Protein AF-A0A1M2VQ58-F1 (afdb_monomer)

pLDDT: mean 81.93, std 14.38, range [36.53, 98.19]

Organism: Trametes pubescens (NCBI:txid154538)

Nearest PDB structures (foldseek):
  3g6b-assembly1_B  TM=3.102E-01  e=3.665E+00  Thermotoga maritima
  3zx6-assembly1_B  TM=1.787E-01  e=3.327E+00  Archaeoglobus fulgidus DSM 4304

Mean predicted aligned error: 14.94 Å

Structure (mmCIF, N/CA/C/O backbone):
data_AF-A0A1M2VQ58-F1
#
_entry.id   AF-A0A1M2VQ58-F1
#
loop_
_atom_site.group_PDB
_atom_site.id
_atom_site.type_symbol
_atom_site.label_atom_id
_atom_site.label_alt_id
_atom_site.label_comp_id
_atom_site.label_asym_id
_atom_site.label_entity_id
_atom_site.label_seq_id
_atom_site.pdbx_PDB_ins_code
_atom_site.Cartn_x
_atom_site.Cartn_y
_atom_site.Cartn_z
_atom_site.occupancy
_atom_site.B_iso_or_equiv
_atom_site.auth_seq_id
_atom_site.auth_comp_id
_atom_site.auth_asym_id
_atom_site.auth_atom_id
_atom_site.pdbx_PDB_model_num
ATOM 1 N N . MET A 1 1 ? 33.164 11.586 18.602 1.00 50.16 1 MET A N 1
ATOM 2 C CA . MET A 1 1 ? 32.520 10.924 19.756 1.00 50.16 1 MET A CA 1
ATOM 3 C C . MET A 1 1 ? 31.350 11.786 20.215 1.00 50.16 1 MET A C 1
ATOM 5 O O . MET A 1 1 ? 31.586 12.929 20.567 1.00 50.16 1 MET A O 1
ATOM 9 N N . SER A 1 2 ? 30.129 11.248 20.113 1.00 43.16 2 SER A N 1
ATOM 10 C CA . SER A 1 2 ? 28.820 11.719 20.630 1.00 43.16 2 SER A CA 1
ATOM 11 C C . SER A 1 2 ? 27.738 11.601 19.544 1.00 43.16 2 SER A C 1
ATOM 13 O O . SER A 1 2 ? 27.108 12.567 19.134 1.00 43.16 2 SER A O 1
ATOM 15 N N . ARG A 1 3 ? 27.547 10.380 19.031 1.00 43.75 3 ARG A N 1
ATOM 16 C CA . ARG A 1 3 ? 26.271 9.968 18.435 1.00 43.75 3 ARG A CA 1
ATOM 17 C C . ARG A 1 3 ? 25.543 9.147 19.492 1.00 43.75 3 ARG A C 1
ATOM 19 O O . ARG A 1 3 ? 25.333 7.954 19.327 1.00 43.75 3 ARG A O 1
ATOM 26 N N . ASN A 1 4 ? 25.218 9.789 20.612 1.00 51.59 4 ASN A N 1
ATOM 27 C CA . ASN A 1 4 ? 24.171 9.297 21.500 1.00 51.59 4 ASN A CA 1
ATOM 28 C C . ASN A 1 4 ? 22.843 9.682 20.828 1.00 51.59 4 ASN A C 1
ATOM 30 O O . ASN A 1 4 ? 22.140 10.591 21.261 1.00 51.59 4 ASN A O 1
ATOM 34 N N . VAL A 1 5 ? 22.595 9.076 19.660 1.00 58.06 5 VAL A N 1
ATOM 35 C CA . VAL A 1 5 ? 21.301 9.123 18.972 1.00 58.06 5 VAL A CA 1
ATOM 36 C C . VAL A 1 5 ? 20.273 8.697 20.008 1.00 58.06 5 VAL A C 1
ATOM 38 O O . VAL A 1 5 ? 20.536 7.745 20.735 1.00 58.06 5 VAL A O 1
ATOM 41 N N . ASP A 1 6 ? 19.183 9.455 20.131 1.00 75.94 6 ASP A N 1
ATOM 42 C CA . ASP A 1 6 ? 18.186 9.406 21.208 1.00 75.94 6 ASP A CA 1
ATOM 43 C C . ASP A 1 6 ? 17.611 7.985 21.403 1.00 75.94 6 ASP A C 1
ATOM 45 O O . ASP A 1 6 ? 16.505 7.669 20.965 1.00 75.94 6 ASP A O 1
ATOM 49 N N . THR A 1 7 ? 18.362 7.107 22.080 1.00 77.81 7 THR A N 1
ATOM 50 C CA . THR A 1 7 ? 18.003 5.707 22.375 1.00 77.81 7 THR A CA 1
ATOM 51 C C . THR A 1 7 ? 16.720 5.623 23.198 1.00 77.81 7 THR A C 1
ATOM 53 O O . THR A 1 7 ? 16.056 4.590 23.244 1.00 77.81 7 THR A O 1
ATOM 56 N N . ASN A 1 8 ? 16.313 6.743 23.801 1.00 86.00 8 ASN A N 1
ATOM 57 C CA . ASN A 1 8 ? 15.082 6.881 24.557 1.00 86.00 8 ASN A CA 1
ATOM 58 C C . ASN A 1 8 ? 13.890 7.371 23.721 1.00 86.00 8 ASN A C 1
ATOM 60 O O . ASN A 1 8 ? 12.788 7.453 24.268 1.00 86.00 8 ASN A O 1
ATOM 64 N N . ARG A 1 9 ? 14.039 7.674 22.424 1.00 87.12 9 ARG A N 1
ATOM 65 C CA . ARG A 1 9 ? 12.935 8.171 21.583 1.00 87.12 9 ARG A CA 1
ATOM 66 C C . ARG A 1 9 ? 11.706 7.247 21.590 1.00 87.12 9 ARG A C 1
ATOM 68 O O . ARG A 1 9 ? 10.614 7.769 21.830 1.00 87.12 9 ARG A O 1
ATOM 75 N N . PRO A 1 10 ? 11.823 5.907 21.440 1.00 88.50 10 PRO A N 1
ATOM 76 C CA . PRO A 1 10 ? 10.663 5.015 21.532 1.00 88.50 10 PRO A CA 1
ATOM 77 C C . PRO A 1 10 ? 9.968 5.107 22.896 1.00 88.50 10 PRO A C 1
ATOM 79 O O . PRO A 1 10 ? 8.744 5.168 22.978 1.00 88.50 10 PRO A O 1
ATOM 82 N N . ILE A 1 11 ? 10.753 5.196 23.974 1.00 94.19 11 ILE A N 1
ATOM 83 C CA . ILE A 1 11 ? 10.242 5.305 25.344 1.00 94.19 11 ILE A CA 1
ATOM 84 C C . ILE A 1 11 ? 9.506 6.632 25.541 1.00 94.19 11 ILE A C 1
ATOM 86 O O . ILE A 1 11 ? 8.433 6.644 26.140 1.00 94.19 11 ILE A O 1
ATOM 90 N N . ARG A 1 12 ? 10.037 7.749 25.030 1.00 93.81 12 ARG A N 1
ATOM 91 C CA . ARG A 1 12 ? 9.385 9.068 25.100 1.00 93.81 12 ARG A CA 1
ATOM 92 C C . ARG A 1 12 ? 8.042 9.077 24.371 1.00 93.81 12 ARG A C 1
ATOM 94 O O . ARG A 1 12 ? 7.062 9.547 24.944 1.00 93.81 12 ARG A O 1
ATOM 101 N N . VAL A 1 13 ? 7.980 8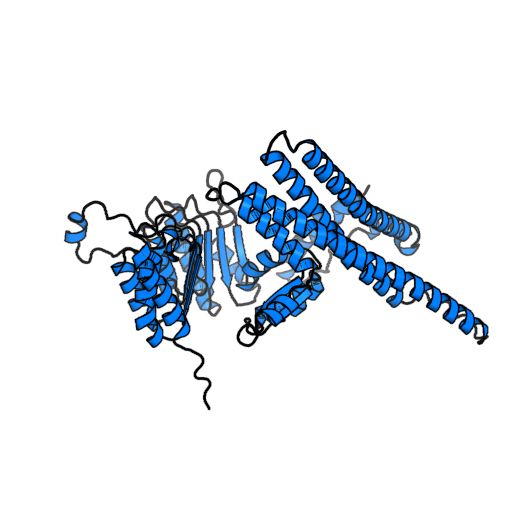.517 23.160 1.00 93.62 13 VAL A N 1
ATOM 102 C CA . VAL A 1 13 ? 6.728 8.409 22.388 1.00 93.62 13 VAL A CA 1
ATOM 103 C C . VAL A 1 13 ? 5.704 7.556 23.138 1.00 93.62 13 VAL A C 1
ATOM 105 O O . VAL A 1 13 ? 4.583 8.008 23.369 1.00 93.62 13 VAL A O 1
ATOM 108 N N . LEU A 1 14 ? 6.097 6.362 23.596 1.00 96.06 14 LEU A N 1
ATOM 109 C CA . LEU A 1 14 ? 5.212 5.479 24.360 1.00 96.06 14 LEU A CA 1
ATOM 110 C C . LEU A 1 14 ? 4.750 6.125 25.671 1.00 96.06 14 LEU A C 1
ATOM 112 O O . LEU A 1 14 ? 3.583 6.011 26.031 1.00 96.06 14 LEU A O 1
ATOM 116 N N . SER A 1 15 ? 5.629 6.857 26.357 1.00 96.44 15 SER A N 1
ATOM 117 C CA . SER A 1 15 ? 5.285 7.564 27.595 1.00 96.44 15 SER A CA 1
ATOM 118 C C . SER A 1 15 ? 4.279 8.689 27.341 1.00 96.44 15 SER A C 1
ATOM 120 O O . SER A 1 15 ? 3.352 8.854 28.127 1.00 96.44 15 SER A O 1
ATOM 122 N N . GLY A 1 16 ? 4.412 9.430 26.234 1.00 95.50 16 GLY A N 1
ATOM 123 C CA . GLY A 1 16 ? 3.429 10.433 25.809 1.00 95.50 16 GLY A CA 1
ATOM 124 C C . GLY A 1 16 ? 2.061 9.818 25.503 1.00 95.50 16 GLY A C 1
ATOM 125 O O . GLY A 1 16 ? 1.035 10.321 25.964 1.00 95.50 16 GLY A O 1
ATOM 126 N N . LEU A 1 17 ? 2.042 8.679 24.803 1.00 94.88 17 LEU A N 1
ATOM 127 C CA . LEU A 1 17 ? 0.810 7.933 24.530 1.00 94.88 17 LEU A CA 1
ATOM 128 C C . LEU A 1 17 ? 0.155 7.431 25.822 1.00 94.88 17 LEU A C 1
ATOM 130 O O . LEU A 1 17 ? -1.043 7.631 26.007 1.00 94.88 17 LEU A O 1
ATOM 134 N N . VAL A 1 18 ? 0.927 6.855 26.748 1.00 96.12 18 VAL A N 1
ATOM 135 C CA . VAL A 1 18 ? 0.422 6.430 28.064 1.00 96.12 18 VAL A CA 1
ATOM 136 C C . VAL A 1 18 ? -0.087 7.624 28.873 1.00 96.12 18 VAL A C 1
ATOM 138 O O . VAL A 1 18 ? -1.168 7.548 29.449 1.00 96.12 18 VAL A O 1
ATOM 141 N N . ALA A 1 19 ? 0.624 8.753 28.879 1.00 95.25 19 ALA A N 1
ATOM 142 C CA . ALA A 1 19 ? 0.183 9.960 29.576 1.00 95.25 19 ALA A CA 1
ATOM 143 C C . ALA A 1 19 ? -1.159 10.481 29.037 1.00 95.25 19 ALA A C 1
ATOM 145 O O . ALA A 1 19 ? -1.987 10.955 29.814 1.00 95.25 19 ALA A O 1
ATOM 146 N N . SER A 1 20 ? -1.416 10.338 27.733 1.00 95.00 20 SER A N 1
ATOM 147 C CA . SER A 1 20 ? -2.698 10.713 27.122 1.00 95.00 20 SER A CA 1
ATOM 148 C C . SER A 1 20 ? -3.874 9.807 27.527 1.00 95.00 20 SER A C 1
ATOM 150 O O . SER A 1 20 ? -5.035 10.186 27.372 1.00 95.00 20 SER A O 1
ATOM 152 N N . LEU A 1 21 ? -3.616 8.633 28.120 1.00 93.25 21 LEU A N 1
ATOM 153 C CA . LEU A 1 21 ? -4.674 7.735 28.599 1.00 93.25 21 LEU A CA 1
ATOM 154 C C . LEU A 1 21 ? -5.501 8.327 29.736 1.00 93.25 21 LEU A C 1
ATOM 156 O O . LEU A 1 21 ? -6.658 7.946 29.894 1.00 93.25 21 LEU A O 1
ATOM 160 N N . ARG A 1 22 ? -4.965 9.305 30.477 1.00 93.69 22 ARG A N 1
ATOM 161 C CA . ARG A 1 22 ? -5.729 10.032 31.506 1.00 93.69 22 ARG A CA 1
ATOM 162 C C . ARG A 1 22 ? -6.969 10.739 30.947 1.00 93.69 22 ARG A C 1
ATOM 164 O O . ARG A 1 22 ? -7.894 11.018 31.698 1.00 93.69 22 ARG A O 1
ATOM 171 N N . TYR A 1 23 ? -6.999 11.005 29.639 1.00 91.31 23 TYR A N 1
ATOM 172 C CA . TYR A 1 23 ? -8.137 11.620 28.957 1.00 91.31 23 TYR A CA 1
ATOM 173 C C . TYR A 1 23 ? -9.190 10.602 28.488 1.00 91.31 23 TYR A C 1
ATOM 175 O O . TYR A 1 23 ? -10.266 10.998 28.052 1.00 91.31 23 TYR A O 1
ATOM 183 N N . ALA A 1 24 ? -8.933 9.292 28.599 1.00 87.75 24 ALA A N 1
ATOM 184 C CA . ALA A 1 24 ? -9.849 8.259 28.110 1.00 87.75 24 ALA A CA 1
ATOM 185 C C . ALA A 1 24 ? -11.185 8.207 28.878 1.00 87.75 24 ALA A C 1
ATOM 187 O O . ALA A 1 24 ? -12.196 7.783 28.318 1.00 87.75 24 ALA A O 1
ATOM 188 N N . THR A 1 25 ? -11.204 8.613 30.148 1.00 87.44 25 THR A N 1
ATOM 189 C CA . THR A 1 25 ? -12.401 8.592 31.007 1.00 87.44 25 THR A CA 1
ATOM 190 C C . THR A 1 25 ? -13.064 9.963 31.171 1.00 87.44 25 THR A C 1
ATOM 192 O O . THR A 1 25 ? -14.085 10.056 31.844 1.00 87.44 25 THR A O 1
ATOM 195 N N . GLY A 1 26 ? -12.493 11.025 30.589 1.00 87.88 26 GLY A N 1
ATOM 196 C CA . GLY A 1 26 ? -12.995 12.396 30.717 1.00 87.88 26 GLY A CA 1
ATOM 197 C C . GLY A 1 26 ? -13.918 12.829 29.575 1.00 87.88 26 GLY A C 1
ATOM 198 O O . GLY A 1 26 ? -14.115 12.103 28.607 1.00 87.88 26 GLY A O 1
ATOM 199 N N . THR A 1 27 ? -14.427 14.060 29.658 1.00 86.75 27 THR A N 1
ATOM 200 C CA . THR A 1 27 ? -15.211 14.726 28.596 1.00 86.75 27 THR A CA 1
ATOM 201 C C . THR A 1 27 ? -14.407 14.990 27.320 1.00 86.75 27 THR A C 1
ATOM 203 O O . THR A 1 27 ? -14.984 15.232 26.267 1.00 86.75 27 THR A O 1
ATOM 206 N N . HIS A 1 28 ? -13.076 14.929 27.400 1.00 86.06 28 HIS A N 1
ATOM 207 C CA . HIS A 1 28 ? -12.151 15.169 26.292 1.00 86.06 28 HIS A CA 1
ATOM 208 C C . HIS A 1 28 ? -11.571 13.860 25.753 1.00 86.06 28 HIS A C 1
ATOM 210 O O . HIS A 1 28 ? -10.353 13.686 25.689 1.00 86.06 28 HIS A O 1
ATOM 216 N N . THR A 1 29 ? -12.438 12.917 25.383 1.00 83.88 29 THR A N 1
ATOM 217 C CA . THR A 1 29 ? -12.013 11.604 24.875 1.00 83.88 29 THR A CA 1
ATOM 218 C C . THR A 1 29 ? -11.127 11.687 23.635 1.00 83.88 29 THR A C 1
ATOM 220 O O . THR A 1 29 ? -10.307 10.793 23.425 1.00 83.88 29 THR A O 1
ATOM 223 N N . ASP A 1 30 ? -11.254 12.766 22.862 1.00 84.25 30 ASP A N 1
ATOM 224 C CA . ASP A 1 30 ? -10.502 13.021 21.626 1.00 84.25 30 ASP A CA 1
ATOM 225 C C . ASP A 1 30 ? -9.006 13.259 21.879 1.00 84.25 30 ASP A C 1
ATOM 227 O O . ASP A 1 30 ? -8.179 13.100 20.986 1.00 84.25 30 ASP A O 1
ATOM 231 N N . LEU A 1 31 ? -8.628 13.581 23.121 1.00 87.62 31 LEU A N 1
ATOM 232 C CA . LEU A 1 31 ? -7.226 13.719 23.523 1.00 87.62 31 LEU A CA 1
ATOM 233 C C . LEU A 1 31 ? -6.574 12.375 23.883 1.00 87.62 31 LEU A C 1
ATOM 235 O O . LEU A 1 31 ? -5.385 12.330 24.201 1.00 87.62 31 LEU A O 1
ATOM 239 N N . SER A 1 32 ? -7.325 11.269 23.852 1.00 91.06 32 SER A N 1
ATOM 240 C CA . SER A 1 32 ? -6.798 9.926 24.099 1.00 91.06 32 SER A CA 1
ATOM 241 C C . SER A 1 32 ? -6.259 9.315 22.805 1.00 91.06 32 SER A C 1
ATOM 243 O O . SER A 1 32 ? -6.897 8.464 22.182 1.00 91.06 32 SER A O 1
ATOM 245 N N . TYR A 1 33 ? -5.051 9.726 22.411 1.00 92.00 33 TYR A N 1
ATOM 246 C CA . TYR A 1 33 ? -4.419 9.296 21.157 1.00 92.00 33 TYR A CA 1
ATOM 247 C C . TYR A 1 33 ? -4.433 7.774 20.912 1.00 92.00 33 TYR A C 1
ATOM 249 O O . TYR A 1 33 ? -4.689 7.376 19.774 1.00 92.00 33 TYR A O 1
ATOM 257 N N . PRO A 1 34 ? -4.241 6.894 21.923 1.00 92.75 34 PRO A N 1
ATOM 258 C CA . PRO A 1 34 ? -4.306 5.448 21.726 1.00 92.75 34 PRO A CA 1
ATOM 259 C C . PRO A 1 34 ? -5.615 4.950 21.113 1.00 92.75 34 PRO A C 1
ATOM 261 O O . PRO A 1 34 ? -5.592 3.975 20.366 1.00 92.75 34 PRO A O 1
ATOM 264 N N . ARG A 1 35 ? -6.743 5.640 21.326 1.00 89.00 35 ARG A N 1
ATOM 265 C CA . ARG A 1 35 ? -8.025 5.277 20.699 1.00 89.00 35 ARG A CA 1
ATOM 266 C C . ARG A 1 35 ? -8.010 5.408 19.178 1.00 89.00 35 ARG A C 1
ATOM 268 O O . ARG A 1 35 ? -8.794 4.742 18.517 1.00 89.00 35 ARG A O 1
ATOM 275 N N . HIS A 1 36 ? -7.116 6.210 18.612 1.00 89.75 36 HIS A N 1
ATOM 276 C CA . HIS A 1 36 ? -7.028 6.419 17.167 1.00 89.75 36 HIS A CA 1
ATOM 277 C C . HIS A 1 36 ? -5.983 5.518 16.491 1.00 89.75 36 HIS A C 1
ATOM 279 O O . HIS A 1 36 ? -5.871 5.515 15.265 1.00 89.75 36 HIS A O 1
ATOM 285 N N . ILE A 1 37 ? -5.230 4.722 17.258 1.00 92.69 37 ILE A N 1
ATOM 286 C CA . ILE A 1 37 ? -4.201 3.835 16.708 1.00 92.69 37 ILE A CA 1
ATOM 287 C C . ILE A 1 37 ? -4.870 2.624 16.048 1.00 92.69 37 ILE A C 1
ATOM 289 O O . ILE A 1 37 ? -5.491 1.801 16.720 1.00 92.69 37 ILE A O 1
ATOM 293 N N . ARG A 1 38 ? -4.707 2.498 14.725 1.00 92.88 38 ARG A N 1
ATOM 294 C CA . ARG A 1 38 ? -5.145 1.324 13.942 1.00 92.88 38 ARG A CA 1
ATOM 295 C C . ARG A 1 38 ? -4.031 0.305 13.707 1.00 92.88 38 ARG A C 1
ATOM 297 O O . ARG A 1 38 ? -4.295 -0.895 13.682 1.00 92.88 38 ARG A O 1
ATOM 304 N N . SER A 1 39 ? -2.797 0.778 13.574 1.00 93.75 39 SER A N 1
ATOM 305 C CA . SER A 1 39 ? -1.622 -0.054 13.322 1.00 93.75 39 SER A CA 1
ATOM 306 C C . SER A 1 39 ? -0.511 0.337 14.275 1.00 93.75 39 SER A C 1
ATOM 308 O O . SER A 1 39 ? -0.263 1.524 14.484 1.00 93.75 39 SER A O 1
ATOM 310 N N . LEU A 1 40 ? 0.158 -0.658 14.841 1.00 95.69 40 LEU A N 1
ATOM 311 C CA . LEU A 1 40 ? 1.242 -0.448 15.783 1.00 95.69 40 LEU A CA 1
ATOM 312 C C . LEU A 1 40 ? 2.450 -1.292 15.382 1.00 95.69 40 LEU A C 1
ATOM 314 O O . LEU A 1 40 ? 2.340 -2.503 15.207 1.00 95.69 40 LEU A O 1
ATOM 318 N N . VAL A 1 41 ? 3.599 -0.635 15.242 1.00 96.25 41 VAL A N 1
ATOM 319 C CA . VAL A 1 41 ? 4.873 -1.262 14.886 1.00 96.25 41 VAL A CA 1
ATOM 320 C C . VAL A 1 41 ? 5.878 -0.943 15.980 1.00 96.25 41 VAL A C 1
ATOM 322 O O . VAL A 1 41 ? 6.153 0.225 16.253 1.00 96.25 41 VAL A O 1
ATOM 325 N N . TYR A 1 42 ? 6.419 -1.980 16.607 1.00 96.50 42 TYR A N 1
ATOM 326 C CA . TYR A 1 42 ? 7.511 -1.873 17.561 1.00 96.50 42 TYR A CA 1
ATOM 327 C C . TYR A 1 42 ? 8.645 -2.790 17.123 1.00 96.50 42 TYR A C 1
ATOM 329 O O . TYR A 1 42 ? 8.457 -4.001 17.019 1.00 96.50 42 TYR A O 1
ATOM 337 N N . VAL A 1 43 ? 9.810 -2.197 16.867 1.00 94.88 43 VAL A N 1
ATOM 338 C CA . VAL A 1 43 ? 11.032 -2.908 16.496 1.00 94.88 43 VAL A CA 1
ATOM 339 C C . VAL A 1 43 ? 12.130 -2.467 17.445 1.00 94.88 43 VAL A C 1
ATOM 341 O O . VAL A 1 43 ? 12.428 -1.277 17.545 1.00 94.88 43 VAL A O 1
ATOM 344 N N . SER A 1 44 ? 12.723 -3.430 18.133 1.00 94.31 44 SER A N 1
ATOM 345 C CA . SER A 1 44 ? 13.841 -3.217 19.036 1.00 94.31 44 SER A CA 1
ATOM 346 C C . SER A 1 44 ? 14.935 -4.240 18.775 1.00 94.31 44 SER A C 1
ATOM 348 O O . SER A 1 44 ? 14.672 -5.385 18.401 1.00 94.31 44 SER A O 1
ATOM 350 N N . TYR A 1 45 ? 16.171 -3.804 18.991 1.00 93.31 45 TYR A N 1
ATOM 351 C CA . TYR A 1 45 ? 17.377 -4.629 18.937 1.00 93.31 45 TYR A CA 1
ATOM 352 C C . TYR A 1 45 ? 18.131 -4.618 20.274 1.00 93.31 45 TYR A C 1
ATOM 354 O O . TYR A 1 45 ? 19.187 -5.236 20.376 1.00 93.31 45 TYR A O 1
ATOM 362 N N . ASP A 1 46 ? 17.597 -3.931 21.289 1.00 94.00 46 ASP A N 1
ATOM 363 C CA . ASP A 1 46 ? 18.241 -3.723 22.584 1.00 94.00 46 ASP A CA 1
ATOM 364 C C . ASP A 1 46 ? 17.306 -4.158 23.717 1.00 94.00 46 ASP A C 1
ATOM 366 O O . ASP A 1 46 ? 16.283 -3.528 24.001 1.00 94.00 46 ASP A O 1
ATOM 370 N N . SER A 1 47 ? 17.688 -5.239 24.398 1.00 95.38 47 SER A N 1
ATOM 371 C CA . SER A 1 47 ? 16.912 -5.798 25.502 1.00 95.38 47 SER A CA 1
ATOM 372 C C . SER A 1 47 ? 16.815 -4.855 26.701 1.00 95.38 47 SER A C 1
ATOM 374 O O . SER A 1 47 ? 15.842 -4.920 27.453 1.00 95.38 47 SER A O 1
ATOM 376 N N . THR A 1 48 ? 17.760 -3.926 26.872 1.00 94.56 48 THR A N 1
ATOM 377 C CA . THR A 1 48 ? 17.719 -2.947 27.966 1.00 94.56 48 THR A CA 1
ATOM 378 C C . THR A 1 48 ? 16.623 -1.902 27.756 1.00 94.56 48 THR A C 1
ATOM 380 O O . THR A 1 48 ? 15.942 -1.507 28.708 1.00 94.56 48 THR A O 1
ATOM 383 N N . VAL A 1 49 ? 16.386 -1.502 26.502 1.00 94.44 49 VAL A N 1
ATOM 384 C CA . VAL A 1 49 ? 15.292 -0.599 26.118 1.00 94.44 49 VAL A CA 1
ATOM 385 C C . VAL A 1 49 ? 13.944 -1.297 26.302 1.00 94.44 49 VAL A C 1
ATOM 387 O O . VAL A 1 49 ? 12.999 -0.688 26.815 1.00 94.44 49 VAL A O 1
ATOM 390 N N . ASP A 1 50 ? 13.865 -2.586 25.969 1.00 96.00 50 ASP A N 1
ATOM 391 C CA . ASP A 1 50 ? 12.639 -3.388 26.050 1.00 96.00 50 ASP A CA 1
ATOM 392 C C . ASP A 1 50 ? 12.084 -3.504 27.473 1.00 96.00 50 ASP A C 1
ATOM 394 O O . ASP A 1 50 ? 10.864 -3.474 27.656 1.00 96.00 50 ASP A O 1
ATOM 398 N N . ILE A 1 51 ? 12.959 -3.555 28.488 1.00 96.50 51 ILE A N 1
ATOM 399 C CA . ILE A 1 51 ? 12.574 -3.559 29.914 1.00 96.50 51 ILE A CA 1
ATOM 400 C C . ILE A 1 51 ? 11.652 -2.380 30.243 1.00 96.50 51 ILE A C 1
ATOM 402 O O . ILE A 1 51 ? 10.702 -2.522 31.015 1.00 96.50 51 ILE A O 1
ATOM 406 N N . ARG A 1 52 ? 11.910 -1.217 29.637 1.00 96.50 52 ARG A N 1
ATOM 407 C CA . ARG A 1 52 ? 11.144 0.014 29.868 1.00 96.50 52 ARG A CA 1
ATOM 408 C C . ARG A 1 52 ? 10.017 0.189 28.856 1.00 96.50 52 ARG A C 1
ATOM 410 O O . ARG A 1 52 ? 8.945 0.667 29.215 1.00 96.50 52 ARG A O 1
ATOM 417 N N . ALA A 1 53 ? 10.254 -0.174 27.600 1.00 96.62 53 ALA A N 1
ATOM 418 C CA . ALA A 1 53 ? 9.325 0.078 26.510 1.00 96.62 53 ALA A CA 1
ATOM 419 C C . ALA A 1 53 ? 8.149 -0.910 26.477 1.00 96.62 53 ALA A C 1
ATOM 421 O O . ALA A 1 53 ? 7.016 -0.476 26.281 1.00 96.62 53 ALA A O 1
ATOM 422 N N . LEU A 1 54 ? 8.370 -2.210 26.710 1.00 97.19 54 LEU A N 1
ATOM 423 C CA . LEU A 1 54 ? 7.313 -3.224 26.587 1.00 97.19 54 LEU A CA 1
ATOM 424 C C . LEU A 1 54 ? 6.131 -3.003 27.548 1.00 97.19 54 LEU A C 1
ATOM 426 O O . LEU A 1 54 ? 4.989 -3.119 27.095 1.00 97.19 54 LEU A O 1
ATOM 430 N N . PRO A 1 55 ? 6.326 -2.642 28.835 1.00 97.81 55 PRO A N 1
ATOM 431 C CA . PRO A 1 55 ? 5.205 -2.324 29.720 1.00 97.81 55 PRO A CA 1
ATOM 432 C C . PRO A 1 55 ? 4.371 -1.134 29.225 1.00 97.81 55 PRO A C 1
ATOM 434 O O . PRO A 1 55 ? 3.142 -1.190 29.248 1.00 97.81 55 PRO A O 1
ATOM 437 N N . LEU A 1 56 ? 5.028 -0.079 28.728 1.00 97.50 56 LEU A N 1
ATOM 438 C CA . LEU A 1 56 ? 4.344 1.087 28.161 1.00 97.50 56 LEU A CA 1
ATOM 439 C C . LEU A 1 56 ? 3.588 0.709 26.885 1.00 97.50 56 LEU A C 1
ATOM 441 O O . LEU A 1 56 ? 2.440 1.107 26.703 1.00 97.50 56 LEU A O 1
ATOM 445 N N . LEU A 1 57 ? 4.208 -0.107 26.031 1.00 97.00 57 LEU A N 1
ATOM 446 C CA . LEU A 1 57 ? 3.603 -0.618 24.809 1.00 97.00 57 LEU A CA 1
ATOM 447 C C . LEU A 1 57 ? 2.322 -1.400 25.105 1.00 97.00 57 LEU A C 1
ATOM 449 O O . LEU A 1 57 ? 1.289 -1.141 24.496 1.00 97.00 57 LEU A O 1
ATOM 453 N N . ALA A 1 58 ? 2.359 -2.307 26.080 1.00 96.25 58 ALA A N 1
ATOM 454 C CA . ALA A 1 58 ? 1.191 -3.085 26.467 1.00 96.25 58 ALA A CA 1
ATOM 455 C C . ALA A 1 58 ? 0.077 -2.221 27.077 1.00 96.25 58 ALA A C 1
ATOM 457 O O . ALA A 1 58 ? -1.100 -2.466 26.808 1.00 96.25 58 ALA A O 1
ATOM 458 N N . ALA A 1 59 ? 0.418 -1.173 27.832 1.00 95.69 59 ALA A N 1
ATOM 459 C CA . ALA A 1 59 ? -0.565 -0.202 28.309 1.00 95.69 59 ALA A CA 1
ATOM 460 C C . ALA A 1 59 ? -1.249 0.541 27.144 1.00 95.69 59 ALA A C 1
ATOM 462 O O . ALA A 1 59 ? -2.476 0.660 27.133 1.00 95.69 59 ALA A O 1
ATOM 463 N N . VAL A 1 60 ? -0.480 0.973 26.135 1.00 95.44 60 VAL A N 1
ATOM 464 C CA . VAL A 1 60 ? -1.019 1.592 24.910 1.00 95.44 60 VAL A CA 1
ATOM 465 C C . VAL A 1 60 ? -1.925 0.616 24.165 1.00 95.44 60 VAL A C 1
ATOM 467 O O . VAL A 1 60 ? -3.061 0.964 23.858 1.00 95.44 60 VAL A O 1
ATOM 470 N N . MET A 1 61 ? -1.466 -0.616 23.925 1.00 95.31 61 MET A N 1
ATOM 471 C CA . MET A 1 61 ? -2.248 -1.647 23.236 1.00 95.31 61 MET A CA 1
ATOM 472 C C . MET A 1 61 ? -3.567 -1.921 23.959 1.00 95.31 61 MET A C 1
ATOM 474 O O . MET A 1 61 ? -4.619 -1.930 23.333 1.00 95.31 61 MET A O 1
ATOM 478 N N . LYS A 1 62 ? -3.545 -2.068 25.288 1.00 93.69 62 LYS A N 1
ATOM 479 C CA . LYS A 1 62 ? -4.753 -2.319 26.084 1.00 93.69 62 LYS A CA 1
ATOM 480 C C . LYS A 1 62 ? -5.807 -1.218 25.927 1.00 93.69 62 LYS A C 1
ATOM 482 O O . LYS A 1 62 ? -6.996 -1.514 25.980 1.00 93.69 62 LYS A O 1
ATOM 487 N N . ALA A 1 63 ? -5.384 0.031 25.752 1.00 92.62 63 ALA A N 1
ATOM 488 C CA . ALA A 1 63 ? -6.282 1.168 25.581 1.00 92.62 63 ALA A CA 1
ATOM 489 C C . ALA A 1 63 ? -6.702 1.424 24.123 1.00 92.62 63 ALA A C 1
ATOM 491 O O . ALA A 1 63 ? -7.666 2.151 23.864 1.00 92.62 63 ALA A O 1
ATOM 492 N N . ALA A 1 64 ? -5.977 0.855 23.167 1.00 93.31 64 ALA A N 1
ATOM 493 C CA . ALA A 1 64 ? -6.163 1.100 21.751 1.00 93.31 64 ALA A CA 1
ATOM 494 C C . ALA A 1 64 ? -7.179 0.115 21.149 1.00 93.31 64 ALA A C 1
ATOM 496 O O . ALA A 1 64 ? -6.851 -0.846 20.453 1.00 93.31 64 ALA A O 1
ATOM 497 N N . ASN A 1 65 ? -8.458 0.382 21.422 1.00 89.56 65 ASN A N 1
ATOM 498 C CA . ASN A 1 65 ? -9.595 -0.478 21.061 1.00 89.56 65 ASN A CA 1
ATOM 499 C C . ASN A 1 65 ? -9.771 -0.719 19.547 1.00 89.56 65 ASN A C 1
ATOM 501 O O . ASN A 1 65 ? -10.513 -1.619 19.151 1.00 89.56 65 ASN A O 1
ATOM 505 N N . PHE A 1 66 ? -9.119 0.090 18.708 1.00 90.62 66 PHE A N 1
ATOM 506 C CA . PHE A 1 66 ? -9.213 0.041 17.249 1.00 90.62 66 PHE A CA 1
ATOM 507 C C . PHE A 1 66 ? -7.956 -0.509 16.569 1.00 90.62 66 PHE A C 1
ATOM 509 O O . PHE A 1 66 ? -7.885 -0.472 15.339 1.00 90.62 66 PHE A O 1
ATOM 516 N N . ILE A 1 67 ? -6.986 -1.037 17.328 1.00 94.81 67 ILE A N 1
ATOM 517 C CA . ILE A 1 67 ? -5.826 -1.699 16.727 1.00 94.81 67 ILE A CA 1
ATOM 518 C C . ILE A 1 67 ? -6.298 -2.921 15.942 1.00 94.81 67 ILE A C 1
ATOM 520 O O . ILE A 1 67 ? -6.928 -3.825 16.491 1.00 94.81 67 ILE A O 1
ATOM 524 N N . ARG A 1 68 ? -5.926 -2.940 14.663 1.00 94.31 68 ARG A N 1
ATOM 525 C CA . ARG A 1 68 ? -6.144 -4.034 13.715 1.00 94.31 68 ARG A CA 1
ATOM 526 C C . ARG A 1 68 ? -4.855 -4.742 13.333 1.00 94.31 68 ARG A C 1
ATOM 528 O O . ARG A 1 68 ? -4.896 -5.933 13.049 1.00 94.31 68 ARG A O 1
ATOM 535 N N . HIS A 1 69 ? -3.718 -4.045 13.353 1.00 96.06 69 HIS A N 1
ATOM 536 C CA . HIS A 1 69 ? -2.442 -4.602 12.904 1.00 96.06 69 HIS A CA 1
ATOM 537 C C . HIS A 1 69 ? -1.341 -4.358 13.935 1.00 96.06 69 HIS A C 1
ATOM 539 O O . HIS A 1 69 ? -1.113 -3.220 14.350 1.00 96.06 69 HIS A O 1
ATOM 545 N N . ILE A 1 70 ? -0.642 -5.420 14.330 1.00 96.44 70 ILE A N 1
ATOM 546 C CA . ILE A 1 70 ? 0.524 -5.340 15.216 1.00 96.44 70 ILE A CA 1
ATOM 547 C C . ILE A 1 70 ? 1.732 -5.933 14.509 1.00 96.44 70 ILE A C 1
ATOM 549 O O . ILE A 1 70 ? 1.672 -7.068 14.046 1.00 96.44 70 ILE A O 1
ATOM 553 N N . GLN A 1 71 ? 2.840 -5.199 14.501 1.00 97.19 71 GLN A N 1
ATOM 554 C CA . GLN A 1 71 ? 4.167 -5.745 14.261 1.00 97.19 71 GLN A CA 1
ATOM 555 C C . GLN A 1 71 ? 5.003 -5.608 15.535 1.00 97.19 71 GLN A C 1
ATOM 557 O O . GLN A 1 71 ? 5.189 -4.494 16.024 1.00 97.19 71 GLN A O 1
ATOM 562 N N . LEU A 1 72 ? 5.483 -6.729 16.076 1.00 96.94 72 LEU A N 1
ATOM 563 C CA . LEU A 1 72 ? 6.273 -6.751 17.306 1.00 96.94 72 LEU A CA 1
ATOM 564 C C . LEU A 1 72 ? 7.569 -7.534 17.105 1.00 96.94 72 LEU A C 1
ATOM 566 O O . LEU A 1 72 ? 7.559 -8.762 17.111 1.00 96.94 72 LEU A O 1
ATOM 570 N N . ASP A 1 73 ? 8.680 -6.821 16.978 1.00 96.56 73 ASP A N 1
ATOM 571 C CA . ASP A 1 73 ? 10.014 -7.372 16.771 1.00 96.56 73 ASP A CA 1
ATOM 572 C C . ASP A 1 73 ? 10.925 -7.001 17.935 1.00 96.56 73 ASP A C 1
ATOM 574 O O . ASP A 1 73 ? 11.187 -5.828 18.186 1.00 96.56 73 ASP A O 1
ATOM 578 N N . VAL A 1 74 ? 11.400 -8.015 18.653 1.00 96.50 74 VAL A N 1
ATOM 579 C CA . VAL A 1 74 ? 12.290 -7.864 19.810 1.00 96.50 74 VAL A CA 1
ATOM 580 C C . VAL A 1 74 ? 13.471 -8.832 19.693 1.00 96.50 74 VAL A C 1
ATOM 582 O O . VAL A 1 74 ? 13.330 -9.890 19.061 1.00 96.50 74 VAL A O 1
ATOM 585 N N . PRO A 1 75 ? 14.638 -8.532 20.290 1.00 95.69 75 PRO A N 1
ATOM 586 C CA . PRO A 1 75 ? 15.736 -9.483 20.393 1.00 95.69 75 PRO A CA 1
ATOM 587 C C . PRO A 1 75 ? 15.298 -10.753 21.133 1.00 95.69 75 PRO A C 1
ATOM 589 O O . PRO A 1 75 ? 14.319 -10.772 21.882 1.00 95.69 75 PRO A O 1
ATOM 592 N N . ARG A 1 76 ? 16.033 -11.849 20.911 1.00 93.94 76 ARG A N 1
ATOM 593 C CA . ARG A 1 76 ? 15.693 -13.174 21.458 1.00 93.94 76 ARG A CA 1
ATOM 594 C C . ARG A 1 76 ? 15.555 -13.154 22.984 1.00 93.94 76 ARG A C 1
ATOM 596 O O . ARG A 1 76 ? 14.623 -13.754 23.514 1.00 93.94 76 ARG A O 1
ATOM 603 N N . ASP A 1 77 ? 16.426 -12.410 23.655 1.00 96.12 77 ASP A N 1
ATOM 604 C CA . ASP A 1 77 ? 16.480 -12.325 25.118 1.00 96.12 77 ASP A CA 1
ATOM 605 C C . ASP A 1 77 ? 15.268 -11.594 25.716 1.00 96.12 77 ASP A C 1
ATOM 607 O O . ASP A 1 77 ? 14.908 -11.818 26.870 1.00 96.12 77 ASP A O 1
ATOM 611 N N . SER A 1 78 ? 14.576 -10.778 24.916 1.00 97.12 78 SER A N 1
ATOM 612 C CA . SER A 1 78 ? 13.377 -10.044 25.327 1.00 97.12 78 SER A CA 1
ATOM 613 C C . SER A 1 78 ? 12.075 -10.808 25.095 1.00 97.12 78 SER A C 1
ATOM 615 O O . SER A 1 78 ? 11.023 -10.358 25.547 1.00 97.12 78 SER A O 1
ATOM 617 N N . ILE A 1 79 ? 12.100 -11.969 24.426 1.00 95.69 79 ILE A N 1
ATOM 618 C CA . ILE A 1 79 ? 10.888 -12.764 24.159 1.00 95.69 79 ILE A CA 1
ATOM 619 C C . ILE A 1 79 ? 10.162 -13.150 25.462 1.00 95.69 79 ILE A C 1
ATOM 621 O O . ILE A 1 79 ? 8.951 -12.919 25.540 1.00 95.69 79 ILE A O 1
ATOM 625 N N . PRO A 1 80 ? 10.832 -13.678 26.511 1.00 96.19 80 PRO A N 1
ATOM 626 C CA . PRO A 1 80 ? 10.150 -14.034 27.757 1.00 96.19 80 PRO A CA 1
ATOM 627 C C . PRO A 1 80 ? 9.501 -12.823 28.435 1.00 96.19 80 PRO A C 1
ATOM 629 O O . PRO A 1 80 ? 8.375 -12.916 28.931 1.00 96.19 80 PRO A O 1
ATOM 632 N N . LEU A 1 81 ? 10.182 -11.672 28.410 1.00 96.69 81 LEU A N 1
ATOM 633 C CA . LEU A 1 81 ? 9.659 -10.417 28.941 1.00 96.69 81 LEU A CA 1
ATOM 634 C C . LEU A 1 81 ? 8.430 -9.952 28.149 1.00 96.69 81 LEU A C 1
ATOM 636 O O . LEU A 1 81 ? 7.403 -9.658 28.757 1.00 96.69 81 LEU A O 1
ATOM 640 N N . ALA A 1 82 ? 8.501 -9.937 26.815 1.00 96.69 82 ALA A N 1
ATOM 641 C CA . ALA A 1 82 ? 7.391 -9.553 25.947 1.00 96.69 82 ALA A CA 1
ATOM 642 C C . ALA A 1 82 ? 6.157 -10.426 26.197 1.00 96.69 82 ALA A C 1
ATOM 644 O O . ALA A 1 82 ? 5.075 -9.901 26.450 1.00 96.69 82 ALA A O 1
ATOM 645 N N . LEU A 1 83 ? 6.321 -11.752 26.226 1.00 95.31 83 LEU A N 1
ATOM 646 C CA . LEU A 1 83 ? 5.223 -12.677 26.512 1.00 95.31 83 LEU A CA 1
ATOM 647 C C . LEU A 1 83 ? 4.639 -12.467 27.913 1.00 95.31 83 LEU A C 1
ATOM 649 O O . LEU A 1 83 ? 3.420 -12.432 28.067 1.00 95.31 83 LEU A O 1
ATOM 653 N N . SER A 1 84 ? 5.486 -12.286 28.931 1.00 95.06 84 SER A N 1
ATOM 654 C CA . SER A 1 84 ? 5.053 -11.997 30.305 1.00 95.06 84 SER A CA 1
ATOM 655 C C . SER A 1 84 ? 4.241 -10.701 30.387 1.00 95.06 84 SER A C 1
ATOM 657 O O . SER A 1 84 ? 3.168 -10.666 30.990 1.00 95.06 84 SER A O 1
ATOM 659 N N . VAL A 1 85 ? 4.706 -9.638 29.727 1.00 95.62 85 VAL A N 1
ATOM 660 C CA . VAL A 1 85 ? 4.034 -8.336 29.702 1.00 95.62 85 VAL A CA 1
ATOM 661 C C . VAL A 1 85 ? 2.700 -8.405 28.952 1.00 95.62 85 VAL A C 1
ATOM 663 O O . VAL A 1 85 ? 1.697 -7.915 29.477 1.00 95.62 85 VAL A O 1
ATOM 666 N N . LEU A 1 86 ? 2.653 -9.043 27.777 1.00 95.19 86 LEU A N 1
ATOM 667 C CA . LEU A 1 86 ? 1.418 -9.225 27.004 1.00 95.19 86 LEU A CA 1
ATOM 668 C C . LEU A 1 86 ? 0.374 -10.022 27.797 1.00 95.19 86 LEU A C 1
ATOM 670 O O . LEU A 1 86 ? -0.802 -9.657 27.811 1.00 95.19 86 LEU A O 1
ATOM 674 N N . ARG A 1 87 ? 0.804 -11.069 28.507 1.00 92.94 87 ARG A N 1
ATOM 675 C CA . ARG A 1 87 ? -0.043 -11.889 29.387 1.00 92.94 87 ARG A CA 1
ATOM 676 C C . ARG A 1 87 ? -0.618 -11.097 30.557 1.00 92.94 87 ARG A C 1
ATOM 678 O O . ARG A 1 87 ? -1.829 -11.094 30.757 1.00 92.94 87 ARG A O 1
ATOM 685 N N . ARG A 1 88 ? 0.222 -10.339 31.274 1.00 91.50 88 ARG A N 1
ATOM 686 C CA . ARG A 1 88 ? -0.208 -9.481 32.399 1.00 91.50 88 ARG A CA 1
ATOM 687 C C . ARG A 1 88 ? -1.230 -8.413 31.995 1.00 91.50 88 ARG A C 1
ATOM 689 O O . ARG A 1 88 ? -2.022 -7.989 32.830 1.00 91.50 88 ARG A O 1
ATOM 696 N N . HIS A 1 89 ? -1.225 -7.984 30.732 1.00 92.25 89 HIS A N 1
ATOM 697 C CA . HIS A 1 89 ? -2.171 -6.996 30.197 1.00 92.25 89 HIS A CA 1
ATOM 698 C C . HIS A 1 89 ? -3.371 -7.623 29.465 1.00 92.25 89 HIS A C 1
ATOM 700 O O . HIS A 1 89 ? -4.138 -6.904 28.815 1.00 92.25 89 HIS A O 1
ATOM 706 N N . SER A 1 90 ? -3.542 -8.946 29.565 1.00 91.88 90 SER A N 1
ATOM 707 C CA . SER A 1 90 ? -4.591 -9.721 28.885 1.00 91.88 90 SER A CA 1
ATOM 708 C C . SER A 1 90 ? -4.582 -9.570 27.356 1.00 91.88 90 SER A C 1
ATOM 710 O O . SER A 1 90 ? -5.613 -9.740 26.703 1.00 91.88 90 SER A O 1
ATOM 712 N N . ILE A 1 91 ? -3.420 -9.230 26.785 1.00 91.62 91 ILE A N 1
ATOM 713 C CA . ILE A 1 91 ? -3.191 -9.121 25.338 1.00 91.62 91 ILE A CA 1
ATOM 714 C C . ILE A 1 91 ? -2.812 -10.490 24.759 1.00 91.62 91 ILE A C 1
ATOM 716 O O . ILE A 1 91 ? -3.224 -10.840 23.657 1.00 91.62 91 ILE A O 1
ATOM 720 N N . ALA A 1 92 ? -2.057 -11.294 25.497 1.00 90.50 92 ALA A N 1
ATOM 721 C CA . ALA A 1 92 ? -1.827 -12.695 25.162 1.00 90.50 92 ALA A CA 1
ATOM 722 C C . ALA A 1 92 ? -2.530 -13.582 26.186 1.00 90.50 92 ALA A C 1
ATOM 724 O O . ALA A 1 92 ? -2.702 -13.193 27.346 1.00 90.50 92 ALA A O 1
ATOM 725 N N . TRP A 1 93 ? -2.930 -14.777 25.761 1.00 85.69 93 TRP A N 1
ATOM 726 C CA . TRP A 1 93 ? -3.505 -15.736 26.688 1.00 85.69 93 TRP A CA 1
ATOM 727 C C . TRP A 1 93 ? -2.438 -16.214 27.680 1.00 85.69 93 TRP A C 1
ATOM 729 O O . TRP A 1 93 ? -1.270 -16.429 27.336 1.00 85.69 93 TRP A O 1
ATOM 739 N N . THR A 1 94 ? -2.842 -16.323 28.943 1.00 80.06 94 THR A N 1
ATOM 740 C CA . THR A 1 94 ? -2.000 -16.883 29.997 1.00 80.06 94 THR A CA 1
ATOM 741 C C . THR A 1 94 ? -2.501 -18.292 30.257 1.00 80.06 94 THR A C 1
ATOM 743 O O . THR A 1 94 ? -3.645 -18.422 30.703 1.00 80.06 94 THR A O 1
ATOM 746 N N . PRO A 1 95 ? -1.699 -19.333 29.980 1.00 76.69 95 PRO A N 1
ATOM 747 C CA . PRO A 1 95 ? -2.100 -20.678 30.336 1.00 76.69 95 PRO A CA 1
ATOM 748 C C . PRO A 1 95 ? -2.315 -20.767 31.851 1.00 76.69 95 PRO A C 1
ATOM 750 O O . PRO A 1 95 ? -1.531 -20.181 32.608 1.00 76.69 95 PRO A O 1
ATOM 753 N N . PRO A 1 96 ? -3.374 -21.452 32.311 1.00 76.69 96 PRO A N 1
ATOM 754 C CA . PRO A 1 96 ? -3.561 -21.717 33.726 1.00 76.69 96 PRO A CA 1
ATOM 755 C C . PRO A 1 96 ? -2.340 -22.485 34.237 1.00 76.69 96 PRO A C 1
ATOM 757 O O . PRO A 1 96 ? -1.934 -23.491 33.662 1.00 76.69 96 PRO A O 1
ATOM 760 N N . VAL A 1 97 ? -1.729 -21.970 35.303 1.00 77.19 97 VAL A N 1
ATOM 761 C CA . VAL A 1 97 ? -0.513 -22.547 35.905 1.00 77.19 97 VAL A CA 1
ATOM 762 C C . VAL A 1 97 ? -0.826 -23.867 36.627 1.00 77.19 97 VAL A C 1
ATOM 764 O O . VAL A 1 97 ? 0.072 -24.665 36.871 1.00 77.19 97 VAL A O 1
ATOM 767 N N . ASP A 1 98 ? -2.103 -24.111 36.931 1.00 79.06 98 ASP A N 1
ATOM 768 C CA . ASP A 1 98 ? -2.595 -25.290 37.635 1.00 79.06 98 ASP A CA 1
ATOM 769 C C . ASP A 1 98 ? -3.798 -25.904 36.892 1.00 79.06 98 ASP A C 1
ATOM 771 O O . ASP A 1 98 ? -4.690 -25.199 36.404 1.00 79.06 98 ASP A O 1
ATOM 775 N N . ILE A 1 99 ? -3.846 -27.236 36.836 1.00 73.56 99 ILE A N 1
ATOM 776 C CA . ILE A 1 99 ? -4.977 -28.021 36.326 1.00 73.56 99 ILE A CA 1
ATOM 777 C C . ILE A 1 99 ? -6.262 -27.618 37.062 1.00 73.56 99 ILE A C 1
ATOM 779 O O . ILE A 1 99 ? -7.305 -27.444 36.432 1.00 73.56 99 ILE A O 1
ATOM 783 N N . PHE A 1 100 ? -6.187 -27.361 38.371 1.00 74.75 100 PHE A N 1
ATOM 784 C CA . PHE A 1 100 ? -7.349 -26.929 39.150 1.00 74.75 100 PHE A CA 1
ATOM 785 C C . PHE A 1 100 ? -7.795 -25.496 38.818 1.00 74.75 100 PHE A C 1
ATOM 787 O O . PHE A 1 100 ? -8.993 -25.202 38.848 1.00 74.75 100 PHE A O 1
ATOM 794 N N . ALA A 1 101 ? -6.872 -24.619 38.404 1.00 67.19 101 ALA A N 1
ATOM 795 C CA . ALA A 1 101 ? -7.219 -23.289 37.897 1.00 67.19 101 ALA A CA 1
ATOM 796 C C . ALA A 1 101 ? -7.971 -23.373 36.556 1.00 67.19 101 ALA A C 1
ATOM 798 O O . ALA A 1 101 ? -8.815 -22.529 36.265 1.00 67.19 101 ALA A O 1
ATOM 799 N N . SER A 1 102 ? -7.734 -24.420 35.761 1.00 63.66 102 SER A N 1
ATOM 800 C CA . SER A 1 102 ? -8.472 -24.660 34.510 1.00 63.66 102 SER A CA 1
ATOM 801 C C . SER A 1 102 ? -9.939 -25.031 34.752 1.00 63.66 102 SER A C 1
ATOM 803 O O . SER A 1 102 ? -10.789 -24.708 33.929 1.00 63.66 102 SER A O 1
ATOM 805 N N . LEU A 1 103 ? -10.243 -25.686 35.879 1.00 70.19 103 LEU A N 1
ATOM 806 C CA . LEU A 1 103 ? -11.599 -26.124 36.240 1.00 70.19 103 LEU A CA 1
ATOM 807 C C . LEU A 1 103 ? -12.435 -25.028 36.912 1.00 70.19 103 LEU A C 1
ATOM 809 O O . LEU A 1 103 ? -13.660 -25.102 36.921 1.00 70.19 103 LEU A O 1
ATOM 813 N N . THR A 1 104 ? -11.777 -24.029 37.500 1.00 66.81 104 THR A N 1
ATOM 814 C CA . THR A 1 104 ? -12.416 -23.011 38.347 1.00 66.81 104 THR A CA 1
ATOM 815 C C . THR A 1 104 ? -12.419 -21.620 37.737 1.00 66.81 104 THR A C 1
ATOM 817 O O . THR A 1 104 ? -13.122 -20.748 38.243 1.00 66.81 104 THR A O 1
ATOM 820 N N . THR A 1 105 ? -11.661 -21.382 36.663 1.00 53.75 105 THR A N 1
ATOM 821 C CA . THR A 1 105 ? -11.646 -20.071 36.014 1.00 53.75 105 THR A CA 1
ATOM 822 C C . THR A 1 105 ? -12.968 -19.849 35.272 1.00 53.75 105 THR A C 1
ATOM 824 O O . THR A 1 105 ? -13.236 -20.534 34.282 1.00 53.75 105 THR A O 1
ATOM 827 N N . PRO A 1 106 ? -13.829 -18.913 35.727 1.00 53.41 106 PRO A N 1
ATOM 828 C CA . PRO A 1 106 ? -15.042 -18.578 35.000 1.00 53.41 106 PRO A CA 1
ATOM 829 C C . PRO A 1 106 ? -14.677 -18.097 33.596 1.00 53.41 106 PRO A C 1
ATOM 831 O O . PRO A 1 106 ? -13.617 -17.497 33.392 1.00 53.41 106 PRO A O 1
ATOM 834 N N . ASN A 1 107 ? -15.578 -18.391 32.655 1.00 56.31 107 ASN A N 1
ATOM 835 C CA . ASN A 1 107 ? -15.529 -18.034 31.240 1.00 56.31 107 ASN A CA 1
ATOM 836 C C . ASN A 1 107 ? -14.768 -16.712 31.030 1.00 56.31 107 ASN A C 1
ATOM 838 O O . ASN A 1 107 ? -15.187 -15.655 31.501 1.00 56.31 107 ASN A O 1
ATOM 842 N N . THR A 1 108 ? -13.580 -16.838 30.441 1.00 58.03 108 THR A N 1
ATOM 843 C CA . THR A 1 108 ? -12.464 -15.890 30.526 1.00 58.03 108 THR A CA 1
ATOM 844 C C . THR A 1 108 ? -12.882 -14.447 30.267 1.00 58.03 108 THR A C 1
ATOM 846 O O . THR A 1 108 ? -13.579 -14.175 29.291 1.00 58.03 108 THR A O 1
ATOM 849 N N . ALA A 1 109 ? -12.386 -13.520 31.095 1.00 59.28 109 ALA A N 1
ATOM 850 C CA . ALA A 1 109 ? -12.496 -12.087 30.841 1.00 59.28 109 ALA A CA 1
ATOM 851 C C . ALA A 1 109 ? -12.153 -11.778 29.368 1.00 59.28 109 ALA A C 1
ATOM 853 O O . ALA A 1 109 ? -11.188 -12.353 28.847 1.00 59.28 109 ALA A O 1
ATOM 854 N N . PRO A 1 110 ? -12.921 -10.904 28.690 1.00 65.62 110 PRO A N 1
ATOM 855 C CA . PRO A 1 110 ? -12.705 -10.615 27.282 1.00 65.62 110 PRO A CA 1
ATOM 856 C C . PRO A 1 110 ? -11.262 -10.154 27.078 1.00 65.62 110 PRO A C 1
ATOM 858 O O . PRO A 1 110 ? -10.780 -9.245 27.758 1.00 65.62 110 PRO A O 1
ATOM 861 N N . LEU A 1 111 ? -10.561 -10.819 26.160 1.00 70.50 111 LEU A N 1
ATOM 862 C CA . LEU A 1 111 ? -9.211 -10.437 25.771 1.00 70.50 111 LEU A CA 1
ATOM 863 C C . LEU A 1 111 ? -9.202 -8.957 25.354 1.00 70.50 111 LEU A C 1
ATOM 865 O O . LEU A 1 111 ? -10.066 -8.511 24.596 1.00 70.50 111 LEU A O 1
ATOM 869 N N . SER A 1 112 ? -8.213 -8.189 25.820 1.00 62.12 112 SER A N 1
ATOM 870 C CA . SER A 1 112 ? -8.016 -6.809 25.354 1.00 62.12 112 SER A CA 1
ATOM 871 C C . SER A 1 112 ? -7.654 -6.851 23.863 1.00 62.12 112 SER A C 1
ATOM 873 O O . SER A 1 112 ? -6.987 -7.787 23.455 1.00 62.12 112 SER A O 1
ATOM 875 N N . LEU A 1 113 ? -8.089 -5.914 23.013 1.00 78.38 113 LEU A N 1
ATOM 876 C CA . LEU A 1 113 ? -7.974 -5.972 21.529 1.00 78.38 113 LEU A CA 1
ATOM 877 C C . LEU A 1 113 ? -8.964 -6.914 20.800 1.00 78.38 113 LEU A C 1
ATOM 879 O O . LEU A 1 113 ? -8.543 -7.825 20.083 1.00 78.38 113 LEU A O 1
ATOM 883 N N . PRO A 1 114 ? -10.284 -6.696 20.903 1.00 75.50 114 PRO A N 1
ATOM 884 C CA . PRO A 1 114 ? -11.270 -7.529 20.207 1.00 75.50 114 PRO A CA 1
ATOM 885 C C . PRO A 1 114 ? -11.205 -7.432 18.670 1.00 75.50 114 PRO A C 1
ATOM 887 O O . PRO A 1 114 ? -11.781 -8.271 17.988 1.00 75.50 114 PRO A O 1
ATOM 890 N N . ARG A 1 115 ? -10.531 -6.412 18.118 1.00 86.12 115 ARG A N 1
ATOM 891 C CA . ARG A 1 115 ? -10.488 -6.103 16.676 1.00 86.12 115 ARG A CA 1
ATOM 892 C C . ARG A 1 115 ? -9.138 -6.373 16.017 1.00 86.12 115 ARG A C 1
ATOM 894 O O . ARG A 1 115 ? -8.893 -5.881 14.921 1.00 86.12 115 ARG A O 1
ATOM 901 N N . LEU A 1 116 ? -8.247 -7.103 16.685 1.00 93.12 116 LEU A N 1
ATOM 902 C CA . LEU A 1 116 ? -6.960 -7.434 16.090 1.00 93.12 116 LEU A CA 1
ATOM 903 C C . LEU A 1 116 ? -7.187 -8.376 14.900 1.00 93.12 116 LEU A C 1
ATOM 905 O O . LEU A 1 116 ? -7.704 -9.471 15.079 1.00 93.12 116 LEU A O 1
ATOM 909 N N . GLU A 1 117 ? -6.809 -7.942 13.702 1.00 94.25 117 GLU A N 1
ATOM 910 C CA . GLU A 1 117 ? -6.991 -8.690 12.452 1.00 94.25 117 GLU A CA 1
ATOM 911 C C . GLU A 1 117 ? -5.672 -9.329 12.001 1.00 94.25 117 GLU A C 1
ATOM 913 O O . GLU A 1 117 ? -5.656 -10.462 11.525 1.00 94.25 117 GLU A O 1
ATOM 918 N N . SER A 1 118 ? -4.547 -8.630 12.180 1.00 95.38 118 SER A N 1
ATOM 919 C CA . SER A 1 118 ? -3.240 -9.068 11.696 1.00 95.38 118 SER A CA 1
ATOM 920 C C . SER A 1 118 ? -2.148 -8.960 12.748 1.00 95.38 118 SER A C 1
ATOM 922 O O . SER A 1 118 ? -2.015 -7.941 13.430 1.00 95.38 118 SER A O 1
ATOM 924 N N . VAL A 1 119 ? -1.277 -9.966 12.779 1.00 96.12 119 VAL A N 1
ATOM 925 C CA . VAL A 1 119 ? -0.034 -9.947 13.554 1.00 96.12 119 VAL A CA 1
ATOM 926 C C . VAL A 1 119 ? 1.174 -10.215 12.660 1.00 96.12 119 VAL A C 1
ATOM 928 O O . VAL A 1 119 ? 1.119 -11.053 11.762 1.00 96.12 119 VAL A O 1
ATOM 931 N N . ARG A 1 120 ? 2.273 -9.508 12.916 1.00 95.69 120 ARG A N 1
ATOM 932 C CA . ARG A 1 120 ? 3.573 -9.699 12.280 1.00 95.69 120 ARG A CA 1
ATOM 933 C C . ARG A 1 120 ? 4.676 -9.743 13.335 1.00 95.69 120 ARG A C 1
ATOM 935 O O . ARG A 1 120 ? 4.687 -8.938 14.262 1.00 95.69 120 ARG A O 1
ATOM 942 N N . SER A 1 121 ? 5.608 -10.676 13.212 1.00 96.00 121 SER A N 1
ATOM 943 C CA . SER A 1 121 ? 6.818 -10.702 14.035 1.00 96.00 121 SER A CA 1
ATOM 944 C C . SER A 1 121 ? 7.902 -11.527 13.362 1.00 96.00 121 SER A C 1
ATOM 946 O O . SER A 1 121 ? 7.640 -12.504 12.678 1.00 96.00 121 SER A O 1
ATOM 948 N N . THR A 1 122 ? 9.150 -11.218 13.640 1.00 93.81 122 THR A N 1
ATOM 949 C CA . THR A 1 122 ? 10.305 -12.079 13.407 1.00 93.81 122 THR A CA 1
ATOM 950 C C . THR A 1 122 ? 10.343 -13.247 14.391 1.00 93.81 122 THR A C 1
ATOM 952 O O . THR A 1 122 ? 11.095 -14.189 14.168 1.00 93.81 122 THR A O 1
ATOM 955 N N . LYS A 1 123 ? 9.564 -13.216 15.484 1.00 94.00 123 LYS A N 1
ATOM 956 C CA . LYS A 1 123 ? 9.573 -14.225 16.551 1.00 94.00 123 LYS A CA 1
ATOM 957 C C . LYS A 1 123 ? 8.282 -15.033 16.552 1.00 94.00 123 LYS A C 1
ATOM 959 O O . LYS A 1 123 ? 7.221 -14.550 16.947 1.00 94.00 123 LYS A O 1
ATOM 964 N N . VAL A 1 124 ? 8.402 -16.309 16.190 1.00 92.94 124 VAL A N 1
ATOM 965 C CA . VAL A 1 124 ? 7.277 -17.254 16.125 1.00 92.94 124 VAL A CA 1
ATOM 966 C C . VAL A 1 124 ? 6.493 -17.309 17.440 1.00 92.94 124 VAL A C 1
ATOM 968 O O . VAL A 1 124 ? 5.270 -17.257 17.420 1.00 92.94 124 VAL A O 1
ATOM 971 N N . MET A 1 125 ? 7.186 -17.330 18.584 1.00 92.62 125 MET A N 1
ATOM 972 C CA . MET A 1 125 ? 6.563 -17.419 19.911 1.00 92.62 125 MET A CA 1
ATOM 973 C C . MET A 1 125 ? 5.598 -16.264 20.218 1.00 92.62 125 MET A C 1
ATOM 975 O O . MET A 1 125 ? 4.608 -16.459 20.919 1.00 92.62 125 MET A O 1
ATOM 979 N N . ILE A 1 126 ? 5.868 -15.064 19.695 1.00 94.44 126 ILE A N 1
ATOM 980 C CA . ILE A 1 126 ? 4.996 -13.896 19.876 1.00 94.44 126 ILE A CA 1
ATOM 981 C C . ILE A 1 126 ? 3.724 -14.057 19.043 1.00 94.44 126 ILE A C 1
ATOM 983 O O . ILE A 1 126 ? 2.624 -13.846 19.550 1.00 94.44 126 ILE A O 1
ATOM 987 N N . VAL A 1 127 ? 3.873 -14.461 17.780 1.00 94.31 127 VAL A N 1
ATOM 988 C CA . VAL A 1 127 ? 2.750 -14.705 16.861 1.00 94.31 127 VAL A CA 1
ATOM 989 C C . VAL A 1 127 ? 1.869 -15.834 17.390 1.00 94.31 127 VAL A C 1
ATOM 991 O O . VAL A 1 127 ? 0.661 -15.652 17.507 1.00 94.31 127 VAL A O 1
ATOM 994 N N . ALA A 1 128 ? 2.480 -16.940 17.812 1.00 91.25 128 ALA A N 1
ATOM 995 C CA . ALA A 1 128 ? 1.831 -18.061 18.484 1.00 91.25 128 ALA A CA 1
ATOM 996 C C . ALA A 1 128 ? 0.959 -17.610 19.666 1.00 91.25 128 ALA A C 1
ATOM 998 O O . ALA A 1 128 ? -0.247 -17.845 19.673 1.00 91.25 128 ALA A O 1
ATOM 999 N N . ALA A 1 129 ? 1.543 -16.882 20.624 1.00 91.62 129 ALA A N 1
ATOM 1000 C CA . ALA A 1 129 ? 0.834 -16.430 21.821 1.00 91.62 129 ALA A CA 1
ATOM 1001 C C . ALA A 1 129 ? -0.320 -15.450 21.531 1.00 91.62 129 ALA A C 1
ATOM 1003 O O . ALA A 1 129 ? -1.259 -15.341 22.323 1.00 91.62 129 ALA A O 1
ATOM 1004 N N . LEU A 1 130 ? -0.251 -14.711 20.418 1.00 91.94 130 LEU A N 1
ATOM 1005 C CA . LEU A 1 130 ? -1.313 -13.800 19.986 1.00 91.94 130 LEU A CA 1
ATOM 1006 C C . LEU A 1 130 ? -2.414 -14.517 19.193 1.00 91.94 130 LEU A C 1
ATOM 1008 O O . LEU A 1 130 ? -3.567 -14.103 19.284 1.00 91.94 130 LEU A O 1
ATOM 1012 N N . ILE A 1 131 ? -2.096 -15.592 18.466 1.00 90.25 131 ILE A N 1
ATOM 1013 C CA . ILE A 1 131 ? -3.084 -16.418 17.753 1.00 90.25 131 ILE A CA 1
ATOM 1014 C C . ILE A 1 131 ? -3.894 -17.286 18.724 1.00 90.25 131 ILE A C 1
ATOM 1016 O O . ILE A 1 131 ? -5.085 -17.479 18.493 1.00 90.25 131 ILE A O 1
ATOM 1020 N N . GLU A 1 132 ? -3.279 -17.768 19.813 1.00 85.38 132 GLU A N 1
ATOM 1021 C CA . GLU A 1 132 ? -3.758 -18.888 20.648 1.00 85.38 132 GLU A CA 1
ATOM 1022 C C . GLU A 1 132 ? -5.231 -18.810 21.101 1.00 85.38 132 GLU A C 1
ATOM 1024 O O . GLU A 1 132 ? -5.837 -19.849 21.340 1.00 85.38 132 GLU A O 1
ATOM 1029 N N . ARG A 1 133 ? -5.863 -17.627 21.161 1.00 77.56 133 ARG A N 1
ATOM 1030 C CA . ARG A 1 133 ? -7.316 -17.466 21.402 1.00 77.56 133 ARG A CA 1
ATOM 1031 C C . ARG A 1 133 ? -7.930 -16.251 20.701 1.00 77.56 133 ARG A C 1
ATOM 1033 O O . ARG A 1 133 ? -8.842 -15.622 21.239 1.00 77.56 133 ARG A O 1
ATOM 1040 N N . ARG A 1 134 ? -7.419 -15.876 19.526 1.00 85.06 134 ARG A N 1
ATOM 1041 C CA . ARG A 1 134 ? -7.920 -14.713 18.776 1.00 85.06 134 ARG A CA 1
ATOM 1042 C C . ARG A 1 134 ? -8.354 -15.090 17.362 1.00 85.06 134 ARG A C 1
ATOM 1044 O O . ARG A 1 134 ? -7.653 -15.857 16.702 1.00 85.06 134 ARG A O 1
ATOM 1051 N N . PRO A 1 135 ? -9.453 -14.506 16.856 1.00 86.94 135 PRO A N 1
ATOM 1052 C CA . PRO A 1 135 ? -9.856 -14.645 15.463 1.00 86.94 135 PRO A CA 1
ATOM 1053 C C . PRO A 1 135 ? -8.999 -13.726 14.572 1.00 86.94 135 PRO A C 1
ATOM 1055 O O . PRO A 1 135 ? -9.486 -12.756 13.997 1.00 86.94 135 PRO A O 1
ATOM 1058 N N . LEU A 1 136 ? -7.691 -13.990 14.495 1.00 91.44 136 LEU A N 1
ATOM 1059 C CA . LEU A 1 136 ? -6.812 -13.273 13.568 1.00 91.44 136 LEU A CA 1
ATOM 1060 C C . LEU A 1 136 ? -7.092 -13.744 12.145 1.00 91.44 136 LEU A C 1
ATOM 1062 O O . LEU A 1 136 ? -7.257 -14.938 11.922 1.00 91.44 136 LEU A O 1
ATOM 1066 N N . THR A 1 137 ? -7.119 -12.827 11.182 1.00 92.38 137 THR A N 1
ATOM 1067 C CA . THR A 1 137 ? -7.252 -13.154 9.756 1.00 92.38 137 THR A CA 1
ATOM 1068 C C . THR A 1 137 ? -5.896 -13.406 9.114 1.00 92.38 137 THR A C 1
ATOM 1070 O O . THR A 1 137 ? -5.798 -14.245 8.217 1.00 92.38 137 THR A O 1
ATOM 1073 N N . THR A 1 138 ? -4.855 -12.707 9.581 1.00 93.25 138 THR A N 1
ATOM 1074 C CA . THR A 1 138 ? -3.510 -12.741 9.000 1.00 93.25 138 THR A CA 1
ATOM 1075 C C . THR A 1 138 ? -2.430 -12.891 10.070 1.00 93.25 138 THR A C 1
ATOM 1077 O O . THR A 1 138 ? -2.390 -12.151 11.053 1.00 93.25 138 THR A O 1
ATOM 1080 N N . ALA A 1 139 ? -1.498 -13.812 9.849 1.00 94.06 139 ALA A N 1
ATOM 1081 C CA . ALA A 1 139 ? -0.304 -13.970 10.666 1.00 94.06 139 ALA A CA 1
ATOM 1082 C C . ALA A 1 139 ? 0.943 -14.014 9.782 1.00 94.06 139 ALA A C 1
ATOM 1084 O O . ALA A 1 139 ? 1.000 -14.750 8.799 1.00 94.06 139 ALA A O 1
ATOM 1085 N N . VAL A 1 140 ? 1.952 -13.222 10.131 1.00 93.75 140 VAL A N 1
ATOM 1086 C CA . VAL A 1 140 ? 3.223 -13.158 9.408 1.00 93.75 140 VAL A CA 1
ATOM 1087 C C . VAL A 1 140 ? 4.368 -13.405 10.380 1.00 93.75 140 VAL A C 1
ATOM 1089 O O . VAL A 1 140 ? 4.565 -12.648 11.329 1.00 93.75 140 VAL A O 1
ATOM 1092 N N . VAL A 1 141 ? 5.145 -14.451 10.130 1.00 94.12 141 VAL A N 1
ATOM 1093 C CA . VAL A 1 141 ? 6.416 -14.708 10.797 1.00 94.12 141 VAL A CA 1
ATOM 1094 C C . VAL A 1 141 ? 7.531 -14.391 9.813 1.00 94.12 141 VAL A C 1
ATOM 1096 O O . VAL A 1 141 ? 7.682 -15.119 8.848 1.00 94.12 141 VAL A O 1
ATOM 1099 N N . ASP A 1 142 ? 8.335 -13.351 10.018 1.00 90.44 142 ASP A N 1
ATOM 1100 C CA . ASP A 1 142 ? 9.392 -12.994 9.051 1.00 90.44 142 ASP A CA 1
ATOM 1101 C C . ASP A 1 142 ? 10.649 -13.879 9.151 1.00 90.44 142 ASP A C 1
ATOM 1103 O O . ASP A 1 142 ? 11.393 -13.994 8.177 1.00 90.44 142 ASP A O 1
ATOM 1107 N N . GLN A 1 143 ? 10.919 -14.466 10.325 1.00 87.50 143 GLN A N 1
ATOM 1108 C CA . GLN A 1 143 ? 12.136 -15.245 10.599 1.00 87.50 143 GLN A CA 1
ATOM 1109 C C . GLN A 1 143 ? 11.869 -16.464 11.499 1.00 87.50 143 GLN A C 1
ATOM 1111 O O . GLN A 1 143 ? 12.266 -16.514 12.661 1.00 87.50 143 GLN A O 1
ATOM 1116 N N . ALA A 1 144 ? 11.231 -17.491 10.950 1.00 79.31 144 ALA A N 1
ATOM 1117 C CA . ALA A 1 144 ? 11.224 -18.828 11.523 1.00 79.31 144 ALA A CA 1
ATOM 1118 C C . ALA A 1 144 ? 12.626 -19.448 11.380 1.00 79.31 144 ALA A C 1
ATOM 1120 O O . ALA A 1 144 ? 13.011 -19.908 10.304 1.00 79.31 144 ALA A O 1
ATOM 1121 N N . SER A 1 145 ? 13.422 -19.392 12.449 1.00 75.75 145 SER A N 1
ATOM 1122 C CA . SER A 1 145 ? 14.822 -19.835 12.433 1.00 75.75 145 SER A CA 1
ATOM 1123 C C . SER A 1 145 ? 15.009 -21.298 12.843 1.00 75.75 145 SER A C 1
ATOM 1125 O O . SER A 1 145 ? 15.949 -21.945 12.371 1.00 75.75 145 SER A O 1
ATOM 1127 N N . VAL A 1 146 ? 14.132 -21.838 13.700 1.00 81.56 146 VAL A N 1
ATOM 1128 C CA . VAL A 1 146 ? 14.278 -23.187 14.268 1.00 81.56 146 VAL A CA 1
ATOM 1129 C C . VAL A 1 146 ? 13.001 -24.013 14.057 1.00 81.56 146 VAL A C 1
ATOM 1131 O O . VAL A 1 146 ? 11.909 -23.517 14.341 1.00 81.56 146 VAL A O 1
ATOM 1134 N N . PRO A 1 147 ? 13.103 -25.285 13.618 1.00 78.75 147 PRO A N 1
ATOM 1135 C CA . PRO A 1 147 ? 11.951 -26.181 13.497 1.00 78.75 147 PRO A CA 1
ATOM 1136 C C . PRO A 1 147 ? 11.133 -26.324 14.786 1.00 78.75 147 PRO A C 1
ATOM 1138 O O . PRO A 1 147 ? 9.921 -26.468 14.705 1.00 78.75 147 PRO A O 1
ATOM 1141 N N . SER A 1 148 ? 11.762 -26.218 15.964 1.00 81.31 148 SER A N 1
ATOM 1142 C CA . SER A 1 148 ? 11.072 -26.229 17.264 1.00 81.31 148 SER A CA 1
ATOM 1143 C C . SER A 1 148 ? 10.119 -25.046 17.457 1.00 81.31 148 SER A C 1
ATOM 1145 O O . SER A 1 148 ? 9.098 -25.155 18.132 1.00 81.31 148 SER A O 1
ATOM 1147 N N . ASP A 1 149 ? 10.450 -23.898 16.870 1.00 83.12 149 ASP A N 1
ATOM 1148 C CA . ASP A 1 149 ? 9.632 -22.694 16.977 1.00 83.12 149 ASP A CA 1
ATOM 1149 C C . ASP A 1 149 ? 8.413 -22.826 16.060 1.00 83.12 149 ASP A C 1
ATOM 1151 O O . ASP A 1 149 ? 7.288 -22.538 16.462 1.00 83.12 149 ASP A O 1
ATOM 1155 N N . LEU A 1 150 ? 8.622 -23.341 14.843 1.00 82.81 150 LEU A N 1
ATOM 1156 C CA . LEU A 1 150 ? 7.534 -23.696 13.931 1.00 82.81 150 LEU A CA 1
ATOM 1157 C C . LEU A 1 150 ? 6.653 -24.787 14.514 1.00 82.81 150 LEU A C 1
ATOM 1159 O O . LEU A 1 150 ? 5.436 -24.661 14.446 1.00 82.81 150 LEU A O 1
ATOM 1163 N N . SER A 1 151 ? 7.245 -25.816 15.128 1.00 79.06 151 SER A N 1
ATOM 1164 C CA . SER A 1 151 ? 6.456 -26.810 15.831 1.00 79.06 151 SER A CA 1
ATOM 1165 C C . SER A 1 151 ? 5.659 -26.123 16.918 1.00 79.06 151 SER A C 1
ATOM 1167 O O . SER A 1 151 ? 4.478 -26.369 16.954 1.00 79.06 151 SER A O 1
ATOM 1169 N N . ALA A 1 152 ? 6.180 -25.187 17.715 1.00 78.12 152 ALA A N 1
ATOM 1170 C CA . ALA A 1 152 ? 5.338 -24.468 18.679 1.00 78.12 152 ALA A CA 1
ATOM 1171 C C . ALA A 1 152 ? 4.127 -23.778 18.014 1.00 78.12 152 ALA A C 1
ATOM 1173 O O . ALA A 1 152 ? 3.023 -23.931 18.512 1.00 78.12 152 ALA A O 1
ATOM 1174 N N . LEU A 1 153 ? 4.292 -23.110 16.864 1.00 83.81 153 LEU A N 1
ATOM 1175 C CA . LEU A 1 153 ? 3.189 -22.480 16.110 1.00 83.81 153 LEU A CA 1
ATOM 1176 C C . LEU A 1 153 ? 2.181 -23.475 15.515 1.00 83.81 153 LEU A C 1
ATOM 1178 O O . LEU A 1 153 ? 1.012 -23.142 15.345 1.00 83.81 153 LEU A O 1
ATOM 1182 N N . LEU A 1 154 ? 2.644 -24.668 15.155 1.00 77.88 154 LEU A N 1
ATOM 1183 C CA . LEU A 1 154 ? 1.882 -25.661 14.400 1.00 77.88 154 LEU A CA 1
ATOM 1184 C C . LEU A 1 154 ? 1.335 -26.805 15.269 1.00 77.88 154 LEU A C 1
ATOM 1186 O O . LEU A 1 154 ? 0.296 -27.380 14.972 1.00 77.88 154 LEU A O 1
ATOM 1190 N N . SER A 1 155 ? 2.022 -27.106 16.367 1.00 70.12 155 SER A N 1
ATOM 1191 C CA . SER A 1 155 ? 1.675 -28.092 17.397 1.00 70.12 155 SER A CA 1
ATOM 1192 C C . SER A 1 155 ? 0.700 -27.538 18.423 1.00 70.12 155 SER A C 1
ATOM 1194 O O . SER A 1 155 ? 0.402 -28.220 19.401 1.00 70.12 155 SER A O 1
ATOM 1196 N N . PHE A 1 156 ? 0.121 -26.358 18.174 1.00 60.66 156 PHE A N 1
ATOM 1197 C CA . PHE A 1 156 ? -1.174 -26.022 18.746 1.00 60.66 156 PHE A CA 1
ATOM 1198 C C . PHE A 1 156 ? -2.214 -26.996 18.177 1.00 60.66 156 PHE A C 1
ATOM 1200 O O . PHE A 1 156 ? -3.046 -26.659 17.340 1.00 60.66 156 PHE A O 1
ATOM 1207 N N . SER A 1 157 ? -2.221 -28.206 18.733 1.00 46.78 157 SER A N 1
ATOM 1208 C CA . SER A 1 157 ? -3.298 -29.194 18.695 1.00 46.78 157 SER A CA 1
ATOM 1209 C C . SER A 1 157 ? -4.611 -28.655 19.280 1.00 46.78 157 SER A C 1
ATOM 1211 O O . SER A 1 157 ? -5.608 -29.366 19.352 1.00 46.78 157 SER A O 1
ATOM 1213 N N . VAL A 1 158 ? -4.618 -27.379 19.668 1.00 48.81 158 VAL A N 1
ATOM 1214 C CA . VAL A 1 158 ? -5.773 -26.576 20.029 1.00 48.81 158 VAL A CA 1
ATOM 1215 C C . VAL A 1 158 ? -5.615 -25.181 19.415 1.00 48.81 158 VAL A C 1
ATOM 1217 O O . VAL A 1 158 ? -5.733 -24.191 20.125 1.00 48.81 158 VAL A O 1
ATOM 1220 N N . LEU A 1 159 ? -5.352 -25.044 18.104 1.00 58.12 159 LEU A N 1
ATOM 1221 C CA . LEU A 1 159 ? -5.954 -23.902 17.406 1.00 58.12 159 LEU A CA 1
ATOM 1222 C C . LEU A 1 159 ? -7.443 -24.031 17.729 1.00 58.12 159 LEU A C 1
ATOM 1224 O O . LEU A 1 159 ? -8.035 -25.050 17.351 1.00 58.12 159 LEU A O 1
ATOM 1228 N N . PRO A 1 160 ? -8.032 -23.117 18.526 1.00 57.84 160 PRO A N 1
ATOM 1229 C CA . PRO A 1 160 ? -9.431 -23.258 18.873 1.00 57.84 160 PRO A CA 1
ATOM 1230 C C . PRO A 1 160 ? -10.215 -23.433 17.576 1.00 57.84 160 PRO A C 1
ATOM 1232 O O . PRO A 1 160 ? -9.869 -22.805 16.575 1.00 57.84 160 PRO A O 1
ATOM 1235 N N . ALA A 1 161 ? -11.295 -24.215 17.594 1.00 61.31 161 ALA A N 1
ATOM 1236 C CA . ALA A 1 161 ? -12.183 -24.416 16.441 1.00 61.31 161 ALA A CA 1
ATOM 1237 C C . ALA A 1 161 ? -12.753 -23.106 15.825 1.00 61.31 161 ALA A C 1
ATOM 1239 O O . ALA A 1 161 ? -13.567 -23.128 14.908 1.00 61.31 161 ALA A O 1
ATOM 1240 N N . HIS A 1 162 ? -12.356 -21.955 16.368 1.00 60.25 162 HIS A N 1
ATOM 1241 C CA . HIS A 1 162 ? -12.790 -20.604 16.076 1.00 60.25 162 HIS A CA 1
ATOM 1242 C C . HIS A 1 162 ? -11.686 -19.720 15.473 1.00 60.25 162 HIS A C 1
ATOM 1244 O O . HIS A 1 162 ? -11.898 -18.515 15.345 1.00 60.25 162 HIS A O 1
ATOM 1250 N N . THR A 1 163 ? -10.500 -20.243 15.132 1.00 67.88 163 THR A N 1
ATOM 1251 C CA . THR A 1 163 ? -9.490 -19.399 14.477 1.00 67.88 163 THR A CA 1
ATOM 1252 C C . THR A 1 163 ? -9.904 -19.083 13.045 1.00 67.88 163 THR A C 1
ATOM 1254 O O . THR A 1 163 ? -9.907 -19.963 12.189 1.00 67.88 163 THR A O 1
ATOM 1257 N N . SER A 1 164 ? -10.186 -17.811 12.771 1.00 84.00 164 SER A N 1
ATOM 1258 C CA . SER A 1 164 ? -10.505 -17.278 11.441 1.00 84.00 164 SER A CA 1
ATOM 1259 C C . SER A 1 164 ? -9.255 -16.993 10.597 1.00 84.00 164 SER A C 1
ATOM 1261 O O . SER A 1 164 ? -9.236 -16.042 9.812 1.00 84.00 164 SER A O 1
ATOM 1263 N N . LEU A 1 165 ? -8.178 -17.758 10.802 1.00 88.00 165 LEU A N 1
ATOM 1264 C CA . LEU A 1 165 ? -6.890 -17.500 10.166 1.00 88.00 165 LEU A CA 1
ATOM 1265 C C . LEU A 1 165 ? -6.961 -17.864 8.685 1.00 88.00 165 LEU A C 1
ATOM 1267 O O . LEU A 1 165 ? -6.870 -19.026 8.303 1.00 88.00 165 LEU A O 1
ATOM 1271 N N . THR A 1 166 ? -7.110 -16.839 7.850 1.00 88.50 166 THR A N 1
ATOM 1272 C CA . THR A 1 166 ? -7.177 -16.979 6.391 1.00 88.50 166 THR A CA 1
ATOM 1273 C C . THR A 1 166 ? -5.802 -16.967 5.729 1.00 88.50 166 THR A C 1
ATOM 1275 O O . THR A 1 166 ? -5.637 -17.555 4.663 1.00 88.50 166 THR A O 1
ATOM 1278 N N . ARG A 1 167 ? -4.807 -16.300 6.332 1.00 89.62 167 ARG A N 1
ATOM 1279 C CA . ARG A 1 167 ? -3.479 -16.101 5.736 1.00 89.62 167 ARG A CA 1
ATOM 1280 C C . ARG A 1 167 ? -2.370 -16.338 6.754 1.00 89.62 167 ARG A C 1
ATOM 1282 O O . ARG A 1 167 ? -2.329 -15.672 7.788 1.00 89.62 167 ARG A O 1
ATOM 1289 N N . LEU A 1 168 ? -1.432 -17.220 6.419 1.00 91.12 168 LEU A N 1
ATOM 1290 C CA . LEU A 1 168 ? -0.188 -17.417 7.163 1.00 91.12 168 LEU A CA 1
ATOM 1291 C C . LEU A 1 168 ? 0.997 -17.201 6.224 1.00 91.12 168 LEU A C 1
ATOM 1293 O O . LEU A 1 168 ? 1.080 -17.814 5.165 1.00 91.12 168 LEU A O 1
ATOM 1297 N N . SER A 1 169 ? 1.926 -16.337 6.613 1.00 91.44 169 SER A N 1
ATOM 1298 C CA . SER A 1 169 ? 3.176 -16.111 5.889 1.00 91.44 169 SER A CA 1
ATOM 1299 C C . SER A 1 169 ? 4.345 -16.461 6.797 1.00 91.44 169 SER A C 1
ATOM 1301 O O . SER A 1 169 ? 4.450 -15.913 7.891 1.00 91.44 169 SER A O 1
ATOM 1303 N N . LEU A 1 170 ? 5.211 -17.375 6.371 1.00 91.25 170 LEU A N 1
ATOM 1304 C CA . LEU A 1 170 ? 6.363 -17.855 7.128 1.00 91.25 170 LEU A CA 1
ATOM 1305 C C . LEU A 1 170 ? 7.639 -17.570 6.339 1.00 91.25 170 LEU A C 1
ATOM 1307 O O . LEU A 1 170 ? 7.850 -18.107 5.260 1.00 91.25 170 LEU A O 1
ATOM 1311 N N . GLY A 1 171 ? 8.504 -16.725 6.876 1.00 89.25 171 GLY A N 1
ATOM 1312 C CA . GLY A 1 171 ? 9.849 -16.477 6.394 1.00 89.25 171 GLY A CA 1
ATOM 1313 C C . GLY A 1 171 ? 10.822 -17.435 7.053 1.00 89.25 171 GLY A C 1
ATOM 1314 O O . GLY A 1 171 ? 11.106 -17.305 8.236 1.00 89.25 171 GLY A O 1
ATOM 1315 N N . VAL A 1 172 ? 11.340 -18.398 6.304 1.00 86.06 172 VAL A N 1
ATOM 1316 C CA . VAL A 1 172 ? 12.338 -19.356 6.769 1.00 86.06 172 VAL A CA 1
ATOM 1317 C C . VAL A 1 172 ? 13.727 -18.812 6.457 1.00 86.06 172 VAL A C 1
ATOM 1319 O O . VAL A 1 172 ? 14.109 -18.625 5.297 1.00 86.06 172 VAL A O 1
ATOM 1322 N N . VAL A 1 173 ? 14.500 -18.562 7.513 1.00 82.25 173 VAL A N 1
ATOM 1323 C CA . VAL A 1 173 ? 15.900 -18.142 7.409 1.00 82.25 173 VAL A CA 1
ATOM 1324 C C . VAL A 1 173 ? 16.772 -19.305 7.859 1.00 82.25 173 VAL A C 1
ATOM 1326 O O . VAL A 1 173 ? 16.809 -19.643 9.038 1.00 82.25 173 VAL A O 1
ATOM 1329 N N . GLY A 1 174 ? 17.475 -19.933 6.919 1.00 80.88 174 GLY A N 1
ATOM 1330 C CA . GLY A 1 174 ? 18.336 -21.074 7.212 1.00 80.88 174 GLY A CA 1
ATOM 1331 C C . GLY A 1 174 ? 19.007 -21.645 5.970 1.00 80.88 174 GLY A C 1
ATOM 1332 O O . GLY A 1 174 ? 18.753 -21.206 4.848 1.00 80.88 174 GLY A O 1
ATOM 1333 N N . ASN A 1 175 ? 19.887 -22.623 6.180 1.00 84.00 175 ASN A N 1
ATOM 1334 C CA . ASN A 1 175 ? 20.451 -23.426 5.097 1.00 84.00 175 ASN A CA 1
ATOM 1335 C C . ASN A 1 175 ? 19.410 -24.436 4.561 1.00 84.00 175 ASN A C 1
ATOM 1337 O O . ASN A 1 175 ? 18.297 -24.552 5.077 1.00 84.00 175 ASN A O 1
ATOM 1341 N N . TYR A 1 176 ? 19.782 -25.199 3.533 1.00 80.75 176 TYR A N 1
ATOM 1342 C CA . TYR A 1 176 ? 18.913 -26.213 2.926 1.00 80.75 176 TYR A CA 1
ATOM 1343 C C . TYR A 1 176 ? 18.370 -27.248 3.919 1.00 80.75 176 TYR A C 1
ATOM 1345 O O . TYR A 1 176 ? 17.207 -27.633 3.826 1.00 80.75 176 TYR A O 1
ATOM 1353 N N . ALA A 1 177 ? 19.190 -27.683 4.880 1.00 82.38 177 ALA A N 1
ATOM 1354 C CA . ALA A 1 177 ? 18.770 -28.653 5.886 1.00 82.38 177 ALA A CA 1
ATOM 1355 C C . ALA A 1 177 ? 17.663 -28.079 6.784 1.00 82.38 177 ALA A C 1
ATOM 1357 O O . ALA A 1 177 ? 16.659 -28.746 7.018 1.00 82.38 177 ALA A O 1
ATOM 1358 N N . HIS A 1 178 ? 17.798 -26.817 7.209 1.00 81.06 178 HIS A N 1
ATOM 1359 C CA . HIS A 1 178 ? 16.767 -26.125 7.984 1.00 81.06 178 HIS A CA 1
ATOM 1360 C C . HIS A 1 178 ? 15.466 -25.988 7.199 1.00 81.06 178 HIS A C 1
ATOM 1362 O O . HIS A 1 178 ? 14.406 -26.283 7.742 1.00 81.06 178 HIS A O 1
ATOM 1368 N N . LEU A 1 179 ? 15.533 -25.583 5.928 1.00 82.25 179 LEU A N 1
ATOM 1369 C CA . LEU A 1 179 ? 14.334 -25.453 5.104 1.00 82.25 179 LEU A CA 1
ATOM 1370 C C . LEU A 1 179 ? 13.623 -26.801 4.930 1.00 82.25 179 LEU A C 1
ATOM 1372 O O . LEU A 1 179 ? 12.410 -26.858 5.087 1.00 82.25 179 LEU A O 1
ATOM 1376 N N . SER A 1 180 ? 14.368 -27.883 4.680 1.00 81.94 180 SER A N 1
ATOM 1377 C CA . SER A 1 180 ? 13.803 -29.235 4.567 1.00 81.94 180 SER A CA 1
ATOM 1378 C C . SER A 1 180 ? 13.079 -29.657 5.849 1.00 81.94 180 SER A C 1
ATOM 1380 O O . SER A 1 180 ? 11.977 -30.188 5.773 1.00 81.94 180 SER A O 1
ATOM 1382 N N . LEU A 1 181 ? 13.663 -29.385 7.020 1.00 82.69 181 LEU A N 1
ATOM 1383 C CA . LEU A 1 181 ? 13.026 -29.658 8.312 1.00 82.69 181 LEU A CA 1
ATOM 1384 C C . LEU A 1 181 ? 11.792 -28.774 8.546 1.00 82.69 181 LEU A C 1
ATOM 1386 O O . LEU A 1 181 ? 10.802 -29.241 9.099 1.00 82.69 181 LEU A O 1
ATOM 1390 N N . CYS A 1 182 ? 11.827 -27.511 8.110 1.00 81.81 182 CYS A N 1
ATOM 1391 C CA . CYS A 1 182 ? 10.675 -26.613 8.195 1.00 81.81 182 CYS A CA 1
ATOM 1392 C C . CYS A 1 182 ? 9.527 -27.103 7.307 1.00 81.81 182 CYS A C 1
ATOM 1394 O O . CYS A 1 182 ? 8.396 -27.146 7.773 1.00 81.81 182 CYS A O 1
ATOM 1396 N N . ILE A 1 183 ? 9.817 -27.512 6.066 1.00 82.38 183 ILE A N 1
ATOM 1397 C CA . ILE A 1 183 ? 8.825 -28.079 5.142 1.00 82.38 183 ILE A CA 1
ATOM 1398 C C . ILE A 1 183 ? 8.231 -29.358 5.728 1.00 82.38 183 ILE A C 1
ATOM 1400 O O . ILE A 1 183 ? 7.017 -29.481 5.758 1.00 82.38 183 ILE A O 1
ATOM 1404 N N . GLN A 1 184 ? 9.050 -30.266 6.268 1.00 82.06 184 GLN A N 1
ATOM 1405 C CA . GLN A 1 184 ? 8.555 -31.478 6.933 1.00 82.06 184 GLN A CA 1
ATOM 1406 C C . GLN A 1 184 ? 7.676 -31.156 8.147 1.00 82.06 184 GLN A C 1
ATOM 1408 O O . GLN A 1 184 ? 6.632 -31.772 8.326 1.00 82.06 184 GLN A O 1
ATOM 1413 N N . GLY A 1 185 ? 8.063 -30.168 8.960 1.00 79.69 185 GLY A N 1
ATOM 1414 C CA . GLY A 1 185 ? 7.251 -29.704 10.085 1.00 79.69 185 GLY A CA 1
ATOM 1415 C C . GLY A 1 185 ? 5.922 -29.090 9.640 1.00 79.69 185 GLY A C 1
ATOM 1416 O O . GLY A 1 185 ? 4.894 -29.347 10.259 1.00 79.69 185 GLY A O 1
ATOM 1417 N N . ILE A 1 186 ? 5.928 -28.323 8.546 1.00 81.12 186 ILE A N 1
ATOM 1418 C CA . ILE A 1 186 ? 4.721 -27.758 7.931 1.00 81.12 186 ILE A CA 1
ATOM 1419 C C . ILE A 1 186 ? 3.845 -28.868 7.350 1.00 81.12 186 ILE A C 1
ATOM 1421 O O . ILE A 1 186 ? 2.651 -28.859 7.607 1.00 81.12 186 ILE A O 1
ATOM 1425 N N . ALA A 1 187 ? 4.410 -29.832 6.626 1.00 77.56 187 ALA A N 1
ATOM 1426 C CA . ALA A 1 187 ? 3.677 -30.955 6.047 1.00 77.56 187 ALA A CA 1
ATOM 1427 C C . ALA A 1 187 ? 3.026 -31.814 7.140 1.00 77.56 187 ALA A C 1
ATOM 1429 O O . ALA A 1 187 ? 1.818 -32.020 7.115 1.00 77.56 187 ALA A O 1
ATOM 1430 N N . ALA A 1 188 ? 3.788 -32.199 8.171 1.00 76.06 188 ALA A N 1
ATOM 1431 C CA . ALA A 1 188 ? 3.268 -32.948 9.315 1.00 76.06 188 ALA A CA 1
ATOM 1432 C C . ALA A 1 188 ? 2.161 -32.180 10.054 1.00 76.06 188 ALA A C 1
ATOM 1434 O O . ALA A 1 188 ? 1.164 -32.764 10.481 1.00 76.06 188 ALA A O 1
ATOM 1435 N N . ALA A 1 189 ? 2.308 -30.860 10.179 1.00 71.50 189 ALA A N 1
ATOM 1436 C CA . ALA A 1 189 ? 1.259 -30.019 10.725 1.00 71.50 189 ALA A CA 1
ATOM 1437 C C . ALA A 1 189 ? 0.034 -29.973 9.815 1.00 71.50 189 ALA A C 1
ATOM 1439 O O . ALA A 1 189 ? -1.076 -30.141 10.296 1.00 71.50 189 ALA A O 1
ATOM 1440 N N . LEU A 1 190 ? 0.203 -29.777 8.509 1.00 72.75 190 LEU A N 1
ATOM 1441 C CA . LEU A 1 190 ? -0.901 -29.750 7.554 1.00 72.75 190 LEU A CA 1
ATOM 1442 C C . LEU A 1 190 ? -1.653 -31.082 7.530 1.00 72.75 190 LEU A C 1
ATOM 1444 O O . LEU A 1 190 ? -2.879 -31.063 7.502 1.00 72.75 190 LEU A O 1
ATOM 1448 N N . ASP A 1 191 ? -0.963 -32.218 7.629 1.00 69.56 191 ASP A N 1
ATOM 1449 C CA . ASP A 1 191 ? -1.590 -33.537 7.740 1.00 69.56 191 ASP A CA 1
ATOM 1450 C C . ASP A 1 191 ? -2.378 -33.697 9.043 1.00 69.56 191 ASP A C 1
ATOM 1452 O O . ASP A 1 191 ? -3.515 -34.170 9.019 1.00 69.56 191 ASP A O 1
ATOM 1456 N N . PHE A 1 192 ? -1.845 -33.215 10.171 1.00 65.12 192 PHE A N 1
ATOM 1457 C CA . PHE A 1 192 ? -2.611 -33.115 11.417 1.00 65.12 192 PHE A CA 1
ATOM 1458 C C . PHE A 1 192 ? -3.855 -32.219 11.246 1.00 65.12 192 PHE A C 1
ATOM 1460 O O . PHE A 1 192 ? -4.936 -32.506 11.764 1.00 65.12 192 PHE A O 1
ATOM 1467 N N . LEU A 1 193 ? -3.732 -31.148 10.460 1.00 61.56 193 LEU A N 1
ATOM 1468 C CA . LEU A 1 193 ? -4.783 -30.164 10.214 1.00 61.56 193 LEU A CA 1
ATOM 1469 C C . LEU A 1 193 ? -5.811 -30.602 9.159 1.00 61.56 193 LEU A C 1
ATOM 1471 O O . LEU A 1 193 ? -6.936 -30.093 9.188 1.00 61.56 193 LEU A O 1
ATOM 1475 N N . LYS A 1 194 ? -5.501 -31.586 8.296 1.00 65.75 194 LYS A N 1
ATOM 1476 C CA . LYS A 1 194 ? -6.456 -32.221 7.361 1.00 65.75 194 LYS A CA 1
ATOM 1477 C C . LYS A 1 194 ? -7.671 -32.813 8.099 1.00 65.75 194 LYS A C 1
ATOM 1479 O O . LYS A 1 194 ? -8.719 -32.991 7.473 1.00 65.75 194 LYS A O 1
ATOM 1484 N N . GLY A 1 195 ? -7.556 -33.068 9.408 1.00 62.19 195 GLY A N 1
ATOM 1485 C CA . GLY A 1 195 ? -8.638 -33.514 10.291 1.00 62.19 195 GLY A CA 1
ATOM 1486 C C . GLY A 1 195 ? -9.415 -32.418 11.049 1.00 62.19 195 GLY A C 1
ATOM 1487 O O . GLY A 1 195 ? -10.311 -32.776 11.809 1.00 62.19 195 GLY A O 1
ATOM 1488 N N . GLY A 1 196 ? -9.117 -31.114 10.890 1.00 60.69 196 GLY A N 1
ATOM 1489 C CA . GLY A 1 196 ? -9.586 -30.063 11.820 1.00 60.69 196 GLY A CA 1
ATOM 1490 C C . GLY A 1 196 ? -9.958 -28.674 11.254 1.00 60.69 196 GLY A C 1
ATOM 1491 O O . GLY A 1 196 ? -10.343 -28.511 10.097 1.00 60.69 196 GLY A O 1
ATOM 1492 N N . SER A 1 197 ? -9.892 -27.659 12.135 1.00 53.12 197 SER A N 1
ATOM 1493 C CA . SER A 1 197 ? -10.454 -26.289 12.033 1.00 53.12 197 SER A CA 1
ATOM 1494 C C . SER A 1 197 ? -9.889 -25.374 10.931 1.00 53.12 197 SER A C 1
ATOM 1496 O O . SER A 1 197 ? -10.421 -24.283 10.725 1.00 53.12 197 SER A O 1
ATOM 1498 N N . LEU A 1 198 ? -8.838 -25.769 10.207 1.00 57.25 198 LEU A N 1
ATOM 1499 C CA . LEU A 1 198 ? -8.189 -24.905 9.206 1.00 57.25 198 LEU A CA 1
ATOM 1500 C C . LEU A 1 198 ? -8.816 -24.969 7.808 1.00 57.25 198 LEU A C 1
ATOM 1502 O O . LEU A 1 198 ? -8.237 -24.456 6.855 1.00 57.25 198 LEU A O 1
ATOM 1506 N N . LYS A 1 199 ? -10.056 -25.463 7.683 1.00 62.19 199 LYS A N 1
ATOM 1507 C CA . LYS A 1 199 ? -10.857 -25.312 6.451 1.00 62.19 199 LYS A CA 1
ATOM 1508 C C . LYS A 1 199 ? -10.968 -23.850 5.979 1.00 62.19 199 LYS A C 1
ATOM 1510 O O . LYS A 1 199 ? -11.357 -23.610 4.853 1.00 62.19 199 LYS A O 1
ATOM 1515 N N . GLN A 1 200 ? -10.669 -22.855 6.810 1.00 68.31 200 GLN A N 1
ATOM 1516 C CA . GLN A 1 200 ? -10.755 -21.441 6.424 1.00 68.31 200 GLN A CA 1
ATOM 1517 C C . GLN A 1 200 ? -9.434 -20.844 5.921 1.00 68.31 200 GLN A C 1
ATOM 1519 O O . GLN A 1 200 ? -9.422 -19.696 5.477 1.00 68.31 200 GLN A O 1
ATOM 1524 N N . MET A 1 201 ? -8.327 -21.588 5.987 1.00 76.81 201 MET A N 1
ATOM 1525 C CA . MET A 1 201 ? -7.028 -21.082 5.565 1.00 76.81 201 MET A CA 1
ATOM 1526 C C . MET A 1 201 ? -6.940 -21.039 4.040 1.00 76.81 201 MET A C 1
ATOM 1528 O O . MET A 1 201 ? -6.986 -22.067 3.374 1.00 76.81 201 MET A O 1
ATOM 1532 N N . GLN A 1 202 ? -6.819 -19.833 3.492 1.00 79.06 202 GLN A N 1
ATOM 1533 C CA . GLN A 1 202 ? -6.814 -19.589 2.053 1.00 79.06 202 GLN A CA 1
ATOM 1534 C C . GLN A 1 202 ? -5.396 -19.503 1.494 1.00 79.06 202 GLN A C 1
ATOM 1536 O O . GLN A 1 202 ? -5.164 -19.958 0.383 1.00 79.06 202 GLN A O 1
ATOM 1541 N N . VAL A 1 203 ? -4.444 -18.921 2.232 1.00 80.31 203 VAL A N 1
ATOM 1542 C CA . VAL A 1 203 ? -3.101 -18.633 1.700 1.00 80.31 203 VAL A CA 1
ATOM 1543 C C . VAL A 1 203 ? -2.017 -19.038 2.693 1.00 80.31 203 VAL A C 1
ATOM 1545 O O . VAL A 1 203 ? -2.013 -18.571 3.838 1.00 80.31 203 VAL A O 1
ATOM 1548 N N . LEU A 1 204 ? -1.069 -19.856 2.225 1.00 83.94 204 LEU A N 1
ATOM 1549 C CA . LEU A 1 204 ? 0.178 -20.171 2.921 1.00 83.94 204 LEU A CA 1
ATOM 1550 C C . LEU A 1 204 ? 1.359 -19.657 2.091 1.00 83.94 204 LEU A C 1
ATOM 1552 O O . LEU A 1 204 ? 1.696 -20.205 1.045 1.00 83.94 204 LEU A O 1
ATOM 1556 N N . THR A 1 205 ? 2.015 -18.605 2.567 1.00 83.31 205 THR A N 1
ATOM 1557 C CA . THR A 1 205 ? 3.208 -18.052 1.915 1.00 83.31 205 THR A CA 1
ATOM 1558 C C . THR A 1 205 ? 4.455 -18.553 2.627 1.00 83.31 205 THR A C 1
ATOM 1560 O O . THR A 1 205 ? 4.605 -18.332 3.827 1.00 83.31 205 THR A O 1
ATOM 1563 N N . LEU A 1 206 ? 5.382 -19.172 1.898 1.00 83.12 206 LEU A N 1
ATOM 1564 C CA . LEU A 1 206 ? 6.688 -19.576 2.416 1.00 83.12 206 LEU A CA 1
ATOM 1565 C C . LEU A 1 206 ? 7.764 -18.695 1.785 1.00 83.12 206 LEU A C 1
ATOM 1567 O O . LEU A 1 206 ? 8.131 -18.849 0.620 1.00 83.12 206 LEU A O 1
ATOM 1571 N N . ASN A 1 207 ? 8.283 -17.747 2.563 1.00 81.62 207 ASN A N 1
ATOM 1572 C CA . ASN A 1 207 ? 9.376 -16.897 2.124 1.00 81.62 207 ASN A CA 1
ATOM 1573 C C . ASN A 1 207 ? 10.721 -17.525 2.498 1.00 81.62 207 ASN A C 1
ATOM 1575 O O . ASN A 1 207 ? 10.924 -17.888 3.649 1.00 81.62 207 ASN A O 1
ATOM 1579 N N . HIS A 1 208 ? 11.678 -17.616 1.577 1.00 79.88 208 HIS A N 1
ATOM 1580 C CA . HIS A 1 208 ? 13.027 -18.100 1.899 1.00 79.88 208 HIS A CA 1
ATOM 1581 C C . HIS A 1 208 ? 14.109 -17.313 1.152 1.00 79.88 208 HIS A C 1
ATOM 1583 O O . HIS A 1 208 ? 13.882 -16.725 0.094 1.00 79.88 208 HIS A O 1
ATOM 1589 N N . GLY A 1 209 ? 15.315 -17.269 1.728 1.00 72.12 209 GLY A N 1
ATOM 1590 C CA . GLY A 1 209 ? 16.448 -16.528 1.153 1.00 72.12 209 GLY A CA 1
ATOM 1591 C C . GLY A 1 209 ? 17.277 -17.306 0.121 1.00 72.12 209 GLY A C 1
ATOM 1592 O O . GLY A 1 209 ? 18.009 -16.703 -0.669 1.00 72.12 209 GLY A O 1
ATOM 1593 N N . VAL A 1 210 ? 17.187 -18.637 0.124 1.00 66.88 210 VAL A N 1
ATOM 1594 C CA . VAL A 1 210 ? 18.131 -19.520 -0.580 1.00 66.88 210 VAL A CA 1
ATOM 1595 C C . VAL A 1 210 ? 17.694 -19.769 -2.042 1.00 66.88 210 VAL A C 1
ATOM 1597 O O . VAL A 1 210 ? 16.512 -19.942 -2.306 1.00 66.88 210 VAL A O 1
ATOM 1600 N N . ARG A 1 211 ? 18.618 -19.757 -3.019 1.00 54.28 211 ARG A N 1
ATOM 1601 C CA . ARG A 1 211 ? 18.337 -19.943 -4.468 1.00 54.28 211 ARG A CA 1
ATOM 1602 C C . ARG A 1 211 ? 18.674 -21.363 -4.935 1.00 54.28 211 ARG A C 1
ATOM 1604 O O . ARG A 1 211 ? 19.780 -21.801 -4.651 1.00 54.28 211 ARG A O 1
ATOM 1611 N N . GLY A 1 212 ? 17.806 -22.019 -5.711 1.00 58.94 212 GLY A N 1
ATOM 1612 C CA . GLY A 1 212 ? 18.127 -23.287 -6.386 1.00 58.94 212 GLY A CA 1
ATOM 1613 C C . GLY A 1 212 ? 16.904 -24.075 -6.900 1.00 58.94 212 GLY A C 1
ATOM 1614 O O . GLY A 1 212 ? 15.850 -23.988 -6.293 1.00 58.94 212 GLY A O 1
ATOM 1615 N N . PRO A 1 213 ? 17.018 -24.861 -7.984 1.00 56.34 213 PRO A N 1
ATOM 1616 C CA . PRO A 1 213 ? 15.933 -25.705 -8.521 1.00 56.34 213 PRO A CA 1
ATOM 1617 C C . PRO A 1 213 ? 15.595 -26.937 -7.659 1.00 56.34 213 PRO A C 1
ATOM 1619 O O . PRO A 1 213 ? 14.585 -27.591 -7.872 1.00 56.34 213 PRO A O 1
ATOM 1622 N N . PHE A 1 214 ? 16.418 -27.246 -6.656 1.00 58.50 214 PHE A N 1
ATOM 1623 C CA . PHE A 1 214 ? 16.281 -28.429 -5.797 1.00 58.50 214 PHE A CA 1
ATOM 1624 C C . PHE A 1 214 ? 15.040 -28.400 -4.872 1.00 58.50 214 PHE A C 1
ATOM 1626 O O . PHE A 1 214 ? 14.699 -29.414 -4.267 1.00 58.50 214 PHE A O 1
ATOM 1633 N N . TYR A 1 215 ? 14.373 -27.246 -4.727 1.00 64.94 215 TYR A N 1
ATOM 1634 C CA . TYR A 1 215 ? 13.255 -27.083 -3.788 1.00 64.94 215 TYR A CA 1
ATOM 1635 C C . TYR A 1 215 ? 11.974 -27.756 -4.243 1.00 64.94 215 TYR A C 1
ATOM 1637 O O . TYR A 1 215 ? 11.381 -28.451 -3.429 1.00 64.94 215 TYR A O 1
ATOM 1645 N N . TYR A 1 216 ? 11.577 -27.573 -5.506 1.00 65.38 216 TYR A N 1
ATOM 1646 C CA . TYR A 1 216 ? 10.308 -28.103 -6.009 1.00 65.38 216 TYR A CA 1
ATOM 1647 C C . TYR A 1 216 ? 10.247 -29.622 -5.832 1.00 65.38 216 TYR A C 1
ATOM 1649 O O . TYR A 1 216 ? 9.340 -30.102 -5.166 1.00 65.38 216 TYR A O 1
ATOM 1657 N N . SER A 1 217 ? 11.313 -30.342 -6.208 1.00 67.44 217 SER A N 1
ATOM 1658 C CA . SER A 1 217 ? 11.380 -31.803 -6.038 1.00 67.44 217 SER A CA 1
ATOM 1659 C C . SER A 1 217 ? 11.203 -32.279 -4.590 1.00 67.44 217 SER A C 1
ATOM 1661 O O . SER A 1 217 ? 10.451 -33.206 -4.338 1.00 67.44 217 SER A O 1
ATOM 1663 N N . ARG A 1 218 ? 11.835 -31.627 -3.600 1.00 68.38 218 ARG A N 1
ATOM 1664 C CA . ARG A 1 218 ? 11.671 -32.036 -2.192 1.00 68.38 218 ARG A CA 1
ATOM 1665 C C . ARG A 1 218 ? 10.322 -31.645 -1.607 1.00 68.38 218 ARG A C 1
ATOM 1667 O O . ARG A 1 218 ? 9.927 -32.197 -0.584 1.00 68.38 218 ARG A O 1
ATOM 1674 N N . LEU A 1 219 ? 9.687 -30.631 -2.182 1.00 64.12 219 LEU A N 1
ATOM 1675 C CA . LEU A 1 219 ? 8.381 -30.170 -1.750 1.00 64.12 219 LEU A CA 1
ATOM 1676 C C . LEU A 1 219 ? 7.294 -31.091 -2.301 1.00 64.12 219 LEU A C 1
ATOM 1678 O O . LEU A 1 219 ? 6.432 -31.488 -1.532 1.00 64.12 219 LEU A O 1
ATOM 1682 N N . GLU A 1 220 ? 7.413 -31.503 -3.562 1.00 68.38 220 GLU A N 1
ATOM 1683 C CA . GLU A 1 220 ? 6.623 -32.582 -4.166 1.00 68.38 220 GLU A CA 1
ATOM 1684 C C . GLU A 1 220 ? 6.813 -33.897 -3.397 1.00 68.38 220 GLU A C 1
ATOM 1686 O O . GLU A 1 220 ? 5.831 -34.528 -3.023 1.00 68.38 220 GLU A O 1
ATOM 1691 N N . ASP A 1 221 ? 8.052 -34.258 -3.035 1.00 72.81 221 ASP A N 1
ATOM 1692 C CA . ASP A 1 221 ? 8.319 -35.453 -2.216 1.00 72.81 221 ASP A CA 1
ATOM 1693 C C . ASP A 1 221 ? 7.664 -35.374 -0.821 1.00 72.81 221 ASP A C 1
ATOM 1695 O O . ASP A 1 221 ? 7.233 -36.385 -0.266 1.00 72.81 221 ASP A O 1
ATOM 1699 N N . ALA A 1 222 ? 7.636 -34.183 -0.210 1.00 64.69 222 ALA A N 1
ATOM 1700 C CA . ALA A 1 222 ? 7.101 -33.978 1.138 1.00 64.69 222 ALA A CA 1
ATOM 1701 C C . ALA A 1 222 ? 5.583 -33.738 1.160 1.00 64.69 222 ALA A C 1
ATOM 1703 O O . ALA A 1 222 ? 4.953 -33.921 2.200 1.00 64.69 222 ALA A O 1
ATOM 1704 N N . MET A 1 223 ? 5.014 -33.286 0.044 1.00 66.50 223 MET A N 1
ATOM 1705 C CA . MET A 1 223 ? 3.607 -32.936 -0.124 1.00 66.50 223 MET A CA 1
ATOM 1706 C C . MET A 1 223 ? 3.118 -33.402 -1.506 1.00 66.50 223 MET A C 1
ATOM 1708 O O . MET A 1 223 ? 2.777 -32.563 -2.340 1.00 66.50 223 MET A O 1
ATOM 1712 N N . PRO A 1 224 ? 3.060 -34.722 -1.759 1.00 64.19 224 PRO A N 1
ATOM 1713 C CA . PRO A 1 224 ? 2.696 -35.257 -3.074 1.00 64.19 224 PRO A CA 1
ATOM 1714 C C . PRO A 1 224 ? 1.271 -34.873 -3.510 1.00 64.19 224 PRO A C 1
ATOM 1716 O O . PRO A 1 224 ? 0.997 -34.802 -4.702 1.00 64.19 224 PRO A O 1
ATOM 1719 N N . ASP A 1 225 ? 0.389 -34.546 -2.558 1.00 60.47 225 ASP A N 1
ATOM 1720 C CA . ASP A 1 225 ? -1.012 -34.167 -2.803 1.00 60.47 225 ASP A CA 1
ATOM 1721 C C . ASP A 1 225 ? -1.232 -32.642 -2.904 1.00 60.47 225 ASP A C 1
ATOM 1723 O O . ASP A 1 225 ? -2.352 -32.169 -2.692 1.00 60.47 225 ASP A O 1
ATOM 1727 N N . ILE A 1 226 ? -0.190 -31.829 -3.126 1.00 57.41 226 ILE A N 1
ATOM 1728 C CA . ILE A 1 226 ? -0.341 -30.359 -3.105 1.00 57.41 226 ILE A CA 1
ATOM 1729 C C . ILE A 1 226 ? -1.324 -29.855 -4.179 1.00 57.41 226 ILE A C 1
ATOM 1731 O O . ILE A 1 226 ? -2.021 -28.866 -3.944 1.00 57.41 226 ILE A O 1
ATOM 1735 N N . ASP A 1 227 ? -1.436 -30.592 -5.289 1.00 48.06 227 ASP A N 1
ATOM 1736 C CA . ASP A 1 227 ? -2.342 -30.312 -6.407 1.00 48.06 227 ASP A CA 1
ATOM 1737 C C . ASP A 1 227 ? -3.660 -31.117 -6.353 1.00 48.06 227 ASP A C 1
ATOM 1739 O O . ASP A 1 227 ? -4.631 -30.740 -7.011 1.00 48.06 227 ASP A O 1
ATOM 1743 N N . ASP A 1 228 ? -3.742 -32.169 -5.525 1.00 47.06 228 ASP A N 1
ATOM 1744 C CA . ASP A 1 228 ? -4.876 -33.113 -5.457 1.00 47.06 228 ASP A CA 1
ATOM 1745 C C . ASP A 1 228 ? -5.684 -32.986 -4.149 1.00 47.06 228 ASP A C 1
ATOM 1747 O O . ASP A 1 228 ? -5.998 -33.946 -3.439 1.00 47.06 228 ASP A O 1
ATOM 1751 N N . ILE A 1 229 ? -6.040 -31.752 -3.781 1.00 46.03 229 ILE A N 1
ATOM 1752 C CA . ILE A 1 229 ? -7.008 -31.510 -2.702 1.00 46.03 229 ILE A CA 1
ATOM 1753 C C . ILE A 1 229 ? -8.414 -31.621 -3.311 1.00 46.03 229 ILE A C 1
ATOM 1755 O O . ILE A 1 229 ? -8.998 -30.623 -3.734 1.00 46.03 229 ILE A O 1
ATOM 1759 N N . GLY A 1 230 ? -8.915 -32.858 -3.382 1.00 37.25 230 GLY A N 1
ATOM 1760 C CA . GLY A 1 230 ? -10.133 -33.268 -4.091 1.00 37.25 230 GLY A CA 1
ATOM 1761 C C . GLY A 1 230 ? -11.422 -32.459 -3.855 1.00 37.25 230 GLY A C 1
ATOM 1762 O O . GLY A 1 230 ? -11.569 -31.674 -2.910 1.00 37.25 230 GLY A O 1
ATOM 1763 N N . GLU A 1 231 ? -12.386 -32.684 -4.753 1.00 36.53 231 GLU A N 1
ATOM 1764 C CA . GLU A 1 231 ? -13.682 -31.999 -4.834 1.00 36.53 231 GLU A CA 1
ATOM 1765 C C . GLU A 1 231 ? -14.423 -31.965 -3.482 1.00 36.53 231 GLU A C 1
ATOM 1767 O O . GLU A 1 231 ? -14.734 -32.992 -2.881 1.00 36.53 231 GLU A O 1
ATOM 1772 N N . GLY A 1 232 ? -14.712 -30.755 -2.985 1.00 43.41 232 GLY A N 1
ATOM 1773 C CA . GLY A 1 232 ? -15.522 -30.533 -1.778 1.00 43.41 232 GLY A CA 1
ATOM 1774 C C . GLY A 1 232 ? -14.814 -29.849 -0.602 1.00 43.41 232 GLY A C 1
ATOM 1775 O O . GLY A 1 232 ? -15.438 -29.636 0.440 1.00 43.41 232 GLY A O 1
ATOM 1776 N N . ARG A 1 233 ? -13.539 -29.462 -0.736 1.00 46.03 233 ARG A N 1
ATOM 1777 C CA . ARG A 1 233 ? -12.817 -28.660 0.271 1.00 46.03 233 ARG A CA 1
ATOM 1778 C C . ARG A 1 233 ? -12.442 -27.282 -0.294 1.00 46.03 233 ARG A C 1
ATOM 1780 O O . ARG A 1 233 ? -12.195 -27.170 -1.492 1.00 46.03 233 ARG A O 1
ATOM 1787 N N . PRO A 1 234 ? -12.398 -26.218 0.529 1.00 42.19 234 PRO A N 1
ATOM 1788 C CA . PRO A 1 234 ? -11.808 -24.955 0.102 1.00 42.19 234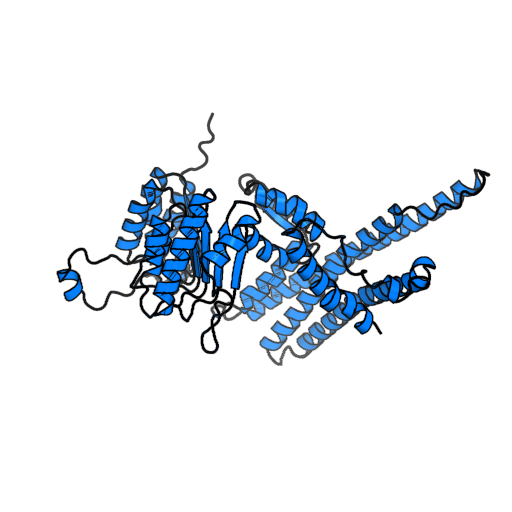 PRO A CA 1
ATOM 1789 C C . PRO A 1 234 ? -10.347 -25.222 -0.253 1.00 42.19 234 PRO A C 1
ATOM 1791 O O . PRO A 1 234 ? -9.569 -25.648 0.602 1.00 42.19 234 PRO A O 1
ATOM 1794 N N . LYS A 1 235 ? -10.012 -25.036 -1.535 1.00 51.78 235 LYS A N 1
ATOM 1795 C CA . LYS A 1 235 ? -8.638 -25.114 -2.028 1.00 51.78 235 LYS A CA 1
ATOM 1796 C C . LYS A 1 235 ? -7.783 -24.233 -1.128 1.00 51.78 235 LYS A C 1
ATOM 1798 O O . LYS A 1 235 ? -8.153 -23.084 -0.884 1.00 51.78 235 LYS A O 1
ATOM 1803 N N . LEU A 1 236 ? -6.653 -24.747 -0.649 1.00 49.72 236 LEU A N 1
ATOM 1804 C CA . LEU A 1 236 ? -5.577 -23.856 -0.253 1.00 49.72 236 LEU A CA 1
ATOM 1805 C C . LEU A 1 236 ? -5.230 -23.080 -1.530 1.00 49.72 236 LEU A C 1
ATOM 1807 O O . LEU A 1 236 ? -4.725 -23.643 -2.494 1.00 49.72 236 LEU A O 1
ATOM 1811 N N . VAL A 1 237 ? -5.690 -21.834 -1.581 1.00 45.34 237 VAL A N 1
ATOM 1812 C CA . VAL A 1 237 ? -5.901 -21.070 -2.816 1.00 45.34 237 VAL A CA 1
ATOM 1813 C C . VAL A 1 237 ? -4.568 -20.722 -3.458 1.00 45.34 237 VAL A C 1
ATOM 1815 O O . VAL A 1 237 ? -4.496 -20.547 -4.670 1.00 45.34 237 VAL A O 1
ATOM 1818 N N . GLU A 1 238 ? -3.512 -20.608 -2.649 1.00 50.69 238 GLU A N 1
ATOM 1819 C CA . GLU A 1 238 ? -2.222 -20.165 -3.146 1.00 50.69 238 GLU A CA 1
ATOM 1820 C C . GLU A 1 238 ? -1.064 -20.533 -2.207 1.00 50.69 238 GLU A C 1
ATOM 1822 O O . GLU A 1 238 ? -1.022 -20.105 -1.047 1.00 50.69 238 GLU A O 1
ATOM 1827 N N . PHE A 1 239 ? -0.093 -21.278 -2.740 1.00 51.94 239 PHE A N 1
ATOM 1828 C CA . PHE A 1 239 ? 1.253 -21.389 -2.183 1.00 51.94 239 PHE A CA 1
ATOM 1829 C C . PHE A 1 239 ? 2.169 -20.397 -2.897 1.00 51.94 239 PHE A C 1
ATOM 1831 O O . PHE A 1 239 ? 2.429 -20.522 -4.092 1.00 51.94 239 PHE A O 1
ATOM 1838 N N . ARG A 1 240 ? 2.681 -19.401 -2.167 1.00 53.19 240 ARG A N 1
ATOM 1839 C CA . ARG A 1 240 ? 3.643 -18.435 -2.720 1.00 53.19 240 ARG A CA 1
ATOM 1840 C C . ARG A 1 240 ? 5.041 -18.697 -2.187 1.00 53.19 240 ARG A C 1
ATOM 1842 O O . ARG A 1 240 ? 5.274 -18.587 -0.982 1.00 53.19 240 ARG A O 1
ATOM 1849 N N . PHE A 1 241 ? 5.976 -18.936 -3.102 1.00 51.09 241 PHE A N 1
ATOM 1850 C CA . PHE A 1 241 ? 7.407 -18.866 -2.829 1.00 51.09 241 PHE A CA 1
ATOM 1851 C C . PHE A 1 241 ? 7.923 -17.484 -3.209 1.00 51.09 241 PHE A C 1
ATOM 1853 O O . PHE A 1 241 ? 7.804 -17.040 -4.351 1.00 51.09 241 PHE A O 1
ATOM 1860 N N . GLY A 1 242 ? 8.499 -16.779 -2.243 1.00 50.00 242 GLY A N 1
ATOM 1861 C CA . GLY A 1 242 ? 9.003 -15.432 -2.459 1.00 50.00 242 GLY A CA 1
ATOM 1862 C C . GLY A 1 242 ? 10.194 -15.115 -1.571 1.00 50.00 242 GLY A C 1
ATOM 1863 O O . GLY A 1 242 ? 10.375 -15.665 -0.493 1.00 50.00 242 GLY A O 1
ATOM 1864 N N . ARG A 1 243 ? 11.037 -14.175 -1.992 1.00 52.47 243 ARG A N 1
ATOM 1865 C CA . ARG A 1 243 ? 11.872 -13.451 -1.019 1.00 52.47 243 ARG A CA 1
ATOM 1866 C C . ARG A 1 243 ? 10.950 -12.562 -0.177 1.00 52.47 243 ARG A C 1
ATOM 1868 O O . ARG A 1 243 ? 9.884 -12.201 -0.661 1.00 52.47 243 ARG A O 1
ATOM 1875 N N . SER A 1 244 ? 11.368 -12.076 0.998 1.00 50.56 244 SER A N 1
ATOM 1876 C CA . SER A 1 244 ? 10.580 -11.044 1.718 1.00 50.56 244 SER A CA 1
ATOM 1877 C C . SER A 1 244 ? 10.304 -9.796 0.851 1.00 50.56 244 SER A C 1
ATOM 1879 O O . SER A 1 244 ? 9.330 -9.075 1.061 1.00 50.56 244 SER A O 1
ATOM 1881 N N . MET A 1 245 ? 11.116 -9.592 -0.194 1.00 51.34 245 MET A N 1
ATOM 1882 C CA . MET A 1 245 ? 10.919 -8.592 -1.236 1.00 51.34 245 MET A CA 1
ATOM 1883 C C . MET A 1 245 ? 9.699 -8.848 -2.142 1.00 51.34 245 MET A C 1
ATOM 1885 O O . MET A 1 245 ? 9.159 -7.886 -2.664 1.00 51.34 245 MET A O 1
ATOM 1889 N N . ALA A 1 246 ? 9.237 -10.090 -2.326 1.00 46.62 246 ALA A N 1
ATOM 1890 C CA . ALA A 1 246 ? 8.065 -10.419 -3.149 1.00 46.62 246 ALA A CA 1
ATOM 1891 C C . ALA A 1 246 ? 6.773 -9.832 -2.559 1.00 46.62 246 ALA A C 1
ATOM 1893 O O . ALA A 1 246 ? 5.964 -9.280 -3.295 1.00 46.62 246 ALA A O 1
ATOM 1894 N N . SER A 1 247 ? 6.644 -9.844 -1.226 1.00 47.56 247 SER A N 1
ATOM 1895 C CA . SER A 1 247 ? 5.545 -9.163 -0.529 1.00 47.56 247 SER A CA 1
ATOM 1896 C C . SER A 1 247 ? 5.607 -7.641 -0.669 1.00 47.56 247 SER A C 1
ATOM 1898 O O . SER A 1 247 ? 4.567 -7.006 -0.622 1.00 47.56 247 SER A O 1
ATOM 1900 N N . ARG A 1 248 ? 6.799 -7.043 -0.818 1.00 55.19 248 ARG A N 1
ATOM 1901 C CA . ARG A 1 248 ? 6.933 -5.597 -1.079 1.00 55.19 248 ARG A CA 1
ATOM 1902 C C . ARG A 1 248 ? 6.718 -5.275 -2.554 1.00 55.19 248 ARG A C 1
ATOM 1904 O O . ARG A 1 248 ? 6.146 -4.250 -2.879 1.00 55.19 248 ARG A O 1
ATOM 1911 N N . ARG A 1 249 ? 7.175 -6.147 -3.452 1.00 55.44 249 ARG A N 1
ATOM 1912 C CA . ARG A 1 249 ? 7.041 -6.016 -4.905 1.00 55.44 249 ARG A CA 1
ATOM 1913 C C . ARG A 1 249 ? 5.581 -5.893 -5.331 1.00 55.44 249 ARG A C 1
ATOM 1915 O O . ARG A 1 249 ? 5.305 -5.038 -6.159 1.00 55.44 249 ARG A O 1
ATOM 1922 N N . SER A 1 250 ? 4.672 -6.660 -4.727 1.00 52.44 250 SER A N 1
ATOM 1923 C CA . SER A 1 250 ? 3.234 -6.513 -4.982 1.00 52.44 250 SER A CA 1
ATOM 1924 C C . SER A 1 250 ? 2.707 -5.124 -4.619 1.00 52.44 250 SER A C 1
ATOM 1926 O O . SER A 1 250 ? 1.876 -4.593 -5.343 1.00 52.44 250 SER A O 1
ATOM 1928 N N . ASP A 1 251 ? 3.223 -4.503 -3.556 1.00 53.81 251 ASP A N 1
ATOM 1929 C CA . ASP A 1 251 ? 2.806 -3.154 -3.154 1.00 53.81 251 ASP A CA 1
ATOM 1930 C C . ASP A 1 251 ? 3.322 -2.086 -4.135 1.00 53.81 251 ASP A C 1
ATOM 1932 O O . ASP A 1 251 ? 2.639 -1.100 -4.400 1.00 53.81 251 ASP A O 1
ATOM 1936 N N . TRP A 1 252 ? 4.511 -2.293 -4.716 1.00 67.31 252 TRP A N 1
ATOM 1937 C CA . TRP A 1 252 ? 5.097 -1.385 -5.710 1.00 67.31 252 TRP A CA 1
ATOM 1938 C C . TRP A 1 252 ? 4.514 -1.577 -7.114 1.00 67.31 252 TRP A C 1
ATOM 1940 O O . TRP A 1 252 ? 4.385 -0.603 -7.843 1.00 67.31 252 TRP A O 1
ATOM 1950 N N . GLU A 1 253 ? 4.121 -2.796 -7.491 1.00 63.94 253 GLU A N 1
ATOM 1951 C CA . GLU A 1 253 ? 3.444 -3.082 -8.768 1.00 63.94 253 GLU A CA 1
ATOM 1952 C C . GLU A 1 253 ? 2.055 -2.430 -8.860 1.00 63.94 253 GLU A C 1
ATOM 1954 O O . GLU A 1 253 ? 1.568 -2.181 -9.961 1.00 63.94 253 GLU A O 1
ATOM 1959 N N . LEU A 1 254 ? 1.444 -2.087 -7.720 1.00 53.34 254 LEU A N 1
ATOM 1960 C CA . LEU A 1 254 ? 0.226 -1.272 -7.667 1.00 53.34 254 LEU A CA 1
ATOM 1961 C C . LEU A 1 254 ? 0.479 0.205 -8.006 1.00 53.34 254 LEU A C 1
ATOM 1963 O O . LEU A 1 254 ? -0.466 0.933 -8.320 1.00 53.34 254 LEU A O 1
ATOM 1967 N N . LEU A 1 255 ? 1.729 0.670 -7.935 1.00 60.75 255 LEU A N 1
ATOM 1968 C CA . LEU A 1 255 ? 2.090 2.021 -8.338 1.00 60.75 255 LEU A CA 1
ATOM 1969 C C . LEU A 1 255 ? 2.278 2.034 -9.855 1.00 60.75 255 LEU A C 1
ATOM 1971 O O . LEU A 1 255 ? 3.202 1.429 -10.395 1.00 60.75 255 LEU A O 1
ATOM 1975 N N . GLY A 1 256 ? 1.375 2.722 -10.553 1.00 63.66 256 GLY A N 1
ATOM 1976 C CA . GLY A 1 256 ? 1.450 2.869 -12.004 1.00 63.66 256 GLY A CA 1
ATOM 1977 C C . GLY A 1 256 ? 2.755 3.544 -12.462 1.00 63.66 256 GLY A C 1
ATOM 1978 O O . GLY A 1 256 ? 3.443 4.192 -11.661 1.00 63.66 256 GLY A O 1
ATOM 1979 N N . PRO A 1 257 ? 3.104 3.435 -13.753 1.00 71.94 257 PRO A N 1
ATOM 1980 C CA . PRO A 1 257 ? 4.332 4.013 -14.282 1.00 71.94 257 PRO A CA 1
ATOM 1981 C C . PRO A 1 257 ? 4.407 5.531 -14.085 1.00 71.94 257 PRO A C 1
ATOM 1983 O O . PRO A 1 257 ? 3.384 6.213 -14.069 1.00 71.94 257 PRO A O 1
ATOM 1986 N N . ASN A 1 258 ? 5.626 6.063 -13.938 1.00 69.88 258 ASN A N 1
ATOM 1987 C CA . ASN A 1 258 ? 5.911 7.478 -13.646 1.00 69.88 258 ASN A CA 1
ATOM 1988 C C . ASN A 1 258 ? 5.338 7.989 -12.309 1.00 69.88 258 ASN A C 1
ATOM 1990 O O . ASN A 1 258 ? 5.270 9.200 -12.076 1.00 69.88 258 ASN A O 1
ATOM 1994 N N . THR A 1 259 ? 4.940 7.087 -11.404 1.00 75.25 259 THR A N 1
ATOM 1995 C CA . THR A 1 259 ? 4.659 7.460 -10.014 1.00 75.25 259 THR A CA 1
ATOM 1996 C C . THR A 1 259 ? 5.962 7.867 -9.339 1.00 75.25 259 THR A C 1
ATOM 1998 O O . THR A 1 259 ? 6.976 7.172 -9.445 1.00 75.25 259 THR A O 1
ATOM 2001 N N . HIS A 1 260 ? 5.931 9.000 -8.640 1.00 86.75 260 HIS A N 1
ATOM 2002 C CA . HIS A 1 260 ? 7.057 9.470 -7.851 1.00 86.75 260 HIS A CA 1
ATOM 2003 C C . HIS A 1 260 ? 6.921 9.037 -6.386 1.00 86.75 260 HIS A C 1
ATOM 2005 O O . HIS A 1 260 ? 5.889 9.242 -5.751 1.00 86.75 260 HIS A O 1
ATOM 2011 N N . ILE A 1 261 ? 7.966 8.400 -5.864 1.00 82.25 261 ILE A N 1
ATOM 2012 C CA . ILE A 1 261 ? 8.037 7.838 -4.517 1.00 82.25 261 ILE A CA 1
ATOM 2013 C C . ILE A 1 261 ? 9.055 8.637 -3.715 1.00 82.25 261 ILE A C 1
ATOM 2015 O O . ILE A 1 261 ? 10.203 8.807 -4.132 1.00 82.25 261 ILE A O 1
ATOM 2019 N N . VAL A 1 262 ? 8.650 9.071 -2.527 1.00 84.25 262 VAL A N 1
ATOM 2020 C CA . VAL A 1 262 ? 9.561 9.623 -1.527 1.00 84.25 262 VAL A CA 1
ATOM 2021 C C . VAL A 1 262 ? 9.898 8.523 -0.520 1.00 84.25 262 VAL A C 1
ATOM 2023 O O . VAL A 1 262 ? 9.016 8.027 0.176 1.00 84.25 262 VAL A O 1
ATOM 2026 N N . GLY A 1 263 ? 11.164 8.107 -0.475 1.00 83.50 263 GLY A N 1
ATOM 2027 C CA . GLY A 1 263 ? 11.676 7.087 0.446 1.00 83.50 263 GLY A CA 1
ATOM 2028 C C . GLY A 1 263 ? 12.649 7.663 1.477 1.00 83.50 263 GLY A C 1
ATOM 2029 O O . GLY A 1 263 ? 13.221 8.730 1.272 1.00 83.50 263 GLY A O 1
ATOM 2030 N N . VAL A 1 264 ? 12.880 6.947 2.577 1.00 85.69 264 VAL A N 1
ATOM 2031 C CA . VAL A 1 264 ? 13.906 7.309 3.577 1.00 85.69 264 VAL A CA 1
ATOM 2032 C C . VAL A 1 264 ? 15.283 6.865 3.080 1.00 85.69 264 VAL A C 1
ATOM 2034 O O . VAL A 1 264 ? 15.381 5.788 2.499 1.00 85.69 264 VAL A O 1
ATOM 2037 N N . ASN A 1 265 ? 16.346 7.654 3.276 1.00 83.00 265 ASN A N 1
ATOM 2038 C CA . ASN A 1 265 ? 17.682 7.282 2.784 1.00 83.00 265 ASN A CA 1
ATOM 2039 C C . ASN A 1 265 ? 18.232 6.005 3.453 1.00 83.00 265 ASN A C 1
ATOM 2041 O O . ASN A 1 265 ? 18.923 5.233 2.789 1.00 83.00 265 ASN A O 1
ATOM 2045 N N . ASP A 1 266 ? 17.854 5.750 4.712 1.00 82.12 266 ASP A N 1
ATOM 2046 C CA . ASP A 1 266 ? 18.324 4.616 5.511 1.00 82.12 266 ASP A CA 1
ATOM 2047 C C . ASP A 1 266 ? 17.364 3.423 5.402 1.00 82.12 266 ASP A C 1
ATOM 2049 O O . ASP A 1 266 ? 16.838 2.876 6.371 1.00 82.12 266 ASP A O 1
ATOM 2053 N N . VAL A 1 267 ? 17.051 3.053 4.161 1.00 79.88 267 VAL A N 1
ATOM 2054 C CA . VAL A 1 267 ? 16.287 1.839 3.871 1.00 79.88 267 VAL A CA 1
ATOM 2055 C C . VAL A 1 267 ? 17.223 0.653 3.683 1.00 79.88 267 VAL A C 1
ATOM 2057 O O . VAL A 1 267 ? 18.312 0.763 3.121 1.00 79.88 267 VAL A O 1
ATOM 2060 N N . TYR A 1 268 ? 16.743 -0.531 4.073 1.00 75.94 268 TYR A N 1
ATOM 2061 C CA . TYR A 1 268 ? 17.423 -1.803 3.828 1.00 75.94 268 TYR A CA 1
ATOM 2062 C C . TYR A 1 268 ? 17.962 -1.889 2.389 1.00 75.94 268 TYR A C 1
ATOM 2064 O O . TYR A 1 268 ? 17.202 -1.687 1.437 1.00 75.94 268 TYR A O 1
ATOM 2072 N N . GLY A 1 269 ? 19.245 -2.229 2.226 1.00 78.50 269 GLY A N 1
ATOM 2073 C CA . GLY A 1 269 ? 19.969 -2.086 0.956 1.00 78.50 269 GLY A CA 1
ATOM 2074 C C . GLY A 1 269 ? 19.335 -2.790 -0.250 1.00 78.50 269 GLY A C 1
ATOM 2075 O O . GLY A 1 269 ? 19.406 -2.274 -1.365 1.00 78.50 269 GLY A O 1
ATOM 2076 N N . GLU A 1 270 ? 18.648 -3.923 -0.062 1.00 68.25 270 GLU A N 1
ATOM 2077 C CA . GLU A 1 270 ? 17.907 -4.548 -1.168 1.00 68.25 270 GLU A CA 1
ATOM 2078 C C . GLU A 1 270 ? 16.657 -3.752 -1.574 1.00 68.25 270 GLU A C 1
ATOM 2080 O O . GLU A 1 270 ? 16.328 -3.719 -2.755 1.00 68.25 270 GLU A O 1
ATOM 2085 N N . THR A 1 271 ? 15.993 -3.071 -0.633 1.00 74.69 271 THR A N 1
ATOM 2086 C CA . THR A 1 271 ? 14.860 -2.169 -0.925 1.00 74.69 271 THR A CA 1
ATOM 2087 C C . THR A 1 271 ? 15.348 -0.986 -1.740 1.00 74.69 271 THR A C 1
ATOM 2089 O O . THR A 1 271 ? 14.778 -0.689 -2.784 1.00 74.69 271 THR A O 1
ATOM 2092 N N . PHE A 1 272 ? 16.456 -0.371 -1.320 1.00 85.19 272 PHE A N 1
ATOM 2093 C CA . PHE A 1 272 ? 17.100 0.697 -2.078 1.00 85.19 272 PHE A CA 1
ATOM 2094 C C . PHE A 1 272 ? 17.461 0.248 -3.496 1.00 85.19 272 PHE A C 1
ATOM 2096 O O . PHE A 1 272 ? 17.139 0.919 -4.473 1.00 85.19 272 PHE A O 1
ATOM 2103 N N . ARG A 1 273 ? 18.100 -0.923 -3.620 1.00 82.25 273 ARG A N 1
ATOM 2104 C CA . ARG A 1 273 ? 18.508 -1.487 -4.912 1.00 82.25 273 ARG A CA 1
ATOM 2105 C C . ARG A 1 273 ? 17.311 -1.806 -5.803 1.00 82.25 273 ARG A C 1
ATOM 2107 O O . ARG A 1 273 ? 17.383 -1.548 -7.001 1.00 82.25 273 ARG A O 1
ATOM 2114 N N . TYR A 1 274 ? 16.244 -2.370 -5.245 1.00 84.62 274 TYR A N 1
ATOM 2115 C CA . TYR A 1 274 ? 15.024 -2.661 -5.989 1.00 84.62 274 TYR A CA 1
ATOM 2116 C C . TYR A 1 274 ? 14.374 -1.374 -6.489 1.00 84.62 274 TYR A C 1
ATOM 2118 O O . TYR A 1 274 ? 14.195 -1.220 -7.691 1.00 84.62 274 TYR A O 1
ATOM 2126 N N . VAL A 1 275 ? 14.098 -0.436 -5.583 1.00 82.12 275 VAL A N 1
ATOM 2127 C CA . VAL A 1 275 ? 13.411 0.823 -5.890 1.00 82.12 275 VAL A CA 1
ATOM 2128 C C . VAL A 1 275 ? 14.200 1.633 -6.924 1.00 82.12 275 VAL A C 1
ATOM 2130 O O . VAL A 1 275 ? 13.638 2.031 -7.937 1.00 82.12 275 VAL A O 1
ATOM 2133 N N . ARG A 1 276 ? 15.518 1.781 -6.739 1.00 86.50 276 ARG A N 1
ATOM 2134 C CA . ARG A 1 276 ? 16.368 2.622 -7.597 1.00 86.50 276 ARG A CA 1
ATOM 2135 C C . ARG A 1 276 ? 16.747 1.997 -8.942 1.00 86.50 276 ARG A C 1
ATOM 2137 O O . ARG A 1 276 ? 17.062 2.736 -9.867 1.00 86.50 276 ARG A O 1
ATOM 2144 N N . ARG A 1 277 ? 16.809 0.664 -9.043 1.00 83.94 277 ARG A N 1
ATOM 2145 C CA . ARG A 1 277 ? 17.164 -0.023 -10.300 1.00 83.94 277 ARG A CA 1
ATOM 2146 C C . ARG A 1 277 ? 15.954 -0.682 -10.928 1.00 83.94 277 ARG A C 1
ATOM 2148 O O . ARG A 1 277 ? 15.490 -0.240 -11.961 1.00 83.94 277 ARG A O 1
ATOM 2155 N N . LEU A 1 278 ? 15.400 -1.704 -10.282 1.00 81.06 278 LEU A N 1
ATOM 2156 C CA . LEU A 1 278 ? 14.313 -2.494 -10.864 1.00 81.06 278 LEU A CA 1
ATOM 2157 C C . LEU A 1 278 ? 13.032 -1.684 -11.073 1.00 81.06 278 LEU A C 1
ATOM 2159 O O . LEU A 1 278 ? 12.423 -1.792 -12.132 1.00 81.06 278 LEU A O 1
ATOM 2163 N N . ALA A 1 279 ? 12.613 -0.907 -10.079 1.00 77.12 279 ALA A N 1
ATOM 2164 C CA . ALA A 1 279 ? 11.356 -0.170 -10.136 1.00 77.12 279 ALA A CA 1
ATOM 2165 C C . ALA A 1 279 ? 11.474 1.048 -11.074 1.00 77.12 279 ALA A C 1
ATOM 2167 O O . ALA A 1 279 ? 10.621 1.263 -11.933 1.00 77.12 279 ALA A O 1
ATOM 2168 N N . THR A 1 280 ? 12.584 1.788 -11.008 1.00 81.69 280 THR A N 1
ATOM 2169 C CA . THR A 1 280 ? 12.859 2.882 -11.952 1.00 81.69 280 THR A CA 1
ATOM 2170 C C . THR A 1 280 ? 13.049 2.403 -13.393 1.00 81.69 280 THR A C 1
ATOM 2172 O O . THR A 1 280 ? 12.483 3.004 -14.300 1.00 81.69 280 THR A O 1
ATOM 2175 N N . GLU A 1 281 ? 13.788 1.319 -13.641 1.00 81.50 281 GLU A N 1
ATOM 2176 C CA . GLU A 1 281 ? 14.063 0.852 -15.010 1.00 81.50 281 GLU A CA 1
ATOM 2177 C C . GLU A 1 281 ? 12.853 0.141 -15.633 1.00 81.50 281 GLU A C 1
ATOM 2179 O O . GLU A 1 281 ? 12.490 0.435 -16.771 1.00 81.50 281 GLU A O 1
ATOM 2184 N N . ASN A 1 282 ? 12.196 -0.765 -14.897 1.00 78.50 282 ASN A N 1
ATOM 2185 C CA . ASN A 1 282 ? 11.132 -1.599 -15.468 1.00 78.50 282 ASN A CA 1
ATOM 2186 C C . ASN A 1 282 ? 9.746 -0.960 -15.365 1.00 78.50 282 ASN A C 1
ATOM 2188 O O . ASN A 1 282 ? 8.927 -1.134 -16.263 1.00 78.50 282 ASN A O 1
ATOM 2192 N N . GLN A 1 283 ? 9.469 -0.240 -14.275 1.00 77.25 283 GLN A N 1
ATOM 2193 C CA . GLN A 1 283 ? 8.158 0.369 -14.023 1.00 77.25 283 GLN A CA 1
ATOM 2194 C C . GLN A 1 283 ? 8.170 1.881 -14.255 1.00 77.25 283 GLN A C 1
ATOM 2196 O O . GLN A 1 283 ? 7.131 2.516 -14.142 1.00 77.25 283 GLN A O 1
ATOM 2201 N N . ARG A 1 284 ? 9.320 2.479 -14.604 1.00 81.31 284 ARG A N 1
ATOM 2202 C CA . ARG A 1 284 ? 9.473 3.935 -14.770 1.00 81.31 284 ARG A CA 1
ATOM 2203 C C . ARG A 1 284 ? 9.081 4.716 -13.515 1.00 81.31 284 ARG A C 1
ATOM 2205 O O . ARG A 1 284 ? 8.553 5.816 -13.614 1.00 81.31 284 ARG A O 1
ATOM 2212 N N . LEU A 1 285 ? 9.299 4.147 -12.329 1.00 80.62 285 LEU A N 1
ATOM 2213 C CA . LEU A 1 285 ? 9.049 4.851 -11.073 1.00 80.62 285 LEU A CA 1
ATOM 2214 C C . LEU A 1 285 ? 10.140 5.891 -10.819 1.00 80.62 285 LEU A C 1
ATOM 2216 O O . LEU A 1 285 ? 11.337 5.593 -10.868 1.00 80.62 285 LEU A O 1
ATOM 2220 N N . GLU A 1 286 ? 9.728 7.111 -10.503 1.00 84.12 286 GLU A N 1
ATOM 2221 C CA . GLU A 1 286 ? 10.645 8.159 -10.073 1.00 84.12 286 GLU A CA 1
ATOM 2222 C C . GLU A 1 286 ? 10.824 8.061 -8.559 1.00 84.12 286 GLU A C 1
ATOM 2224 O O . GLU A 1 286 ? 9.863 7.852 -7.827 1.00 84.12 286 GLU A O 1
ATOM 2229 N N . THR A 1 287 ? 12.042 8.202 -8.046 1.00 88.81 287 THR A N 1
ATOM 2230 C CA . THR A 1 287 ? 12.288 7.988 -6.611 1.00 88.81 287 THR A CA 1
ATOM 2231 C C . THR A 1 287 ? 13.179 9.089 -6.059 1.00 88.81 287 THR A C 1
ATOM 2233 O O . THR A 1 287 ? 14.270 9.305 -6.587 1.00 88.81 287 THR A O 1
ATOM 2236 N N . THR A 1 288 ? 12.749 9.749 -4.986 1.00 91.38 288 THR A N 1
ATOM 2237 C CA . THR A 1 288 ? 13.580 10.672 -4.200 1.00 91.38 288 THR A CA 1
ATOM 2238 C C . THR A 1 288 ? 13.794 10.072 -2.818 1.00 91.38 288 THR A C 1
ATOM 2240 O O . THR A 1 288 ? 12.830 9.777 -2.119 1.00 91.38 288 THR A O 1
ATOM 2243 N N . PHE A 1 289 ? 15.050 9.894 -2.412 1.00 89.69 289 PHE A N 1
ATOM 2244 C CA . PHE A 1 289 ? 15.386 9.445 -1.062 1.00 89.69 289 PHE A CA 1
ATOM 2245 C C . PHE A 1 289 ? 15.786 10.642 -0.199 1.00 89.69 289 PHE A C 1
ATOM 2247 O O . PHE A 1 289 ? 16.686 11.388 -0.582 1.00 89.69 289 PHE A O 1
ATOM 2254 N N . ILE A 1 290 ? 15.129 10.820 0.947 1.00 89.50 290 ILE A N 1
ATOM 2255 C CA . ILE A 1 290 ? 15.383 11.912 1.895 1.00 89.50 290 ILE A CA 1
ATOM 2256 C C . ILE A 1 290 ? 15.928 11.332 3.193 1.00 89.50 290 ILE A C 1
ATOM 2258 O O . ILE A 1 290 ? 15.448 10.310 3.686 1.00 89.50 290 ILE A O 1
ATOM 2262 N N . ASP A 1 291 ? 16.913 12.004 3.771 1.00 89.56 291 ASP A N 1
ATOM 2263 C CA . ASP A 1 291 ? 17.283 11.786 5.163 1.00 89.56 291 ASP A CA 1
ATOM 2264 C C . ASP A 1 291 ? 16.218 12.395 6.088 1.00 89.56 291 ASP A C 1
ATOM 2266 O O . ASP A 1 291 ? 16.261 13.586 6.387 1.00 89.56 291 ASP A O 1
ATOM 2270 N N . LEU A 1 292 ? 15.235 11.599 6.513 1.00 77.12 292 LEU A N 1
ATOM 2271 C CA . LEU A 1 292 ? 14.183 12.082 7.414 1.00 77.12 292 LEU A CA 1
ATOM 2272 C C . LEU A 1 292 ? 14.697 12.418 8.823 1.00 77.12 292 LEU A C 1
ATOM 2274 O O . LEU A 1 292 ? 13.973 13.063 9.576 1.00 77.12 292 LEU A O 1
ATOM 2278 N N . GLU A 1 293 ? 15.901 11.981 9.209 1.00 77.31 293 GLU A N 1
ATOM 2279 C CA . GLU A 1 293 ? 16.451 12.314 10.528 1.00 77.31 293 GLU A CA 1
ATOM 2280 C C . GLU A 1 293 ? 16.982 13.749 10.574 1.00 77.31 293 GLU A C 1
ATOM 2282 O O . GLU A 1 293 ? 16.877 14.406 11.610 1.00 77.31 293 GLU A O 1
ATOM 2287 N N . GLY A 1 294 ? 17.529 14.234 9.456 1.00 80.69 294 GLY A N 1
ATOM 2288 C CA . GLY A 1 294 ? 18.073 15.588 9.324 1.00 80.69 294 GLY A CA 1
ATOM 2289 C C . GLY A 1 294 ? 17.192 16.574 8.551 1.00 80.69 294 GLY A C 1
ATOM 2290 O O . GLY A 1 294 ? 17.453 17.777 8.591 1.00 80.69 294 GLY A O 1
ATOM 2291 N N . ALA A 1 295 ? 16.176 16.103 7.826 1.00 84.38 295 ALA A N 1
ATOM 2292 C CA . ALA A 1 295 ? 15.320 16.959 7.011 1.00 84.38 295 ALA A CA 1
ATOM 2293 C C . ALA A 1 295 ? 14.266 17.693 7.851 1.00 84.38 295 ALA A C 1
ATOM 2295 O O . ALA A 1 295 ? 13.485 17.074 8.570 1.00 84.38 295 ALA A O 1
ATOM 2296 N N . GLY A 1 296 ? 14.209 19.019 7.705 1.00 83.00 296 GLY A N 1
ATOM 2297 C CA . GLY A 1 296 ? 13.075 19.816 8.173 1.00 83.00 296 GLY A CA 1
ATOM 2298 C C . GLY A 1 296 ? 11.842 19.648 7.277 1.00 83.00 296 GLY A C 1
ATOM 2299 O O . GLY A 1 296 ? 11.943 19.142 6.154 1.00 83.00 296 GLY A O 1
ATOM 2300 N N . ASP A 1 297 ? 10.692 20.123 7.757 1.00 70.62 297 ASP A N 1
ATOM 2301 C CA . ASP A 1 297 ? 9.402 20.022 7.060 1.00 70.62 297 ASP A CA 1
ATOM 2302 C C . ASP A 1 297 ? 9.448 20.612 5.643 1.00 70.62 297 ASP A C 1
ATOM 2304 O O . ASP A 1 297 ? 8.878 20.031 4.721 1.00 70.62 297 ASP A O 1
ATOM 2308 N N . ASP A 1 298 ? 10.199 21.697 5.433 1.00 76.75 298 ASP A N 1
ATOM 2309 C CA . ASP A 1 298 ? 10.377 22.317 4.115 1.00 76.75 298 ASP A CA 1
ATOM 2310 C C . ASP A 1 298 ? 11.110 21.394 3.133 1.00 76.75 298 ASP A C 1
ATOM 2312 O O . ASP A 1 298 ? 10.722 21.281 1.971 1.00 76.75 298 ASP A O 1
ATOM 2316 N N . THR A 1 299 ? 12.140 20.679 3.595 1.00 80.31 299 THR A N 1
ATOM 2317 C CA . THR A 1 299 ? 12.895 19.712 2.782 1.00 80.31 299 THR A CA 1
ATOM 2318 C C . THR A 1 299 ? 12.030 18.508 2.421 1.00 80.31 299 THR A C 1
ATOM 2320 O O . THR A 1 299 ? 12.080 18.021 1.289 1.00 80.31 299 THR A O 1
ATOM 2323 N N . ILE A 1 300 ? 11.213 18.038 3.368 1.00 77.75 300 ILE A N 1
ATOM 2324 C CA . ILE A 1 300 ? 10.263 16.944 3.144 1.00 77.75 300 ILE A CA 1
ATOM 2325 C C . ILE A 1 300 ? 9.195 17.384 2.135 1.00 77.75 300 ILE A C 1
ATOM 2327 O O . ILE A 1 300 ? 8.942 16.673 1.162 1.00 77.75 300 ILE A O 1
ATOM 2331 N N . CYS A 1 301 ? 8.626 18.580 2.308 1.00 72.00 301 CYS A N 1
ATOM 2332 C CA . CYS A 1 301 ? 7.649 19.162 1.390 1.00 72.00 301 CYS A CA 1
ATOM 2333 C C . CYS A 1 301 ? 8.223 19.366 -0.020 1.00 72.00 301 CYS A C 1
ATOM 2335 O O . CYS A 1 301 ? 7.571 19.010 -0.999 1.00 72.00 301 CYS A O 1
ATOM 2337 N N . ALA A 1 302 ? 9.449 19.884 -0.137 1.00 77.25 302 ALA A N 1
ATOM 2338 C CA . ALA A 1 302 ? 10.106 20.148 -1.419 1.00 77.25 302 ALA A CA 1
ATOM 2339 C C . ALA A 1 302 ? 10.429 18.873 -2.210 1.00 77.25 302 ALA A C 1
ATOM 2341 O O . ALA A 1 302 ? 10.526 18.899 -3.437 1.00 77.25 302 ALA A O 1
ATOM 2342 N N . ALA A 1 303 ? 10.597 17.746 -1.522 1.00 80.19 303 ALA A N 1
ATOM 2343 C CA . ALA A 1 303 ? 10.861 16.477 -2.174 1.00 80.19 303 ALA A CA 1
ATOM 2344 C C . ALA A 1 303 ? 9.612 15.842 -2.796 1.00 80.19 303 ALA A C 1
ATOM 2346 O O . ALA A 1 303 ? 9.761 15.004 -3.687 1.00 80.19 303 ALA A O 1
ATOM 2347 N N . PHE A 1 304 ? 8.403 16.227 -2.374 1.00 79.75 304 PHE A N 1
ATOM 2348 C CA . PHE A 1 304 ? 7.174 15.800 -3.037 1.00 79.75 304 PHE A CA 1
ATOM 2349 C C . PHE A 1 304 ? 7.020 16.522 -4.378 1.00 79.75 304 PHE A C 1
ATOM 2351 O O . PHE A 1 304 ? 6.838 17.738 -4.446 1.00 79.75 304 PHE A O 1
ATOM 2358 N N . ARG A 1 305 ? 7.046 15.759 -5.473 1.00 84.00 305 ARG A N 1
ATOM 2359 C CA . ARG A 1 305 ? 6.722 16.286 -6.802 1.00 84.00 305 ARG A CA 1
ATOM 2360 C C . ARG A 1 305 ? 5.217 16.543 -6.928 1.00 84.00 305 ARG A C 1
ATOM 2362 O O . ARG A 1 305 ? 4.398 15.978 -6.200 1.00 84.00 305 ARG A O 1
ATOM 2369 N N . ARG A 1 306 ? 4.829 17.393 -7.886 1.00 83.12 306 ARG A N 1
ATOM 2370 C CA . ARG A 1 306 ? 3.415 17.758 -8.099 1.00 83.12 306 ARG A CA 1
ATOM 2371 C C . ARG A 1 306 ? 2.536 16.555 -8.457 1.00 83.12 306 ARG A C 1
ATOM 2373 O O . ARG A 1 306 ? 1.417 16.471 -7.966 1.00 83.12 306 ARG A O 1
ATOM 2380 N N . ASN A 1 307 ? 3.042 15.599 -9.241 1.00 79.38 307 ASN A N 1
ATOM 2381 C CA . ASN A 1 307 ? 2.334 14.344 -9.535 1.00 79.38 307 ASN A CA 1
ATOM 2382 C C . ASN A 1 307 ? 2.066 13.522 -8.259 1.00 79.38 307 ASN A C 1
ATOM 2384 O O . ASN A 1 307 ? 0.955 13.021 -8.079 1.00 79.38 307 ASN A O 1
ATOM 2388 N N . THR A 1 308 ? 3.033 13.442 -7.340 1.00 81.38 308 THR A N 1
ATOM 2389 C CA . THR A 1 308 ? 2.877 12.771 -6.037 1.00 81.38 308 THR A CA 1
ATOM 2390 C C . THR A 1 308 ? 1.848 13.469 -5.169 1.00 81.38 308 THR A C 1
ATOM 2392 O O . THR A 1 308 ? 1.014 12.807 -4.557 1.00 81.38 308 THR A O 1
ATOM 2395 N N . LYS A 1 309 ? 1.865 14.807 -5.156 1.00 86.31 309 LYS A N 1
ATOM 2396 C CA . LYS A 1 309 ? 0.906 15.617 -4.402 1.00 86.31 309 LYS A CA 1
ATOM 2397 C C . LYS A 1 309 ? -0.527 15.348 -4.863 1.00 86.31 309 LYS A C 1
ATOM 2399 O O . LYS A 1 309 ? -1.363 14.982 -4.044 1.00 86.31 309 LYS A O 1
ATOM 2404 N N . VAL A 1 310 ? -0.800 15.450 -6.166 1.00 87.88 310 VAL A N 1
ATOM 2405 C CA . VAL A 1 310 ? -2.150 15.236 -6.716 1.00 87.88 310 VAL A CA 1
ATOM 2406 C C . VAL A 1 310 ? -2.627 13.798 -6.483 1.00 87.88 310 VAL A C 1
ATOM 2408 O O . VAL A 1 310 ? -3.757 13.586 -6.044 1.00 87.88 310 VAL A O 1
ATOM 2411 N N . SER A 1 311 ? -1.763 12.804 -6.720 1.00 86.12 311 SER A N 1
ATOM 2412 C CA . SER A 1 311 ? -2.101 11.396 -6.469 1.00 86.12 311 SER A CA 1
ATOM 2413 C C . SER A 1 311 ? -2.382 11.131 -4.982 1.00 86.12 311 SER A C 1
ATOM 2415 O O . SER A 1 311 ? -3.360 10.463 -4.640 1.00 86.12 311 SER A O 1
ATOM 2417 N N . GLY A 1 312 ? -1.582 11.723 -4.088 1.00 84.19 312 GLY A N 1
ATOM 2418 C CA . GLY A 1 312 ? -1.775 11.656 -2.640 1.00 84.19 312 GLY A CA 1
ATOM 2419 C C . GLY A 1 312 ? -3.079 12.308 -2.177 1.00 84.19 312 GLY A C 1
ATOM 2420 O O . GLY A 1 312 ? -3.781 11.734 -1.349 1.00 84.19 312 GLY A O 1
ATOM 2421 N N . MET A 1 313 ? -3.455 13.454 -2.753 1.00 91.81 313 MET A N 1
ATOM 2422 C CA . MET A 1 313 ? -4.736 14.117 -2.475 1.00 91.81 313 MET A CA 1
ATOM 2423 C C . MET A 1 313 ? -5.927 13.253 -2.907 1.00 91.81 313 MET A C 1
ATOM 2425 O O . MET A 1 313 ? -6.870 13.080 -2.137 1.00 91.81 313 MET A O 1
ATOM 2429 N N . ALA A 1 314 ? -5.863 12.637 -4.092 1.00 90.69 314 ALA A N 1
ATOM 2430 C CA . ALA A 1 314 ? -6.899 11.711 -4.551 1.00 90.69 314 ALA A CA 1
ATOM 2431 C C . ALA A 1 314 ? -7.026 10.482 -3.628 1.00 90.69 314 ALA A C 1
ATOM 2433 O O . ALA A 1 314 ? -8.137 10.077 -3.288 1.00 90.69 314 ALA A O 1
ATOM 2434 N N . ALA A 1 315 ? -5.901 9.911 -3.182 1.00 86.75 315 ALA A N 1
ATOM 2435 C CA . ALA A 1 315 ? -5.897 8.793 -2.236 1.00 86.75 315 ALA A CA 1
ATOM 2436 C C . ALA A 1 315 ? -6.458 9.192 -0.858 1.00 86.75 315 ALA A C 1
ATOM 2438 O O . ALA A 1 315 ? -7.260 8.457 -0.283 1.00 86.75 315 ALA A O 1
ATOM 2439 N N . LEU A 1 316 ? -6.096 10.375 -0.348 1.00 88.19 316 LEU A N 1
ATOM 2440 C CA . LEU A 1 316 ? -6.625 10.911 0.908 1.00 88.19 316 LEU A CA 1
ATOM 2441 C C . LEU A 1 316 ? -8.146 11.103 0.843 1.00 88.19 316 LEU A C 1
ATOM 2443 O O . LEU A 1 316 ? -8.847 10.703 1.770 1.00 88.19 316 LEU A O 1
ATOM 2447 N N . ALA A 1 317 ? -8.667 11.643 -0.262 1.00 91.94 317 ALA A N 1
ATOM 2448 C CA . ALA A 1 317 ? -10.106 11.791 -0.466 1.00 91.94 317 ALA A CA 1
ATOM 2449 C C . ALA A 1 317 ? -10.836 10.433 -0.438 1.00 91.94 317 ALA A C 1
ATOM 2451 O O . ALA A 1 317 ? -11.885 10.307 0.193 1.00 91.94 317 ALA A O 1
ATOM 2452 N N . GLN A 1 318 ? -10.267 9.389 -1.054 1.00 91.56 318 GLN A N 1
ATOM 2453 C CA . GLN A 1 318 ? -10.821 8.029 -0.988 1.00 91.56 318 GLN A CA 1
ATOM 2454 C C . GLN A 1 318 ? -10.816 7.463 0.440 1.00 91.56 318 GLN A C 1
ATOM 2456 O O . GLN A 1 318 ? -11.800 6.851 0.853 1.00 91.56 318 GLN A O 1
ATOM 2461 N N . LEU A 1 319 ? -9.745 7.689 1.207 1.00 88.12 319 LEU A N 1
ATOM 2462 C CA . LEU A 1 319 ? -9.668 7.256 2.606 1.00 88.12 319 LEU A CA 1
ATOM 2463 C C . LEU A 1 319 ? -10.701 7.970 3.484 1.00 88.12 319 LEU A C 1
ATOM 2465 O O . LEU A 1 319 ? -11.361 7.318 4.291 1.00 88.12 319 LEU A O 1
ATOM 2469 N N . LEU A 1 320 ? -10.889 9.281 3.300 1.00 89.06 320 LEU A N 1
ATOM 2470 C CA . LEU A 1 320 ? -11.918 10.040 4.016 1.00 89.06 320 LEU A CA 1
ATOM 2471 C C . LEU A 1 320 ? -13.320 9.519 3.701 1.00 89.06 320 LEU A C 1
ATOM 2473 O O . LEU A 1 320 ? -14.112 9.322 4.619 1.00 89.06 320 LEU A O 1
ATOM 2477 N N . ARG A 1 321 ? -13.614 9.198 2.432 1.00 93.62 321 ARG A N 1
ATOM 2478 C CA . ARG A 1 321 ? -14.900 8.590 2.043 1.00 93.62 321 ARG A CA 1
ATOM 2479 C C . ARG A 1 321 ? -15.196 7.290 2.796 1.00 93.62 321 ARG A C 1
ATOM 2481 O O . ARG A 1 321 ? -16.361 7.016 3.051 1.00 93.62 321 ARG A O 1
ATOM 2488 N N . GLN A 1 322 ? -14.177 6.503 3.143 1.00 88.75 322 GLN A N 1
ATOM 2489 C CA . GLN A 1 322 ? -14.331 5.234 3.866 1.00 88.75 322 GLN A CA 1
ATOM 2490 C C . GLN A 1 322 ? -14.455 5.401 5.390 1.00 88.75 322 GLN A C 1
ATOM 2492 O O . GLN A 1 322 ? -14.738 4.432 6.093 1.00 88.75 322 GLN A O 1
ATOM 2497 N N . ASP A 1 323 ? -14.238 6.601 5.932 1.00 88.81 323 ASP A N 1
ATOM 2498 C CA . ASP A 1 323 ? -14.302 6.846 7.372 1.00 88.81 323 ASP A CA 1
ATOM 2499 C C . ASP A 1 323 ? -15.732 7.187 7.817 1.00 88.81 323 ASP A C 1
ATOM 2501 O O . ASP A 1 323 ? -16.135 8.347 7.814 1.00 88.81 323 ASP A O 1
ATOM 2505 N N . ASP A 1 324 ? -16.513 6.171 8.203 1.00 92.19 324 ASP A N 1
ATOM 2506 C CA . ASP A 1 324 ? -17.905 6.329 8.676 1.00 92.19 324 ASP A CA 1
ATOM 2507 C C . ASP A 1 324 ? -18.039 7.182 9.947 1.00 92.19 324 ASP A C 1
ATOM 2509 O O . ASP A 1 324 ? -19.143 7.587 10.301 1.00 92.19 324 ASP A O 1
ATOM 2513 N N . SER A 1 325 ? -16.935 7.481 10.640 1.00 90.69 325 SER A N 1
ATOM 2514 C CA . SER A 1 325 ? -16.975 8.301 11.854 1.00 90.69 325 SER A CA 1
ATOM 2515 C C . SER A 1 325 ? -17.156 9.800 11.585 1.00 90.69 325 SER A C 1
ATOM 2517 O O . SER A 1 325 ? -17.532 10.543 12.492 1.00 90.69 325 SER A O 1
ATOM 2519 N N . ARG A 1 326 ? -16.914 10.261 10.351 1.00 93.81 326 ARG A N 1
ATOM 2520 C CA . ARG A 1 326 ? -16.959 11.680 9.978 1.00 93.81 326 ARG A CA 1
ATOM 2521 C C . ARG A 1 326 ? -18.246 12.021 9.233 1.00 93.81 326 ARG A C 1
ATOM 2523 O O . ARG A 1 326 ? -18.441 11.602 8.095 1.00 93.81 326 ARG A O 1
ATOM 2530 N N . LEU A 1 327 ? -19.081 12.869 9.836 1.00 93.75 327 LEU A N 1
ATOM 2531 C CA . LEU A 1 327 ? -20.345 13.324 9.236 1.00 93.75 327 LEU A CA 1
ATOM 2532 C C . LEU A 1 327 ? -20.134 14.084 7.914 1.00 93.75 327 LEU A C 1
ATOM 2534 O O . LEU A 1 327 ? -20.861 13.859 6.952 1.00 93.75 327 LEU A O 1
ATOM 2538 N N . ASN A 1 328 ? -19.091 14.918 7.832 1.00 96.06 328 ASN A N 1
ATOM 2539 C CA . ASN A 1 328 ? -18.805 15.765 6.664 1.00 96.06 328 ASN A CA 1
ATOM 2540 C C . ASN A 1 328 ? -17.787 15.149 5.692 1.00 96.06 328 ASN A C 1
ATOM 2542 O O . ASN A 1 328 ? -17.230 15.849 4.847 1.00 96.06 328 ASN A O 1
ATOM 2546 N N . ARG A 1 329 ? -17.537 13.836 5.781 1.00 96.00 329 ARG A N 1
ATOM 2547 C CA . ARG A 1 329 ? -16.471 13.164 5.020 1.00 96.00 329 ARG A CA 1
ATOM 2548 C C . ARG A 1 329 ? -16.536 13.371 3.510 1.00 96.00 329 ARG A C 1
ATOM 2550 O O . ARG A 1 329 ? -15.498 13.468 2.867 1.00 96.00 329 ARG A O 1
ATOM 2557 N N . HIS A 1 330 ? -17.741 13.421 2.940 1.00 96.06 330 HIS A N 1
ATOM 2558 C CA . HIS A 1 330 ? -17.926 13.570 1.497 1.00 96.06 330 HIS A CA 1
ATOM 2559 C C . HIS A 1 330 ? -17.652 15.005 1.042 1.00 96.06 330 HIS A C 1
ATOM 2561 O O . HIS A 1 330 ? -17.049 15.189 -0.009 1.00 96.06 330 HIS A O 1
ATOM 2567 N N . GLN A 1 331 ? -18.003 15.999 1.862 1.00 97.38 331 GLN A N 1
ATOM 2568 C CA . GLN A 1 331 ? -17.686 17.398 1.586 1.00 97.38 331 GLN A CA 1
ATOM 2569 C C . GLN A 1 331 ? -16.179 17.658 1.717 1.00 97.38 331 GLN A C 1
ATOM 2571 O O . GLN A 1 331 ? -15.577 18.209 0.803 1.00 97.38 331 GLN A O 1
ATOM 2576 N N . GLU A 1 332 ? -15.543 17.164 2.786 1.00 96.81 332 GLU A N 1
ATOM 2577 C CA . GLU A 1 332 ? -14.082 17.254 2.955 1.00 96.81 332 GLU A CA 1
ATOM 2578 C C . GLU A 1 332 ? -13.335 16.563 1.802 1.00 96.81 332 GLU A C 1
ATOM 2580 O O . GLU A 1 332 ? -12.363 17.095 1.264 1.00 96.81 332 GLU A O 1
ATOM 2585 N N . ALA A 1 333 ? -13.799 15.377 1.388 1.00 95.12 333 ALA A N 1
ATOM 2586 C CA . ALA A 1 333 ? -13.235 14.671 0.243 1.00 95.12 333 ALA A CA 1
ATOM 2587 C C . ALA A 1 333 ? -13.404 15.467 -1.062 1.00 95.12 333 ALA A C 1
ATOM 2589 O O . ALA A 1 333 ? -12.477 15.492 -1.872 1.00 95.12 333 ALA A O 1
ATOM 2590 N N . LEU A 1 334 ? -14.550 16.127 -1.262 1.00 97.62 334 LEU A N 1
ATOM 2591 C CA . LEU A 1 334 ? -14.798 16.971 -2.430 1.00 97.62 334 LEU A CA 1
ATOM 2592 C C . LEU A 1 334 ? -13.840 18.166 -2.480 1.00 97.62 334 LEU A C 1
ATOM 2594 O O . LEU A 1 334 ? -13.230 18.405 -3.521 1.00 97.62 334 LEU A O 1
ATOM 2598 N N . ASP A 1 335 ? -13.657 18.869 -1.362 1.00 97.69 335 ASP A N 1
ATOM 2599 C CA . ASP A 1 335 ? -12.767 20.032 -1.279 1.00 97.69 335 ASP A CA 1
ATOM 2600 C C . ASP A 1 335 ? -11.319 19.646 -1.632 1.00 97.69 335 ASP A C 1
ATOM 2602 O O . ASP A 1 335 ? -10.641 20.330 -2.406 1.00 97.69 335 ASP A O 1
ATOM 2606 N N . ILE A 1 336 ? -10.861 18.487 -1.143 1.00 95.12 336 ILE A N 1
ATOM 2607 C CA . ILE A 1 336 ? -9.546 17.930 -1.489 1.00 95.12 336 ILE A CA 1
ATOM 2608 C C . ILE A 1 336 ? -9.467 17.585 -2.980 1.00 95.12 336 ILE A C 1
ATOM 2610 O O . ILE A 1 336 ? -8.453 17.872 -3.617 1.00 95.12 336 ILE A O 1
ATOM 2614 N N . LEU A 1 337 ? -10.513 16.989 -3.560 1.00 96.56 337 LEU A N 1
ATOM 2615 C CA . LEU A 1 337 ? -10.536 16.641 -4.983 1.00 96.56 337 LEU A CA 1
ATOM 2616 C C . LEU A 1 337 ? -10.558 17.878 -5.892 1.00 96.56 337 LEU A C 1
ATOM 2618 O O . LEU A 1 337 ? -9.934 17.851 -6.948 1.00 96.56 337 LEU A O 1
ATOM 2622 N N . LEU A 1 338 ? -11.221 18.968 -5.501 1.00 97.56 338 LEU A N 1
ATOM 2623 C CA . LEU A 1 338 ? -11.206 20.240 -6.240 1.00 97.56 338 LEU A CA 1
ATOM 2624 C C . LEU A 1 338 ? -9.816 20.895 -6.224 1.00 97.56 338 LEU A C 1
ATOM 2626 O O . LEU A 1 338 ? -9.324 21.374 -7.252 1.00 97.56 338 LEU A O 1
ATOM 2630 N N . ALA A 1 339 ? -9.138 20.858 -5.076 1.00 95.69 339 ALA A N 1
ATOM 2631 C CA . ALA A 1 339 ? -7.751 21.298 -4.984 1.00 95.69 339 ALA A CA 1
ATOM 2632 C C . ALA A 1 339 ? -6.821 20.399 -5.828 1.00 95.69 339 ALA A C 1
ATOM 2634 O O . ALA A 1 339 ? -5.956 20.903 -6.547 1.00 95.69 339 ALA A O 1
ATOM 2635 N N . ALA A 1 340 ? -7.043 19.078 -5.812 1.00 94.81 340 ALA A N 1
ATOM 2636 C CA . ALA A 1 340 ? -6.290 18.123 -6.624 1.00 94.81 340 ALA A CA 1
ATOM 2637 C C . ALA A 1 340 ? -6.496 18.362 -8.128 1.00 94.81 340 ALA A C 1
ATOM 2639 O O . ALA A 1 340 ? -5.539 18.298 -8.893 1.00 94.81 340 ALA A O 1
ATOM 2640 N N . GLU A 1 341 ? -7.720 18.678 -8.557 1.00 97.12 341 GLU A N 1
ATOM 2641 C CA . GLU A 1 341 ? -8.030 19.022 -9.946 1.00 97.12 341 GLU A CA 1
ATOM 2642 C C . GLU A 1 341 ? -7.271 20.271 -10.399 1.00 97.12 341 GLU A C 1
ATOM 2644 O O . GLU A 1 341 ? -6.705 20.285 -11.492 1.00 97.12 341 GLU A O 1
ATOM 2649 N N . THR A 1 342 ? -7.244 21.311 -9.564 1.00 97.00 342 THR A N 1
ATOM 2650 C CA . THR A 1 342 ? -6.544 22.566 -9.870 1.00 97.00 342 THR A CA 1
ATOM 2651 C C . THR A 1 342 ? -5.048 22.316 -10.077 1.00 97.00 342 THR A C 1
ATOM 2653 O O . THR A 1 342 ? -4.476 22.733 -11.088 1.00 97.00 342 THR A O 1
ATOM 2656 N N . ASP A 1 343 ? -4.428 21.560 -9.169 1.00 93.94 343 ASP A N 1
ATOM 2657 C CA . ASP A 1 343 ? -3.016 21.185 -9.266 1.00 93.94 343 ASP A CA 1
ATOM 2658 C C . ASP A 1 343 ? -2.741 20.267 -10.473 1.00 93.94 343 ASP A C 1
ATOM 2660 O O . ASP A 1 343 ? -1.721 20.421 -11.150 1.00 93.94 343 ASP A O 1
ATOM 2664 N N . ALA A 1 344 ? -3.656 19.344 -10.786 1.00 94.12 344 ALA A N 1
ATOM 2665 C CA . ALA A 1 344 ? -3.560 18.459 -11.945 1.00 94.12 344 ALA A CA 1
ATOM 2666 C C . ALA A 1 344 ? -3.647 19.230 -13.270 1.00 94.12 344 ALA A C 1
ATOM 2668 O O . ALA A 1 344 ? -2.830 19.008 -14.161 1.00 94.12 344 ALA A O 1
ATOM 2669 N N . LYS A 1 345 ? -4.595 20.167 -13.395 1.00 96.12 345 LYS A N 1
ATOM 2670 C CA . LYS A 1 345 ? -4.732 21.044 -14.569 1.00 96.12 345 LYS A CA 1
ATOM 2671 C C . LYS A 1 345 ? -3.482 21.890 -14.779 1.00 96.12 345 LYS A C 1
ATOM 2673 O O . LYS A 1 345 ? -2.991 21.974 -15.900 1.00 96.12 345 LYS A O 1
ATOM 2678 N N . LYS A 1 346 ? -2.928 22.451 -13.699 1.00 94.94 346 LYS A N 1
ATOM 2679 C CA . LYS A 1 346 ? -1.658 23.183 -13.754 1.00 94.94 346 LYS A CA 1
ATOM 2680 C C . LYS A 1 346 ? -0.513 22.288 -14.226 1.00 94.94 346 LYS A C 1
ATOM 2682 O O . LYS A 1 346 ? 0.260 22.694 -15.079 1.00 94.94 346 LYS A O 1
ATOM 2687 N N . LEU A 1 347 ? -0.421 21.058 -13.717 1.00 91.88 347 LEU A N 1
ATOM 2688 C CA . LEU A 1 347 ? 0.590 20.097 -14.162 1.00 91.88 347 LEU A CA 1
ATOM 2689 C C . LEU A 1 347 ? 0.459 19.767 -15.658 1.00 91.88 347 LEU A C 1
ATOM 2691 O O . LEU A 1 347 ? 1.471 19.698 -16.347 1.00 91.88 347 LEU A O 1
ATOM 2695 N N . VAL A 1 348 ? -0.765 19.577 -16.161 1.00 94.38 348 VAL A N 1
ATOM 2696 C CA . VAL A 1 348 ? -1.017 19.340 -17.592 1.00 94.38 348 VAL A CA 1
ATOM 2697 C C . VAL A 1 348 ? -0.614 20.557 -18.431 1.00 94.38 348 VAL A C 1
ATOM 2699 O O . VAL A 1 348 ? 0.060 20.372 -19.441 1.00 94.38 348 VAL A O 1
ATOM 2702 N N . SER A 1 349 ? -0.967 21.773 -17.998 1.00 95.50 349 SER A N 1
ATOM 2703 C CA . SER A 1 349 ? -0.587 23.022 -18.677 1.00 95.50 349 SER A CA 1
ATOM 2704 C C . SER A 1 349 ? 0.930 23.168 -18.770 1.00 95.50 349 SER A C 1
ATOM 2706 O O . SER A 1 349 ? 1.466 23.262 -19.870 1.00 95.50 349 SER A O 1
ATOM 2708 N N . ASP A 1 350 ? 1.630 23.078 -17.637 1.00 91.94 350 ASP A N 1
ATOM 2709 C CA . ASP A 1 350 ? 3.087 23.217 -17.587 1.00 91.94 350 ASP A CA 1
ATOM 2710 C C . ASP A 1 350 ? 3.782 22.183 -18.494 1.00 91.94 350 ASP A C 1
ATOM 2712 O O . ASP A 1 350 ? 4.741 22.501 -19.194 1.00 91.94 350 ASP A O 1
ATOM 2716 N N . LEU A 1 351 ? 3.291 20.937 -18.525 1.00 91.31 351 LEU A N 1
ATOM 2717 C CA . LEU A 1 351 ? 3.830 19.903 -19.414 1.00 91.31 351 LEU A CA 1
ATOM 2718 C C . LEU A 1 351 ? 3.533 20.184 -20.890 1.00 91.31 351 LEU A C 1
ATOM 2720 O O . LEU A 1 351 ? 4.375 19.896 -21.740 1.00 91.31 351 LEU A O 1
ATOM 2724 N N . SER A 1 352 ? 2.360 20.735 -21.212 1.00 92.75 352 SER A N 1
ATOM 2725 C CA . SER A 1 352 ? 2.041 21.136 -22.584 1.00 92.75 352 SER A CA 1
ATOM 2726 C C . SER A 1 352 ? 2.908 22.299 -23.066 1.00 92.75 352 SER A C 1
ATOM 2728 O O . SER A 1 352 ? 3.349 22.273 -24.214 1.00 92.75 352 SER A O 1
ATOM 2730 N N . ASP A 1 353 ? 3.237 23.246 -22.185 1.00 93.25 353 ASP A N 1
ATOM 2731 C CA . ASP A 1 353 ? 4.124 24.368 -22.497 1.00 93.25 353 ASP A CA 1
ATOM 2732 C C . ASP A 1 353 ? 5.552 23.874 -22.764 1.00 93.25 353 ASP A C 1
ATOM 2734 O O . ASP A 1 353 ? 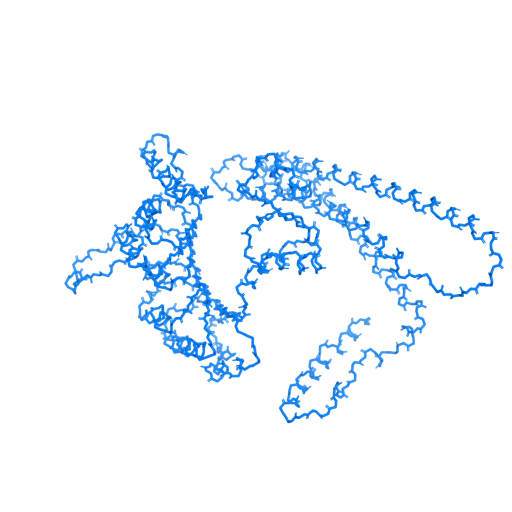6.135 24.191 -23.801 1.00 93.25 353 ASP A O 1
ATOM 2738 N N . VAL A 1 354 ? 6.077 22.994 -21.900 1.00 90.56 354 VAL A N 1
ATOM 2739 C CA . VAL A 1 354 ? 7.393 22.356 -22.093 1.00 90.56 354 VAL A CA 1
ATOM 2740 C C . VAL A 1 354 ? 7.446 21.563 -23.404 1.00 90.56 354 VAL A C 1
ATOM 2742 O O . VAL A 1 354 ? 8.445 21.611 -24.123 1.00 90.56 354 VAL A O 1
ATOM 2745 N N . LEU A 1 355 ? 6.373 20.846 -23.753 1.00 88.69 355 LEU A N 1
ATOM 2746 C CA . LEU A 1 355 ? 6.286 20.134 -25.029 1.00 88.69 355 LEU A CA 1
ATOM 2747 C C . LEU A 1 355 ? 6.264 21.084 -26.231 1.00 88.69 355 LEU A C 1
ATOM 2749 O O . LEU A 1 355 ? 6.903 20.793 -27.243 1.00 88.69 355 LEU A O 1
ATOM 2753 N N . ALA A 1 356 ? 5.558 22.211 -26.132 1.00 93.00 356 ALA A N 1
ATOM 2754 C CA . ALA A 1 356 ? 5.513 23.215 -27.188 1.00 93.00 356 ALA A CA 1
ATOM 2755 C C . ALA A 1 356 ? 6.879 23.889 -27.393 1.00 93.00 356 ALA A C 1
ATOM 2757 O O . ALA A 1 356 ? 7.298 24.095 -28.533 1.00 93.00 356 ALA A O 1
ATOM 2758 N N . GLU A 1 357 ? 7.602 24.195 -26.314 1.00 93.06 357 GLU A N 1
ATOM 2759 C CA . GLU A 1 357 ? 8.975 24.706 -26.382 1.00 93.06 357 GLU A CA 1
ATOM 2760 C C . GLU A 1 357 ? 9.929 23.688 -27.014 1.00 93.06 357 GLU A C 1
ATOM 2762 O O . GLU A 1 357 ? 10.665 24.029 -27.939 1.00 93.06 357 GLU A O 1
ATOM 2767 N N . HIS A 1 358 ? 9.862 22.421 -26.594 1.00 87.88 358 HIS A N 1
ATOM 2768 C CA . HIS A 1 358 ? 10.680 21.355 -27.172 1.00 87.88 358 HIS A CA 1
ATOM 2769 C C . HIS A 1 358 ? 10.375 21.130 -28.663 1.00 87.88 358 HIS A C 1
ATOM 2771 O O . HIS A 1 358 ? 11.277 20.825 -29.442 1.00 87.88 358 HIS A O 1
ATOM 2777 N N . ALA A 1 359 ? 9.120 21.299 -29.092 1.00 90.69 359 ALA A N 1
ATOM 2778 C CA . ALA A 1 359 ? 8.753 21.232 -30.505 1.00 90.69 359 ALA A CA 1
ATOM 2779 C C . ALA A 1 359 ? 9.371 22.385 -31.316 1.00 90.69 359 ALA A C 1
ATOM 2781 O O . ALA A 1 359 ? 9.933 22.136 -32.381 1.00 90.69 359 ALA A O 1
ATOM 2782 N N . LYS A 1 360 ? 9.330 23.623 -30.799 1.00 94.81 360 LYS A N 1
ATOM 2783 C CA . LYS A 1 360 ? 9.978 24.787 -31.437 1.00 94.81 360 LYS A CA 1
ATOM 2784 C C . LYS A 1 360 ? 11.489 24.597 -31.558 1.00 94.81 360 LYS A C 1
ATOM 2786 O O . LYS A 1 360 ? 12.055 24.859 -32.615 1.00 94.81 360 LYS A O 1
ATOM 2791 N N . GLU A 1 361 ? 12.127 24.110 -30.498 1.00 92.25 361 GLU A N 1
ATOM 2792 C CA . GLU A 1 361 ? 13.562 23.819 -30.501 1.00 92.25 361 GLU A CA 1
ATOM 2793 C C . GLU A 1 361 ? 13.909 22.696 -31.489 1.00 92.25 361 GLU A C 1
ATOM 2795 O O . GLU A 1 361 ? 14.902 22.779 -32.211 1.00 92.25 361 GLU A O 1
ATOM 2800 N N . GLY A 1 362 ? 13.049 21.680 -31.589 1.00 90.25 362 GLY A N 1
ATOM 2801 C CA . GLY A 1 362 ? 13.171 20.622 -32.587 1.00 90.25 362 GLY A CA 1
ATOM 2802 C C . GLY A 1 362 ? 13.149 21.144 -34.027 1.00 90.25 362 GLY A C 1
ATOM 2803 O O . GLY A 1 362 ? 13.950 20.689 -34.840 1.00 90.25 362 GLY A O 1
ATOM 2804 N N . GLU A 1 363 ? 12.282 22.108 -34.351 1.00 94.00 363 GLU A N 1
ATOM 2805 C CA . GLU A 1 363 ? 12.263 22.746 -35.679 1.00 94.00 363 GLU A CA 1
ATOM 2806 C C . GLU A 1 363 ? 13.507 23.612 -35.923 1.00 94.00 363 GLU A C 1
ATOM 2808 O O . GLU A 1 363 ? 14.125 23.507 -36.982 1.00 94.00 363 GLU A O 1
ATOM 2813 N N . ARG A 1 364 ? 13.963 24.376 -34.921 1.00 94.81 364 ARG A N 1
ATOM 2814 C CA . ARG A 1 364 ? 15.200 25.170 -35.019 1.00 94.81 364 ARG A CA 1
ATOM 2815 C C . ARG A 1 364 ? 16.419 24.299 -35.339 1.00 94.81 364 ARG A C 1
ATOM 2817 O O . ARG A 1 364 ? 17.194 24.616 -36.239 1.00 94.81 364 ARG A O 1
ATOM 2824 N N . LEU A 1 365 ? 16.559 23.158 -34.662 1.00 90.31 365 LEU A N 1
ATOM 2825 C CA . LEU A 1 365 ? 17.642 22.202 -34.921 1.00 90.31 365 LEU A CA 1
ATOM 2826 C C . LEU A 1 365 ? 17.551 21.573 -36.322 1.00 90.31 365 LEU A C 1
ATOM 2828 O O . LEU A 1 365 ? 18.584 21.309 -36.9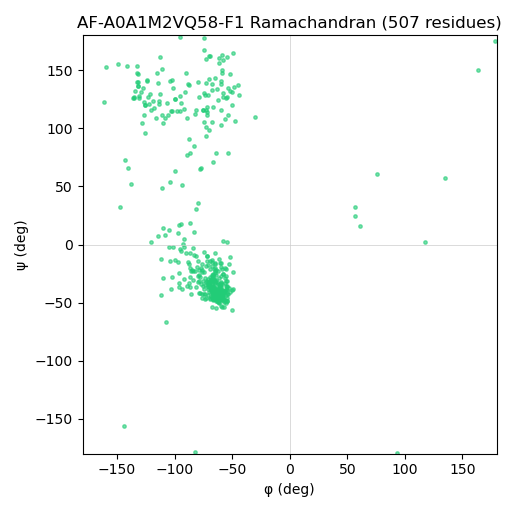45 1.00 90.31 365 LEU A O 1
ATOM 2832 N N . LYS A 1 366 ? 16.341 21.355 -36.857 1.00 91.94 366 LYS A N 1
ATOM 2833 C CA . LYS A 1 366 ? 16.151 20.898 -38.247 1.00 91.94 366 LYS A CA 1
ATOM 2834 C C . LYS A 1 366 ? 16.587 21.957 -39.261 1.00 91.94 366 LYS A C 1
ATOM 2836 O O . LYS A 1 366 ? 17.224 21.613 -40.252 1.00 91.94 366 LYS A O 1
ATOM 2841 N N . GLU A 1 367 ? 16.293 23.232 -39.020 1.00 94.88 367 GLU A N 1
ATOM 2842 C CA . GLU A 1 367 ? 16.725 24.337 -39.890 1.00 94.88 367 GLU A CA 1
ATOM 2843 C C . GLU A 1 367 ? 18.252 24.531 -39.865 1.00 94.88 367 GLU A C 1
ATOM 2845 O O . GLU A 1 367 ? 18.883 24.692 -40.916 1.00 94.88 367 GLU A O 1
ATOM 2850 N N . GLU A 1 368 ? 18.873 24.445 -38.684 1.00 92.75 368 GLU A N 1
ATOM 2851 C CA . GLU A 1 368 ? 20.331 24.526 -38.510 1.00 92.75 368 GLU A CA 1
ATOM 2852 C C . GLU A 1 368 ? 21.056 23.348 -39.187 1.00 92.75 368 GLU A C 1
ATOM 2854 O O . GLU A 1 368 ? 22.076 23.530 -39.866 1.00 92.75 368 GLU A O 1
ATOM 2859 N N . THR A 1 369 ? 20.513 22.131 -39.066 1.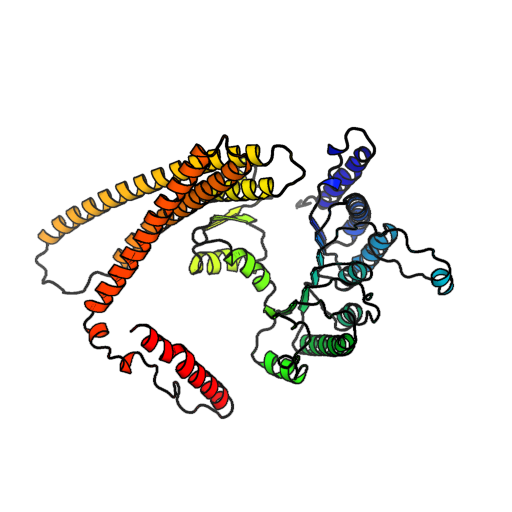00 90.62 369 THR A N 1
ATOM 2860 C CA . THR A 1 369 ? 21.061 20.943 -39.740 1.00 90.62 369 THR A CA 1
ATOM 2861 C C . THR A 1 369 ? 20.849 20.992 -41.252 1.00 90.62 369 THR A C 1
ATOM 2863 O O . THR A 1 369 ? 21.792 20.710 -41.993 1.00 90.62 369 THR A O 1
ATOM 2866 N N . ALA A 1 370 ? 19.683 21.431 -41.736 1.00 90.88 370 ALA A N 1
ATOM 2867 C CA . ALA A 1 370 ? 19.435 21.642 -43.164 1.00 90.88 370 ALA A CA 1
ATOM 2868 C C . ALA A 1 370 ? 20.398 22.679 -43.769 1.00 90.88 370 ALA A C 1
ATOM 2870 O O . ALA A 1 370 ? 20.943 22.465 -44.854 1.00 90.88 370 ALA A O 1
ATOM 2871 N N . SER A 1 371 ? 20.676 23.759 -43.035 1.00 90.94 371 SER A N 1
ATOM 2872 C CA . SER A 1 371 ? 21.636 24.790 -43.445 1.00 90.94 371 SER A CA 1
ATOM 2873 C C . SER A 1 371 ? 23.075 24.260 -43.478 1.00 90.94 371 SER A C 1
ATOM 2875 O O . SER A 1 371 ? 23.834 24.575 -44.395 1.00 90.94 371 SER A O 1
ATOM 2877 N N . SER A 1 372 ? 23.447 23.401 -42.525 1.00 84.19 372 SER A N 1
ATOM 2878 C CA . SER A 1 372 ? 24.795 22.820 -42.433 1.00 84.19 372 SER A CA 1
ATOM 2879 C C . SER A 1 372 ? 25.079 21.771 -43.517 1.00 84.19 372 SER A C 1
ATOM 2881 O O . SER A 1 372 ? 26.209 21.663 -43.999 1.00 84.19 372 SER A O 1
ATOM 2883 N N . VAL A 1 373 ? 24.061 21.019 -43.954 1.00 83.06 373 VAL A N 1
ATOM 2884 C CA . VAL A 1 373 ? 24.194 19.992 -45.007 1.00 83.06 373 VAL A CA 1
ATOM 2885 C C . VAL A 1 373 ? 24.519 20.603 -46.378 1.00 83.06 373 VAL A C 1
ATOM 2887 O O . VAL A 1 373 ? 25.181 19.958 -47.190 1.00 83.06 373 VAL A O 1
ATOM 2890 N N . ASN A 1 374 ? 24.160 21.865 -46.623 1.00 75.81 374 ASN A N 1
ATOM 2891 C CA . ASN A 1 374 ? 24.436 22.543 -47.894 1.00 75.81 374 ASN A CA 1
ATOM 2892 C C . ASN A 1 374 ? 25.911 22.969 -48.086 1.00 75.81 374 ASN A C 1
ATOM 2894 O O . ASN A 1 374 ? 26.274 23.425 -49.167 1.00 75.81 374 ASN A O 1
ATOM 2898 N N . CYS A 1 375 ? 26.772 22.816 -47.070 1.00 67.81 375 CYS A N 1
ATOM 2899 C CA . CYS A 1 375 ? 28.174 23.261 -47.110 1.00 67.81 375 CYS A CA 1
ATOM 2900 C C . CYS A 1 375 ? 29.185 22.132 -47.410 1.00 67.81 375 CYS A C 1
ATOM 2902 O O . CYS A 1 375 ? 30.338 22.397 -47.744 1.00 67.81 375 CYS A O 1
ATOM 2904 N N . VAL A 1 376 ? 28.783 20.857 -47.339 1.00 62.56 376 VAL A N 1
ATOM 2905 C CA . VAL A 1 376 ? 29.703 19.723 -47.535 1.00 62.56 376 VAL A CA 1
ATOM 2906 C C . VAL A 1 376 ? 29.164 18.791 -48.615 1.00 62.56 376 VAL A C 1
ATOM 2908 O O . VAL A 1 376 ? 28.382 17.882 -48.349 1.00 62.56 376 VAL A O 1
ATOM 2911 N N . THR A 1 377 ? 29.636 18.972 -49.849 1.00 66.44 377 THR A N 1
ATOM 2912 C CA . THR A 1 377 ? 29.512 18.004 -50.949 1.00 66.44 377 THR A CA 1
ATOM 2913 C C . THR A 1 377 ? 30.343 16.753 -50.642 1.00 66.44 377 THR A C 1
ATOM 2915 O O . THR A 1 377 ? 31.383 16.496 -51.243 1.00 66.44 377 THR A O 1
ATOM 2918 N N . ARG A 1 378 ? 29.904 15.945 -49.671 1.00 56.19 378 ARG A N 1
ATOM 2919 C CA . ARG A 1 378 ? 30.372 14.564 -49.500 1.00 56.19 378 ARG A CA 1
ATOM 2920 C C . ARG A 1 378 ? 29.326 13.589 -50.042 1.00 56.19 378 ARG A C 1
ATOM 2922 O O . ARG A 1 378 ? 28.131 13.821 -49.869 1.00 56.19 378 ARG A O 1
ATOM 2929 N N . PRO A 1 379 ? 29.759 12.497 -50.694 1.00 62.59 379 PRO A N 1
ATOM 2930 C CA . PRO A 1 379 ? 28.856 11.506 -51.261 1.00 62.59 379 PRO A CA 1
ATOM 2931 C C . PRO A 1 379 ? 27.941 10.912 -50.181 1.00 62.59 379 PRO A C 1
ATOM 2933 O O . PRO A 1 379 ? 28.388 10.516 -49.105 1.00 62.59 379 PRO A O 1
ATOM 2936 N N . ARG A 1 380 ? 26.641 10.892 -50.494 1.00 49.03 380 ARG A N 1
ATOM 2937 C CA . ARG A 1 380 ? 25.528 10.424 -49.659 1.00 49.03 380 ARG A CA 1
ATOM 2938 C C . ARG A 1 380 ? 25.763 8.973 -49.212 1.00 49.03 380 ARG A C 1
ATOM 2940 O O . ARG A 1 380 ? 25.642 8.050 -50.010 1.00 49.03 380 ARG A O 1
ATOM 2947 N N . SER A 1 381 ? 26.065 8.777 -47.932 1.00 53.66 381 SER A N 1
ATOM 2948 C CA . SER A 1 381 ? 25.988 7.476 -47.259 1.00 53.66 381 SER A CA 1
ATOM 2949 C C . SER A 1 381 ? 24.531 7.233 -46.852 1.00 53.66 381 SER A C 1
ATOM 2951 O O . SER A 1 381 ? 23.980 7.990 -46.057 1.00 53.66 381 SER A O 1
ATOM 2953 N N . THR A 1 382 ? 23.887 6.209 -47.413 1.00 58.00 382 THR A N 1
ATOM 2954 C CA . THR A 1 382 ? 22.460 5.867 -47.233 1.00 58.00 382 THR A CA 1
ATOM 2955 C C . THR A 1 382 ? 22.157 5.129 -45.923 1.00 58.00 382 THR A C 1
ATOM 2957 O O . THR A 1 382 ? 21.315 4.235 -45.887 1.00 58.00 382 THR A O 1
ATOM 2960 N N . THR A 1 383 ? 22.844 5.455 -44.832 1.00 53.97 383 THR A N 1
ATOM 2961 C CA . THR A 1 383 ? 22.552 4.844 -43.530 1.00 53.97 383 THR A CA 1
ATOM 2962 C C . THR A 1 383 ? 21.245 5.412 -42.955 1.00 53.97 383 THR A C 1
ATOM 2964 O O . THR A 1 383 ? 21.112 6.637 -42.901 1.00 53.97 383 THR A O 1
ATOM 2967 N N . PRO A 1 384 ? 20.281 4.566 -42.540 1.00 61.22 384 PRO A N 1
ATOM 2968 C CA . PRO A 1 384 ? 19.006 5.007 -41.973 1.00 61.22 384 PRO A CA 1
ATOM 2969 C C . PRO A 1 384 ? 19.206 5.820 -40.680 1.00 61.22 384 PRO A C 1
ATOM 2971 O O . PRO A 1 384 ? 20.234 5.659 -40.015 1.00 61.22 384 PRO A O 1
ATOM 2974 N N . PRO A 1 385 ? 18.242 6.688 -40.312 1.00 55.19 385 PRO A N 1
ATOM 2975 C CA . PRO A 1 385 ? 18.332 7.526 -39.119 1.00 55.19 385 PRO A CA 1
ATOM 2976 C C . PRO A 1 385 ? 18.602 6.677 -37.872 1.00 55.19 385 PRO A C 1
ATOM 2978 O O . PRO A 1 385 ? 17.920 5.690 -37.591 1.00 55.19 385 PRO A O 1
ATOM 2981 N N . THR A 1 386 ? 19.648 7.047 -37.140 1.00 53.78 386 THR A N 1
ATOM 2982 C CA . THR A 1 386 ? 20.123 6.361 -35.936 1.00 53.78 386 THR A CA 1
ATOM 2983 C C . THR A 1 386 ? 19.044 6.312 -34.846 1.00 53.78 386 THR A C 1
ATOM 2985 O O . THR A 1 386 ? 18.355 7.296 -34.593 1.00 53.78 386 THR A O 1
ATOM 2988 N N . THR A 1 387 ? 18.951 5.183 -34.131 1.00 56.78 387 THR A N 1
ATOM 2989 C CA . THR A 1 387 ? 17.968 4.841 -33.071 1.00 56.78 387 THR A CA 1
ATOM 2990 C C . THR A 1 387 ? 17.826 5.878 -31.936 1.00 56.78 387 THR A C 1
ATOM 2992 O O . THR A 1 387 ? 16.936 5.772 -31.093 1.00 56.78 387 THR A O 1
ATOM 2995 N N . THR A 1 388 ? 18.712 6.867 -31.869 1.00 58.25 388 THR A N 1
ATOM 2996 C CA . THR A 1 388 ? 18.778 7.903 -30.836 1.00 58.25 388 THR A CA 1
ATOM 2997 C C . THR A 1 388 ? 17.637 8.922 -30.931 1.00 58.25 388 THR A C 1
ATOM 2999 O O . THR A 1 388 ? 17.091 9.288 -29.895 1.00 58.25 388 THR A O 1
ATOM 3002 N N . GLU A 1 389 ? 17.213 9.327 -32.133 1.00 58.97 389 GLU A N 1
ATOM 3003 C CA . GLU A 1 389 ? 16.161 10.350 -32.307 1.00 58.97 389 GLU A CA 1
ATOM 3004 C C . GLU A 1 389 ? 14.773 9.849 -31.870 1.00 58.97 389 GLU A C 1
ATOM 3006 O O . GLU A 1 389 ? 14.021 10.565 -31.208 1.00 58.97 389 GLU A O 1
ATOM 3011 N N . ILE A 1 390 ? 14.463 8.572 -32.128 1.00 60.16 390 ILE A N 1
ATOM 3012 C CA . ILE A 1 390 ? 13.185 7.946 -31.738 1.00 60.16 390 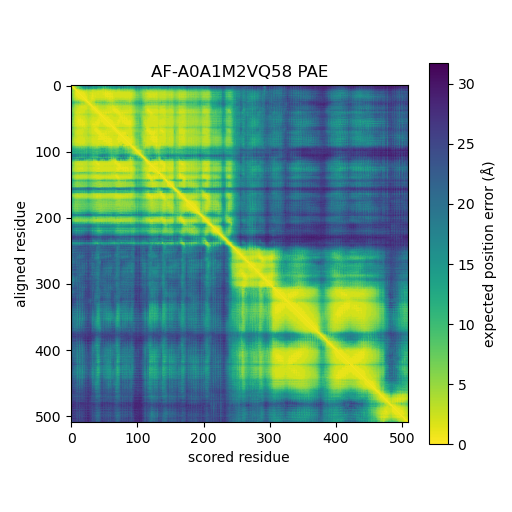ILE A CA 1
ATOM 3013 C C . ILE A 1 390 ? 13.040 7.874 -30.205 1.00 60.16 390 ILE A C 1
ATOM 3015 O O . ILE A 1 390 ? 11.935 7.998 -29.670 1.00 60.16 390 ILE A O 1
ATOM 3019 N N . LYS A 1 391 ? 14.150 7.718 -29.469 1.00 60.53 391 LYS A N 1
ATOM 3020 C CA . LYS A 1 391 ? 14.128 7.641 -27.998 1.00 60.53 391 LYS A CA 1
ATOM 3021 C C . LYS A 1 391 ? 13.781 8.978 -27.340 1.00 60.53 391 LYS A C 1
ATOM 3023 O O . LYS A 1 391 ? 13.124 8.973 -26.301 1.00 60.53 391 LYS A O 1
ATOM 3028 N N . VAL A 1 392 ? 14.182 10.102 -27.937 1.00 65.88 392 VAL A N 1
ATOM 3029 C CA . VAL A 1 392 ? 13.938 11.444 -27.377 1.00 65.88 392 VAL A CA 1
ATOM 3030 C C . VAL A 1 392 ? 12.455 11.816 -27.477 1.00 65.88 392 VAL A C 1
ATOM 3032 O O . VAL A 1 392 ? 11.869 12.256 -26.489 1.00 65.88 392 VAL A O 1
ATOM 3035 N N . ALA A 1 393 ? 11.809 11.538 -28.614 1.00 65.25 393 ALA A N 1
ATOM 3036 C CA . ALA A 1 393 ? 10.384 11.825 -28.802 1.00 65.25 393 ALA A CA 1
ATOM 3037 C C . ALA A 1 393 ? 9.483 11.037 -27.828 1.00 65.25 393 ALA A C 1
ATOM 3039 O O . ALA A 1 393 ? 8.552 11.590 -27.245 1.00 65.25 393 ALA A O 1
ATOM 3040 N N . HIS A 1 394 ? 9.793 9.757 -27.586 1.00 66.50 394 HIS A N 1
ATOM 3041 C CA . HIS A 1 394 ? 9.024 8.917 -26.660 1.00 66.50 394 HIS A CA 1
ATOM 3042 C C . HIS A 1 394 ? 9.179 9.326 -25.186 1.00 66.50 394 HIS A C 1
ATOM 3044 O O . HIS A 1 394 ? 8.240 9.163 -24.400 1.00 66.50 394 HIS A O 1
ATOM 3050 N N . ALA A 1 395 ? 10.350 9.843 -24.802 1.00 68.50 395 ALA A N 1
ATOM 3051 C CA . ALA A 1 395 ? 10.611 10.299 -23.439 1.00 68.50 395 ALA A CA 1
ATOM 3052 C C . ALA A 1 395 ? 9.787 11.549 -23.086 1.00 68.50 395 ALA A C 1
ATOM 3054 O O . ALA A 1 395 ? 9.311 11.665 -21.958 1.00 68.50 395 ALA A O 1
ATOM 3055 N N . ALA A 1 396 ? 9.552 12.435 -24.059 1.00 73.94 396 ALA A N 1
ATOM 3056 C CA . ALA A 1 396 ? 8.809 13.676 -23.857 1.00 73.94 396 ALA A CA 1
ATOM 3057 C C . ALA A 1 396 ? 7.295 13.458 -23.650 1.00 73.94 396 ALA A C 1
ATOM 3059 O O . ALA A 1 396 ? 6.663 14.189 -22.896 1.00 73.94 396 ALA A O 1
ATOM 3060 N N . THR A 1 397 ? 6.696 12.428 -24.261 1.00 78.88 397 THR A N 1
ATOM 3061 C CA . THR A 1 397 ? 5.237 12.198 -24.196 1.00 78.88 397 THR A CA 1
ATOM 3062 C C . THR A 1 397 ? 4.756 11.480 -22.928 1.00 78.88 397 THR A C 1
ATOM 3064 O O . THR A 1 397 ? 3.585 11.585 -22.559 1.00 78.88 397 THR A O 1
ATOM 3067 N N . ALA A 1 398 ? 5.630 10.736 -22.243 1.00 79.44 398 ALA A N 1
ATOM 3068 C CA . ALA A 1 398 ? 5.244 9.910 -21.093 1.00 79.44 398 ALA A CA 1
ATOM 3069 C C . ALA A 1 398 ? 4.750 10.706 -19.857 1.00 79.44 398 ALA A C 1
ATOM 3071 O O . ALA A 1 398 ? 3.755 10.290 -19.247 1.00 79.44 398 ALA A O 1
ATOM 3072 N N . PRO A 1 399 ? 5.360 11.850 -19.482 1.00 83.62 399 PRO A N 1
ATOM 3073 C CA . PRO A 1 399 ? 4.875 12.680 -18.377 1.00 83.62 399 PRO A CA 1
ATOM 3074 C C . PRO A 1 399 ? 3.450 13.198 -18.604 1.00 83.62 399 PRO A C 1
ATOM 3076 O O . PRO A 1 399 ? 2.628 13.167 -17.689 1.00 83.62 399 PRO A O 1
ATOM 3079 N N . THR A 1 400 ? 3.124 13.601 -19.834 1.00 88.19 400 THR A N 1
ATOM 3080 C CA . THR A 1 400 ? 1.813 14.165 -20.192 1.00 88.19 400 THR A CA 1
ATOM 3081 C C . THR A 1 400 ? 0.697 13.136 -20.066 1.00 88.19 400 THR A C 1
ATOM 3083 O O . THR A 1 400 ? -0.336 13.420 -19.463 1.00 88.19 400 THR A O 1
ATOM 3086 N N . VAL A 1 401 ? 0.927 11.907 -20.541 1.00 88.25 401 VAL A N 1
ATOM 3087 C CA . VAL A 1 401 ? -0.024 10.791 -20.374 1.00 88.25 401 VAL A CA 1
ATOM 3088 C C . VAL A 1 401 ? -0.284 10.514 -18.891 1.00 88.25 401 VAL A C 1
ATOM 3090 O O . VAL A 1 401 ? -1.420 10.281 -18.484 1.00 88.25 401 VAL A O 1
ATOM 3093 N N . THR A 1 402 ? 0.756 10.605 -18.060 1.00 87.19 402 THR A N 1
ATOM 3094 C CA . THR A 1 402 ? 0.640 10.390 -16.611 1.00 87.19 402 THR A CA 1
ATOM 3095 C C . THR A 1 402 ? -0.207 11.479 -15.954 1.00 87.19 402 THR A C 1
ATOM 3097 O O . THR A 1 402 ? -1.131 11.172 -15.203 1.00 87.19 402 THR A O 1
ATOM 3100 N N . ALA A 1 403 ? 0.057 12.751 -16.265 1.00 92.06 403 ALA A N 1
ATOM 3101 C CA . ALA A 1 403 ? -0.715 13.873 -15.736 1.00 92.06 403 ALA A CA 1
ATOM 3102 C C . ALA A 1 403 ? -2.196 13.805 -16.155 1.00 92.06 403 ALA A C 1
ATOM 3104 O O . ALA A 1 403 ? -3.080 13.988 -15.317 1.00 92.06 403 ALA A O 1
ATOM 3105 N N . LEU A 1 404 ? -2.470 13.452 -17.417 1.00 93.69 404 LEU A N 1
ATOM 3106 C CA . LEU A 1 404 ? -3.830 13.244 -17.925 1.00 93.69 404 LEU A CA 1
ATOM 3107 C C . LEU A 1 404 ? -4.534 12.068 -17.234 1.00 93.69 404 LEU A C 1
ATOM 3109 O O . LEU A 1 404 ? -5.699 12.188 -16.862 1.00 93.69 404 LEU A O 1
ATOM 3113 N N . SER A 1 405 ? -3.832 10.957 -16.992 1.00 92.19 405 SER A N 1
ATOM 3114 C CA . SER A 1 405 ? -4.385 9.814 -16.254 1.00 92.19 405 SER A CA 1
AT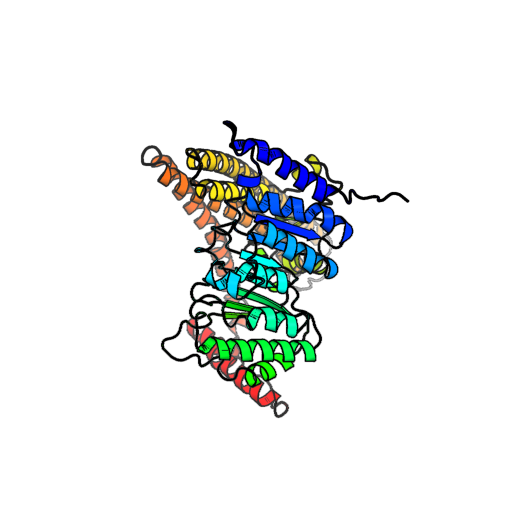OM 3115 C C . SER A 1 405 ? -4.726 10.160 -14.803 1.00 92.19 405 SER A C 1
ATOM 3117 O O . SER A 1 405 ? -5.727 9.670 -14.274 1.00 92.19 405 SER A O 1
ATOM 3119 N N . ILE A 1 406 ? -3.914 10.991 -14.145 1.00 91.75 406 ILE A N 1
ATOM 3120 C CA . ILE A 1 406 ? -4.196 11.467 -12.787 1.00 91.75 406 ILE A CA 1
ATOM 3121 C C . ILE A 1 406 ? -5.427 12.382 -12.800 1.00 91.75 406 ILE A C 1
ATOM 3123 O O . ILE A 1 406 ? -6.329 12.193 -11.985 1.00 91.75 406 ILE A O 1
ATOM 3127 N N . LEU A 1 407 ? -5.502 13.328 -13.742 1.00 96.06 407 LEU A N 1
ATOM 3128 C CA . LEU A 1 407 ? -6.653 14.223 -13.883 1.00 96.06 407 LEU A CA 1
ATOM 3129 C C . LEU A 1 407 ? -7.948 13.443 -14.169 1.00 96.06 407 LEU A C 1
ATOM 3131 O O . LEU A 1 407 ? -8.974 13.729 -13.554 1.00 96.06 407 LEU A O 1
ATOM 3135 N N . HIS A 1 408 ? -7.886 12.414 -15.021 1.00 96.19 408 HIS A N 1
ATOM 3136 C CA . HIS A 1 408 ? -8.995 11.489 -15.271 1.00 96.19 408 HIS A CA 1
ATOM 3137 C C . HIS A 1 408 ? -9.492 10.848 -13.970 1.00 96.19 408 HIS A C 1
ATOM 3139 O O . HIS A 1 408 ? -10.684 10.896 -13.668 1.00 96.19 408 HIS A O 1
ATOM 3145 N N . LYS A 1 409 ? -8.576 10.295 -13.162 1.00 94.69 409 LYS A N 1
ATOM 3146 C CA . LYS A 1 409 ? -8.919 9.679 -11.873 1.00 94.69 409 LYS A CA 1
ATOM 3147 C C . LYS A 1 409 ? -9.575 10.683 -10.921 1.00 94.69 409 LYS A C 1
ATOM 3149 O O . LYS A 1 409 ? -10.558 10.339 -10.274 1.00 94.69 409 LYS A O 1
ATOM 3154 N N . VAL A 1 410 ? -9.050 11.908 -10.835 1.00 96.88 410 VAL A N 1
ATOM 3155 C CA . VAL A 1 410 ? -9.638 12.968 -10.000 1.00 96.88 410 VAL A CA 1
ATOM 3156 C C . VAL A 1 410 ? -11.060 13.294 -10.461 1.00 96.88 410 VAL A C 1
ATOM 3158 O O . VAL A 1 410 ? -11.960 13.313 -9.626 1.00 96.88 410 VAL A O 1
ATOM 3161 N N . LYS A 1 411 ? -11.289 13.471 -11.770 1.00 97.75 411 LYS A N 1
ATOM 3162 C CA . LYS A 1 411 ? -12.623 13.741 -12.331 1.00 97.75 411 LYS A CA 1
ATOM 3163 C C . LYS A 1 411 ? -13.620 12.618 -12.076 1.00 97.75 411 LYS A C 1
ATOM 3165 O O . LYS A 1 411 ? -14.740 12.883 -11.652 1.00 97.75 411 LYS A O 1
ATOM 3170 N N . PHE A 1 412 ? -13.192 11.372 -12.243 1.00 95.88 412 PHE A N 1
ATOM 3171 C CA . PHE A 1 412 ? -14.028 10.217 -11.937 1.00 95.88 412 PHE A CA 1
ATOM 3172 C C . PHE A 1 412 ? -14.432 10.185 -10.451 1.00 95.88 412 PHE A C 1
ATOM 3174 O O . PHE A 1 412 ? -15.605 10.039 -10.123 1.00 95.88 412 PHE A O 1
ATOM 3181 N N . LEU A 1 413 ? -13.476 10.407 -9.539 1.00 94.88 413 LEU A N 1
ATOM 3182 C CA . LEU A 1 413 ? -13.747 10.445 -8.097 1.00 94.88 413 LEU A CA 1
ATOM 3183 C C . LEU A 1 413 ? -14.605 11.640 -7.667 1.00 94.88 413 LEU A C 1
ATOM 3185 O O . LEU A 1 413 ? -15.326 11.530 -6.679 1.00 94.88 413 LEU A O 1
ATOM 3189 N N . GLN A 1 414 ? -14.534 12.774 -8.367 1.00 97.44 414 GLN A N 1
ATOM 3190 C CA . GLN A 1 414 ? -15.459 13.886 -8.144 1.00 97.44 414 GLN A CA 1
ATOM 3191 C C . GLN A 1 414 ? -16.894 13.477 -8.488 1.00 97.44 414 GLN A C 1
ATOM 3193 O O . GLN A 1 414 ? -17.784 13.717 -7.677 1.00 97.44 414 GLN A O 1
ATOM 3198 N N . GLY A 1 415 ? -17.103 12.810 -9.630 1.00 95.81 415 GLY A N 1
ATOM 3199 C CA . GLY A 1 415 ? -18.407 12.259 -10.018 1.00 95.81 415 GLY A CA 1
ATOM 3200 C C . GLY A 1 415 ? -18.985 11.337 -8.942 1.00 95.81 415 GLY A C 1
ATOM 3201 O O . GLY A 1 415 ? -20.100 11.560 -8.476 1.00 95.81 415 GLY A O 1
ATOM 3202 N N . ASP A 1 416 ? -18.181 10.392 -8.444 1.00 96.25 416 ASP A N 1
ATOM 3203 C CA . ASP A 1 416 ? -18.562 9.509 -7.332 1.00 96.25 416 ASP A CA 1
ATOM 3204 C C . ASP A 1 416 ? -19.018 10.282 -6.081 1.00 96.25 416 ASP A C 1
ATOM 3206 O O . ASP A 1 416 ? -19.936 9.867 -5.374 1.00 96.25 416 ASP A O 1
ATOM 3210 N N . VAL A 1 417 ? -18.313 11.363 -5.734 1.00 96.12 417 VAL A N 1
ATOM 3211 C CA . VAL A 1 417 ? -18.610 12.142 -4.526 1.00 96.12 417 VAL A CA 1
ATOM 3212 C C . VAL A 1 417 ? -19.874 12.972 -4.716 1.00 96.12 417 VAL A C 1
ATOM 3214 O O . VAL A 1 417 ? -20.716 12.975 -3.820 1.00 96.12 417 VAL A O 1
ATOM 3217 N N . TYR A 1 418 ? -20.048 13.614 -5.874 1.00 97.94 418 TYR A N 1
ATOM 3218 C CA . TYR A 1 418 ? -21.276 14.341 -6.200 1.00 97.94 418 TYR A CA 1
ATOM 3219 C C . TYR A 1 418 ? -22.501 13.424 -6.192 1.00 97.94 418 TYR A C 1
ATOM 3221 O O . TYR A 1 418 ? -23.514 13.793 -5.600 1.00 97.94 418 TYR A O 1
ATOM 3229 N N . HIS A 1 419 ? -22.369 12.207 -6.727 1.00 96.56 419 HIS A N 1
ATOM 3230 C CA . HIS A 1 419 ? -23.415 11.187 -6.675 1.00 96.56 419 HIS A CA 1
ATOM 3231 C C . HIS A 1 419 ? -23.883 10.913 -5.237 1.00 96.56 419 HIS A C 1
ATOM 3233 O O . HIS A 1 419 ? -25.075 10.939 -4.931 1.00 96.56 419 HIS A O 1
ATOM 3239 N N . VAL A 1 420 ? -22.933 10.700 -4.317 1.00 95.81 420 VAL A N 1
ATOM 3240 C CA . VAL A 1 420 ? -23.227 10.411 -2.903 1.00 95.81 420 VAL A CA 1
ATOM 3241 C C . VAL A 1 420 ? -23.816 11.621 -2.168 1.00 95.81 420 VAL A C 1
ATOM 3243 O O . VAL A 1 420 ? -24.639 11.446 -1.270 1.00 95.81 420 VAL A O 1
ATOM 3246 N N . LEU A 1 421 ? -23.433 12.846 -2.541 1.00 96.38 421 LEU A N 1
ATOM 3247 C CA . LEU A 1 421 ? -23.989 14.081 -1.969 1.00 96.38 421 LEU A CA 1
ATOM 3248 C C . LEU A 1 421 ? -25.440 14.365 -2.420 1.00 96.38 421 LEU A C 1
ATOM 3250 O O . LEU A 1 421 ? -26.098 15.242 -1.850 1.00 96.38 421 LEU A O 1
ATOM 3254 N N . GLY A 1 422 ? -25.956 13.610 -3.395 1.00 96.94 422 GLY A N 1
ATOM 3255 C CA . GLY A 1 422 ? -27.365 13.572 -3.777 1.00 96.94 422 GLY A CA 1
ATOM 3256 C C . GLY A 1 422 ? -27.758 14.529 -4.907 1.00 96.94 422 GLY A C 1
ATOM 3257 O O . GLY A 1 422 ? -26.949 15.279 -5.447 1.00 96.94 422 GLY A O 1
ATOM 3258 N N . GLY A 1 423 ? -29.051 14.520 -5.256 1.00 96.44 423 GLY A N 1
ATOM 3259 C CA . GLY A 1 423 ? -29.572 15.118 -6.497 1.00 96.44 423 GLY A CA 1
ATOM 3260 C C . GLY A 1 423 ? -29.337 16.622 -6.690 1.00 96.44 423 GLY A C 1
ATOM 3261 O O . GLY A 1 423 ? -29.365 17.095 -7.822 1.00 96.44 423 GLY A O 1
ATOM 3262 N N . GLN A 1 424 ? -29.043 17.375 -5.625 1.00 97.62 424 GLN A N 1
ATOM 3263 C CA . GLN A 1 424 ? -28.659 18.791 -5.732 1.00 97.62 424 GLN A CA 1
ATOM 3264 C C . GLN A 1 424 ? -27.326 19.003 -6.479 1.00 97.62 424 GLN A C 1
ATOM 3266 O O . GLN A 1 424 ? -27.086 20.095 -6.988 1.00 97.62 424 GLN A O 1
ATOM 3271 N N . TYR A 1 425 ? -26.489 17.962 -6.577 1.00 97.81 425 TYR A N 1
ATOM 3272 C CA . TYR A 1 425 ? -25.214 17.970 -7.297 1.00 97.81 425 TYR A CA 1
ATOM 3273 C C . TYR A 1 425 ? -25.255 17.217 -8.639 1.00 97.81 425 TYR A C 1
ATOM 3275 O O . TYR A 1 425 ? -24.207 16.972 -9.233 1.00 97.81 425 TYR A O 1
ATOM 3283 N N . ALA A 1 426 ? -26.439 16.854 -9.148 1.00 96.81 426 ALA A N 1
ATOM 3284 C CA . ALA A 1 426 ? -26.567 16.034 -10.360 1.00 96.81 426 ALA A CA 1
ATOM 3285 C C . ALA A 1 426 ? -25.920 16.676 -11.605 1.00 96.81 426 ALA A C 1
ATOM 3287 O O . ALA A 1 426 ? -25.371 15.985 -12.460 1.00 96.81 426 ALA A O 1
ATOM 3288 N N . ASN A 1 427 ? -25.946 18.009 -11.712 1.00 98.00 427 ASN A N 1
ATOM 3289 C CA . ASN A 1 427 ? -25.299 18.711 -12.823 1.00 98.00 427 ASN A CA 1
ATOM 3290 C C . ASN A 1 427 ? -23.770 18.591 -12.746 1.00 98.00 427 ASN A C 1
ATOM 3292 O O . ASN A 1 427 ? -23.130 18.294 -13.751 1.00 98.00 427 ASN A O 1
ATOM 3296 N N . GLN A 1 428 ? -23.199 18.771 -11.553 1.00 98.19 428 GLN A N 1
ATOM 3297 C CA . GLN A 1 428 ? -21.762 18.663 -11.306 1.00 98.19 428 GLN A CA 1
ATOM 3298 C C . GLN A 1 428 ? -21.272 17.216 -11.435 1.00 98.19 428 GLN A C 1
ATOM 3300 O O . GLN A 1 428 ? -20.180 16.986 -11.946 1.00 98.19 428 GLN A O 1
ATOM 3305 N N . GLU A 1 429 ? -22.086 16.240 -11.022 1.00 97.56 429 GLU A N 1
ATOM 3306 C CA . GLU A 1 429 ? -21.844 14.814 -11.258 1.00 97.56 429 GLU A CA 1
ATOM 3307 C C . GLU A 1 429 ? -21.703 14.525 -12.759 1.00 97.56 429 GLU A C 1
ATOM 3309 O O . GLU A 1 429 ? -20.681 13.994 -13.199 1.00 97.56 429 GLU A O 1
ATOM 3314 N N . ASN A 1 430 ? -22.696 14.937 -13.555 1.00 96.62 430 ASN A N 1
ATOM 3315 C CA . ASN A 1 430 ? -22.696 14.740 -15.004 1.00 96.62 430 ASN A CA 1
ATOM 3316 C C . ASN A 1 430 ? -21.516 15.448 -15.683 1.00 96.62 430 ASN A C 1
ATOM 3318 O O . ASN A 1 430 ? -20.871 14.870 -16.557 1.00 96.62 430 ASN A O 1
ATOM 3322 N N . GLU A 1 431 ? -21.202 16.678 -15.270 1.00 97.88 431 GLU A N 1
ATOM 3323 C CA . GLU A 1 431 ? -20.057 17.433 -15.785 1.00 97.88 431 GLU A CA 1
ATOM 3324 C C . GLU A 1 431 ? -18.725 16.742 -15.454 1.00 97.88 431 GLU A C 1
ATOM 3326 O O . GLU A 1 431 ? -17.859 16.605 -16.323 1.00 97.88 431 GLU A O 1
ATOM 3331 N N . ALA A 1 432 ? -18.562 16.257 -14.219 1.00 96.12 432 ALA A N 1
ATOM 3332 C CA . ALA A 1 432 ? -17.357 15.557 -13.789 1.00 96.12 432 ALA A CA 1
ATOM 3333 C C . ALA A 1 432 ? -17.146 14.253 -14.574 1.00 96.12 432 ALA A C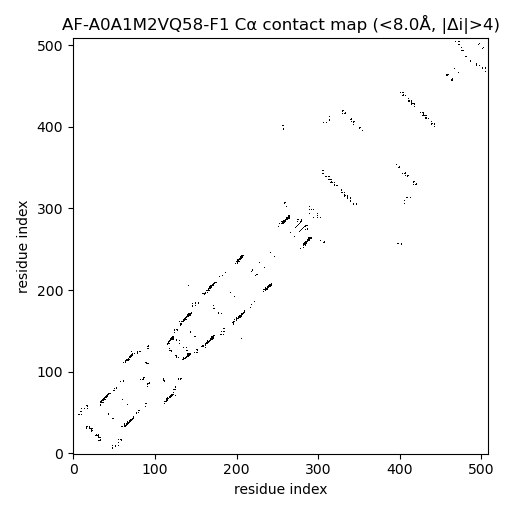 1
ATOM 3335 O O . ALA A 1 432 ? -16.036 14.007 -15.058 1.00 96.12 432 ALA A O 1
ATOM 3336 N N . TYR A 1 433 ? -18.198 13.451 -14.767 1.00 97.25 433 TYR A N 1
ATOM 3337 C CA . TYR A 1 433 ? -18.113 12.229 -15.569 1.00 97.25 433 TYR A CA 1
ATOM 3338 C C . TYR A 1 433 ? -17.904 12.504 -17.058 1.00 97.25 433 TYR A C 1
ATOM 3340 O O . TYR A 1 433 ? -17.113 11.802 -17.685 1.00 97.25 433 TYR A O 1
ATOM 3348 N N . ALA A 1 434 ? -18.534 13.535 -17.625 1.00 97.06 434 ALA A N 1
ATOM 3349 C CA . ALA A 1 434 ? -18.292 13.932 -19.010 1.00 97.06 434 ALA A CA 1
ATOM 3350 C C . ALA A 1 434 ? -16.828 14.354 -19.226 1.00 97.06 434 ALA A C 1
ATOM 3352 O O . ALA A 1 434 ? -16.192 13.927 -20.190 1.00 97.06 434 ALA A O 1
ATOM 3353 N N . ALA A 1 435 ? -16.260 15.127 -18.294 1.00 97.25 435 ALA A N 1
ATOM 3354 C CA . ALA A 1 435 ? -14.851 15.509 -18.332 1.00 97.25 435 ALA A CA 1
ATOM 3355 C C . ALA A 1 435 ? -13.912 14.299 -18.178 1.00 97.25 435 ALA A C 1
ATOM 3357 O O . ALA A 1 435 ? -12.889 14.226 -18.861 1.00 97.25 435 ALA A O 1
ATOM 3358 N N . ALA A 1 436 ? -14.245 13.340 -17.306 1.00 94.81 436 ALA A N 1
ATOM 3359 C CA . ALA A 1 436 ? -13.497 12.089 -17.196 1.00 94.81 436 ALA A CA 1
ATOM 3360 C C . ALA A 1 436 ? -13.550 11.299 -18.515 1.00 94.81 436 ALA A C 1
ATOM 3362 O O . ALA A 1 436 ? -12.514 10.899 -19.038 1.00 94.81 436 ALA A O 1
ATOM 3363 N N . GLU A 1 437 ? -14.729 11.128 -19.106 1.00 96.50 437 GLU A N 1
ATOM 3364 C CA . GLU A 1 437 ? -14.890 10.404 -20.367 1.00 96.50 437 GLU A CA 1
ATOM 3365 C C . GLU A 1 437 ? -14.091 11.044 -21.513 1.00 96.50 437 GLU A C 1
ATOM 3367 O O . GLU A 1 437 ? -13.436 10.336 -22.279 1.00 96.50 437 GLU A O 1
ATOM 3372 N N . GLU A 1 438 ? -14.056 12.374 -21.597 1.00 97.31 438 GLU A N 1
ATOM 3373 C CA . GLU A 1 438 ? -13.243 13.067 -22.599 1.00 97.31 438 GLU A CA 1
ATOM 3374 C C . GLU A 1 438 ? -11.739 12.826 -22.387 1.00 97.31 438 GLU A C 1
ATOM 3376 O O . GLU A 1 438 ? -11.015 12.487 -23.324 1.00 97.31 438 GLU A O 1
ATOM 3381 N N . LEU A 1 439 ? -11.258 12.887 -21.140 1.00 95.62 439 LEU A N 1
ATOM 3382 C CA . LEU A 1 439 ? -9.866 12.554 -20.817 1.00 95.62 439 LEU A CA 1
ATOM 3383 C C . LEU A 1 439 ? -9.532 11.096 -21.156 1.00 95.62 439 LEU A C 1
ATOM 3385 O O . LEU A 1 439 ? -8.443 10.815 -21.660 1.00 95.62 439 LEU A O 1
ATOM 3389 N N . ARG A 1 440 ? -10.467 10.168 -20.924 1.00 94.69 440 ARG A N 1
ATOM 3390 C CA . ARG A 1 440 ? -10.316 8.756 -21.297 1.00 94.69 440 ARG A CA 1
ATOM 3391 C C . ARG A 1 440 ? -10.154 8.604 -22.808 1.00 94.69 440 ARG A C 1
ATOM 3393 O O . ARG A 1 440 ? -9.277 7.862 -23.243 1.00 94.69 440 ARG A O 1
ATOM 3400 N N . ARG A 1 441 ? -10.942 9.327 -23.610 1.00 94.44 441 ARG A N 1
ATOM 3401 C CA . ARG A 1 441 ? -10.824 9.328 -25.079 1.00 94.44 441 ARG A CA 1
ATOM 3402 C C . ARG A 1 441 ? -9.478 9.866 -25.544 1.00 94.44 441 ARG A C 1
ATOM 3404 O O . ARG A 1 441 ? -8.850 9.240 -26.392 1.00 94.44 441 ARG A O 1
ATOM 3411 N N . VAL A 1 442 ? -8.994 10.960 -24.955 1.00 93.25 442 VAL A N 1
ATOM 3412 C CA . VAL A 1 442 ? -7.662 11.512 -25.265 1.00 93.25 442 VAL A CA 1
ATOM 3413 C C . VAL A 1 442 ? -6.555 10.501 -24.949 1.00 93.25 442 VAL A C 1
ATOM 3415 O O . VAL A 1 442 ? -5.663 10.285 -25.770 1.00 93.25 442 VAL A O 1
ATOM 3418 N N . LEU A 1 443 ? -6.625 9.843 -23.787 1.00 89.88 443 LEU A N 1
ATOM 3419 C CA . LEU A 1 443 ? -5.664 8.810 -23.390 1.00 89.88 443 LEU A CA 1
ATOM 3420 C C . LEU A 1 443 ? -5.685 7.608 -24.345 1.00 89.88 443 LEU A C 1
ATOM 3422 O O . LEU A 1 443 ? -4.626 7.121 -24.742 1.00 89.88 443 LEU A O 1
ATOM 3426 N N . LEU A 1 444 ? -6.876 7.155 -24.747 1.00 90.12 444 LEU A N 1
ATOM 3427 C CA . LEU A 1 444 ? -7.036 6.023 -25.661 1.00 90.12 444 LEU A CA 1
ATOM 3428 C C . LEU A 1 444 ? -6.608 6.351 -27.091 1.00 90.12 444 LEU A C 1
ATOM 3430 O O . LEU A 1 444 ? -5.966 5.517 -27.726 1.00 90.12 444 LEU A O 1
ATOM 3434 N N . LYS A 1 445 ? -6.860 7.569 -27.576 1.00 92.06 445 LYS A N 1
ATOM 3435 C CA . LYS A 1 445 ? -6.425 7.999 -28.910 1.00 92.06 445 LYS A CA 1
ATOM 3436 C C . LYS A 1 445 ? -4.911 7.873 -29.081 1.00 92.06 445 LYS A C 1
ATOM 3438 O O . LYS A 1 445 ? -4.443 7.362 -30.090 1.00 92.06 445 LYS A O 1
ATOM 3443 N N . GLY A 1 446 ? -4.133 8.234 -28.058 1.00 82.69 446 GLY A N 1
ATOM 3444 C CA . GLY A 1 446 ? -2.679 8.044 -28.085 1.00 82.69 446 GLY A CA 1
ATOM 3445 C C . GLY A 1 446 ? -2.262 6.573 -28.227 1.00 82.69 446 GLY A C 1
ATOM 3446 O O . GLY A 1 446 ? -1.284 6.273 -28.917 1.00 82.69 446 GLY A O 1
ATOM 3447 N N . THR A 1 447 ? -3.009 5.651 -27.609 1.00 82.00 447 THR A N 1
ATOM 3448 C CA . THR A 1 447 ? -2.769 4.204 -27.741 1.00 82.00 447 THR A CA 1
ATOM 3449 C C . THR A 1 447 ? -3.210 3.656 -29.095 1.00 82.00 447 THR A C 1
ATOM 3451 O O . THR A 1 447 ? -2.490 2.849 -29.677 1.00 82.00 447 THR A O 1
ATOM 3454 N N . GLU A 1 448 ? -4.330 4.141 -29.632 1.00 85.50 448 GLU A N 1
ATOM 3455 C CA . GLU A 1 448 ? -4.835 3.792 -30.961 1.00 85.50 448 GLU A CA 1
ATOM 3456 C C . GLU A 1 448 ? -3.882 4.271 -32.060 1.00 85.50 448 GLU A C 1
ATOM 3458 O O . GLU A 1 448 ? -3.520 3.496 -32.943 1.00 85.50 448 GLU A O 1
ATOM 3463 N N . ASP A 1 449 ? -3.383 5.505 -31.966 1.00 84.62 449 ASP A N 1
ATOM 3464 C CA . ASP A 1 449 ? -2.398 6.054 -32.899 1.00 84.62 449 ASP A CA 1
ATOM 3465 C C . ASP A 1 449 ? -1.076 5.272 -32.835 1.00 84.62 449 ASP A C 1
ATOM 3467 O O . ASP A 1 449 ? -0.427 5.036 -33.857 1.00 84.62 449 ASP A O 1
ATOM 3471 N N . ALA A 1 450 ? -0.648 4.859 -31.636 1.00 78.19 450 ALA A N 1
ATOM 3472 C CA . ALA A 1 450 ? 0.549 4.038 -31.461 1.00 78.19 450 ALA A CA 1
ATOM 3473 C C . ALA A 1 450 ? 0.375 2.634 -32.056 1.00 78.19 450 ALA A C 1
ATOM 3475 O O . ALA A 1 450 ? 1.274 2.159 -32.753 1.00 78.19 450 ALA A O 1
ATOM 3476 N N . ALA A 1 451 ? -0.778 2.001 -31.829 1.00 77.06 451 ALA A N 1
ATOM 3477 C CA . ALA A 1 451 ? -1.125 0.718 -32.429 1.00 77.06 451 ALA A CA 1
ATOM 3478 C C . ALA A 1 451 ? -1.208 0.828 -33.958 1.00 77.06 451 ALA A C 1
ATOM 3480 O O . ALA A 1 451 ? -0.610 0.020 -34.662 1.00 77.06 451 ALA A O 1
ATOM 3481 N N . SER A 1 452 ? -1.848 1.879 -34.474 1.00 85.19 452 SER A N 1
ATOM 3482 C CA . SER A 1 452 ? -1.955 2.156 -35.909 1.00 85.19 452 SER A CA 1
ATOM 3483 C C . SER A 1 452 ? -0.582 2.350 -36.545 1.00 85.19 452 SER A C 1
ATOM 3485 O O . SER A 1 452 ? -0.289 1.730 -37.560 1.00 85.19 452 SER A O 1
ATOM 3487 N N . ARG A 1 453 ? 0.317 3.126 -35.920 1.00 83.62 453 ARG A N 1
ATOM 3488 C CA . ARG A 1 453 ? 1.708 3.248 -36.389 1.00 83.62 453 ARG A CA 1
ATOM 3489 C C . ARG A 1 453 ? 2.426 1.904 -36.387 1.00 83.62 453 ARG A C 1
ATOM 3491 O O . ARG A 1 453 ? 3.095 1.595 -37.365 1.00 83.62 453 ARG A O 1
ATOM 3498 N N . ALA A 1 454 ? 2.299 1.115 -35.320 1.00 78.56 454 ALA A N 1
ATOM 3499 C CA . ALA A 1 454 ? 2.921 -0.206 -35.242 1.00 78.56 454 ALA A CA 1
ATOM 3500 C C . ALA A 1 454 ? 2.417 -1.143 -36.355 1.00 78.56 454 ALA A C 1
ATOM 3502 O O . ALA A 1 454 ? 3.218 -1.852 -36.961 1.00 78.56 454 ALA A O 1
ATOM 3503 N N . MET A 1 455 ? 1.123 -1.083 -36.681 1.00 79.06 455 MET A N 1
ATOM 3504 C CA . MET A 1 455 ? 0.535 -1.814 -37.804 1.00 79.06 455 MET A CA 1
ATOM 3505 C C . MET A 1 455 ? 1.047 -1.300 -39.156 1.00 79.06 455 MET A C 1
ATOM 3507 O O . MET A 1 455 ? 1.472 -2.097 -39.985 1.00 79.06 455 MET A O 1
ATOM 3511 N N . THR A 1 456 ? 1.146 0.015 -39.359 1.00 86.12 456 THR A N 1
ATOM 3512 C CA . THR A 1 456 ? 1.746 0.578 -40.579 1.00 86.12 456 THR A CA 1
ATOM 3513 C C . THR A 1 456 ? 3.217 0.181 -40.726 1.00 86.12 456 THR A C 1
ATOM 3515 O O . THR A 1 456 ? 3.651 -0.146 -41.827 1.00 86.12 456 THR A O 1
ATOM 3518 N N . TYR A 1 457 ? 3.997 0.168 -39.638 1.00 80.12 457 TYR A N 1
ATOM 3519 C CA . TYR A 1 457 ? 5.383 -0.316 -39.653 1.00 80.12 457 TYR A CA 1
ATOM 3520 C C . TYR A 1 457 ? 5.458 -1.789 -40.047 1.00 80.12 457 TYR A C 1
ATOM 3522 O O . TYR A 1 457 ? 6.278 -2.147 -40.892 1.00 80.12 457 TYR A O 1
ATOM 3530 N N . ARG A 1 458 ? 4.568 -2.620 -39.493 1.00 77.56 458 ARG A N 1
ATOM 3531 C CA . ARG A 1 458 ? 4.423 -4.029 -39.872 1.00 77.56 458 ARG A CA 1
ATOM 3532 C C . ARG A 1 458 ? 4.149 -4.182 -41.373 1.00 77.56 458 ARG A C 1
ATOM 3534 O O . ARG A 1 458 ? 4.731 -5.059 -42.001 1.00 77.56 458 ARG A O 1
ATOM 3541 N N . ASP A 1 459 ? 3.332 -3.304 -41.951 1.00 80.25 459 ASP A N 1
ATOM 3542 C CA . ASP A 1 459 ? 3.022 -3.315 -43.383 1.00 80.25 459 ASP A CA 1
ATOM 3543 C C . ASP A 1 459 ? 4.151 -2.760 -44.263 1.00 80.25 459 ASP A C 1
ATOM 3545 O O . ASP A 1 459 ? 4.203 -3.066 -45.448 1.00 80.25 459 ASP A O 1
ATOM 3549 N N . HIS A 1 460 ? 5.052 -1.919 -43.765 1.00 82.00 460 HIS A N 1
ATOM 3550 C CA . HIS A 1 460 ? 6.103 -1.322 -44.603 1.00 82.00 460 HIS A CA 1
ATOM 3551 C C . HIS A 1 460 ? 7.426 -2.079 -44.539 1.00 82.00 460 HIS A C 1
ATOM 3553 O O . HIS A 1 460 ? 8.209 -2.014 -45.488 1.00 82.00 460 HIS A O 1
ATOM 3559 N N . ASP A 1 461 ? 7.676 -2.817 -43.461 1.00 81.25 461 ASP A N 1
ATOM 3560 C CA . ASP A 1 461 ? 8.881 -3.619 -43.351 1.00 81.25 461 ASP A CA 1
ATOM 3561 C C . ASP A 1 461 ? 8.767 -4.860 -44.246 1.00 81.25 461 ASP A C 1
ATOM 3563 O O . ASP A 1 461 ? 8.042 -5.810 -43.953 1.00 81.25 461 ASP A O 1
ATOM 3567 N N . SER A 1 462 ? 9.489 -4.846 -45.371 1.00 80.50 462 SER A N 1
ATOM 3568 C CA . SER A 1 462 ? 9.556 -5.972 -46.311 1.00 80.50 462 SER A CA 1
ATOM 3569 C C . SER A 1 462 ? 9.992 -7.280 -45.647 1.00 80.50 462 SER A C 1
ATOM 3571 O O . SER A 1 462 ? 9.581 -8.342 -46.104 1.00 80.50 462 SER A O 1
ATOM 3573 N N . ILE A 1 463 ? 10.766 -7.210 -44.555 1.00 77.56 463 ILE A N 1
ATOM 3574 C CA . ILE A 1 463 ? 11.164 -8.381 -43.772 1.00 77.56 463 ILE A CA 1
ATOM 3575 C C . ILE A 1 463 ? 9.935 -8.938 -43.060 1.00 77.56 463 ILE A C 1
ATOM 3577 O O . ILE A 1 463 ? 9.663 -10.127 -43.157 1.00 77.56 463 ILE A O 1
ATOM 3581 N N . VAL A 1 464 ? 9.145 -8.074 -42.419 1.00 75.88 464 VAL A N 1
ATOM 3582 C CA . VAL A 1 464 ? 7.929 -8.466 -41.692 1.00 75.88 464 VAL A CA 1
ATOM 3583 C C . VAL A 1 464 ? 6.809 -8.902 -42.642 1.00 75.88 464 VAL A C 1
ATOM 3585 O O . VAL A 1 464 ? 6.084 -9.840 -42.331 1.00 75.88 464 VAL A O 1
ATOM 3588 N N . LYS A 1 465 ? 6.707 -8.296 -43.830 1.00 78.12 465 LYS A N 1
ATOM 3589 C CA . LYS A 1 465 ? 5.819 -8.748 -44.917 1.00 78.12 465 LYS A CA 1
ATOM 3590 C C . LYS A 1 465 ? 6.226 -10.094 -45.513 1.00 78.12 465 LYS A C 1
ATOM 3592 O O . LYS A 1 465 ? 5.362 -10.818 -45.998 1.00 78.12 465 LYS A O 1
ATOM 3597 N N . ALA A 1 466 ? 7.521 -10.403 -45.521 1.00 80.50 466 ALA A N 1
ATOM 3598 C CA . ALA A 1 466 ? 8.034 -11.683 -45.992 1.00 80.50 466 ALA A CA 1
ATOM 3599 C C . ALA A 1 466 ? 7.891 -12.800 -44.947 1.00 80.50 466 ALA A C 1
ATOM 3601 O O . ALA A 1 466 ? 8.012 -13.967 -45.322 1.00 80.50 466 ALA A O 1
ATOM 3602 N N . LEU A 1 467 ? 7.618 -12.466 -43.675 1.00 78.88 467 LEU A N 1
ATOM 3603 C CA . LEU A 1 467 ? 7.284 -13.459 -42.657 1.00 78.88 467 LEU A CA 1
ATOM 3604 C C . LEU A 1 467 ? 5.932 -14.080 -43.005 1.00 78.88 467 LEU A C 1
ATOM 3606 O O . LEU A 1 467 ? 4.870 -13.480 -42.829 1.00 78.88 467 LEU A O 1
ATOM 3610 N N . ASN A 1 468 ? 5.976 -15.309 -43.501 1.00 82.00 468 ASN A N 1
ATOM 3611 C CA . ASN A 1 468 ? 4.791 -16.132 -43.628 1.00 82.00 468 ASN A CA 1
ATOM 3612 C C . ASN A 1 468 ? 4.321 -16.538 -42.231 1.00 82.00 468 ASN A C 1
ATOM 3614 O O . ASN A 1 468 ? 5.081 -16.534 -41.268 1.00 82.00 468 ASN A O 1
ATOM 3618 N N . GLU A 1 469 ? 3.072 -16.981 -42.122 1.00 81.19 469 GLU A N 1
ATOM 3619 C CA . GLU A 1 469 ? 2.538 -17.534 -40.871 1.00 81.19 469 GLU A CA 1
ATOM 3620 C C . GLU A 1 469 ? 3.466 -18.616 -40.288 1.00 81.19 469 GLU A C 1
ATOM 3622 O O . GLU A 1 469 ? 3.748 -18.624 -39.097 1.00 81.19 469 GLU A O 1
ATOM 3627 N N . LYS A 1 470 ? 4.047 -19.445 -41.166 1.00 86.06 470 LYS A N 1
ATOM 3628 C CA . LYS A 1 470 ? 5.042 -20.486 -40.852 1.00 86.06 470 LYS A CA 1
ATOM 3629 C C . LYS A 1 470 ? 6.311 -19.963 -40.174 1.00 86.06 470 LYS A C 1
ATOM 3631 O O . LYS A 1 470 ? 6.958 -20.727 -39.468 1.00 86.06 470 LYS A O 1
ATOM 3636 N N . ASP A 1 471 ? 6.648 -18.696 -40.387 1.00 83.19 471 ASP A N 1
ATOM 3637 C CA . ASP A 1 471 ? 7.827 -18.041 -39.819 1.00 83.19 471 ASP A CA 1
ATOM 3638 C C . ASP A 1 471 ? 7.534 -17.423 -38.438 1.00 83.19 471 ASP A C 1
ATOM 3640 O O . ASP A 1 471 ? 8.467 -17.116 -37.698 1.00 83.19 471 ASP A O 1
ATOM 3644 N N . LEU A 1 472 ? 6.251 -17.268 -38.072 1.00 82.56 472 LEU A N 1
ATOM 3645 C CA . LEU A 1 472 ? 5.811 -16.866 -36.727 1.00 82.56 472 LEU A CA 1
ATOM 3646 C C . LEU A 1 472 ? 5.712 -18.056 -35.764 1.00 82.56 472 LEU A C 1
ATOM 3648 O O . LEU A 1 472 ? 5.765 -17.854 -34.551 1.00 82.56 472 LEU A O 1
ATOM 3652 N N . PHE A 1 473 ? 5.576 -19.278 -36.289 1.00 89.81 473 PHE A N 1
ATOM 3653 C CA . PHE A 1 473 ? 5.594 -20.491 -35.479 1.00 89.81 473 PHE A CA 1
ATOM 3654 C C . PHE A 1 473 ? 7.003 -20.761 -34.961 1.00 89.81 473 PHE A C 1
ATOM 3656 O O . PHE A 1 473 ? 7.976 -20.847 -35.718 1.00 89.81 473 PHE A O 1
ATOM 3663 N N . VAL A 1 474 ? 7.107 -20.962 -33.654 1.00 91.81 474 VAL A N 1
ATOM 3664 C CA . VAL A 1 474 ? 8.337 -21.466 -33.060 1.00 91.81 474 VAL A CA 1
ATOM 3665 C C . VAL A 1 474 ? 8.452 -22.938 -33.450 1.00 91.81 474 VAL A C 1
ATOM 3667 O O . VAL A 1 474 ? 7.572 -23.742 -33.140 1.00 91.81 474 VAL A O 1
ATOM 3670 N N . LYS A 1 475 ? 9.520 -23.285 -34.179 1.00 93.25 475 LYS A N 1
ATOM 3671 C CA . LYS A 1 475 ? 9.754 -24.661 -34.633 1.00 93.25 475 LYS A CA 1
ATOM 3672 C C . LYS A 1 475 ? 9.938 -25.586 -33.435 1.00 93.25 475 LYS A C 1
ATOM 3674 O O . LYS A 1 475 ? 10.711 -25.277 -32.531 1.00 93.25 475 LYS A O 1
ATOM 3679 N N . LEU A 1 476 ? 9.260 -26.727 -33.486 1.00 93.62 476 LEU A N 1
ATOM 3680 C CA . LEU A 1 476 ? 9.397 -27.803 -32.516 1.00 93.62 476 LEU A CA 1
ATOM 3681 C C . LEU A 1 476 ? 10.226 -28.957 -33.111 1.00 93.62 476 LEU A C 1
ATOM 3683 O O . LEU A 1 476 ? 10.047 -29.278 -34.291 1.00 93.62 476 LEU A O 1
ATOM 3687 N N . PRO A 1 477 ? 11.110 -29.595 -32.321 1.00 92.31 477 PRO A N 1
ATOM 3688 C CA . PRO A 1 477 ? 11.459 -29.233 -30.943 1.00 92.31 477 PRO A CA 1
ATOM 3689 C C . PRO A 1 477 ? 12.261 -27.921 -30.892 1.00 92.31 477 PRO A C 1
ATOM 3691 O O . PRO A 1 477 ? 13.087 -27.659 -31.764 1.00 92.31 477 PRO A O 1
ATOM 3694 N N . TYR A 1 478 ? 12.013 -27.091 -29.874 1.00 88.50 478 TYR A N 1
ATOM 3695 C CA . TYR A 1 478 ? 12.645 -25.769 -29.757 1.00 88.50 478 TYR A CA 1
ATOM 3696 C C . TYR A 1 478 ? 14.168 -25.846 -29.550 1.00 88.50 478 TYR A C 1
ATOM 3698 O O . TYR A 1 478 ? 14.915 -24.975 -29.997 1.00 88.50 478 TYR A O 1
ATOM 3706 N N . LEU A 1 479 ? 14.635 -26.908 -28.889 1.00 88.38 479 LEU A N 1
ATOM 3707 C CA . LEU A 1 479 ? 16.045 -27.240 -28.702 1.00 88.38 479 LEU A CA 1
ATOM 3708 C C . LEU A 1 479 ? 16.277 -28.717 -29.039 1.00 88.38 479 LEU A C 1
ATOM 3710 O O . LEU A 1 479 ? 15.420 -29.562 -28.773 1.00 88.38 479 LEU A O 1
ATOM 3714 N N . ASP A 1 480 ? 17.453 -29.031 -29.584 1.00 88.31 480 ASP A N 1
ATOM 3715 C CA . ASP A 1 480 ? 17.864 -30.412 -29.854 1.00 88.31 480 ASP A CA 1
ATOM 3716 C C . ASP A 1 480 ? 17.933 -31.250 -28.564 1.00 88.31 480 ASP A C 1
ATOM 3718 O O . ASP A 1 480 ? 18.050 -30.716 -27.455 1.00 88.31 480 ASP A O 1
ATOM 3722 N N . LYS A 1 481 ? 17.893 -32.586 -28.710 1.00 81.69 481 LYS A N 1
ATOM 3723 C CA . LYS A 1 481 ? 17.925 -33.544 -27.591 1.00 81.69 481 LYS A CA 1
ATOM 3724 C C . LYS A 1 481 ? 19.040 -33.210 -26.599 1.00 81.69 481 LYS A C 1
ATOM 3726 O O . LYS A 1 481 ? 20.220 -33.462 -26.839 1.00 81.69 481 LYS A O 1
ATOM 3731 N N . CYS A 1 482 ? 18.634 -32.683 -25.451 1.00 80.25 482 CYS A N 1
ATOM 3732 C CA . CYS A 1 482 ? 19.511 -32.458 -24.318 1.00 80.25 482 CYS A CA 1
ATOM 3733 C C . CYS A 1 482 ? 19.678 -33.753 -23.493 1.00 80.25 482 CYS A C 1
ATOM 3735 O O . CYS A 1 482 ? 19.145 -34.811 -23.831 1.00 80.25 482 CYS A O 1
ATOM 3737 N N . GLY A 1 483 ? 20.444 -33.685 -22.401 1.00 87.81 483 GLY A N 1
ATOM 3738 C CA . GLY A 1 483 ? 20.589 -34.798 -21.458 1.00 87.81 483 GLY A CA 1
ATOM 3739 C C . GLY A 1 483 ? 19.249 -35.317 -20.912 1.00 87.81 483 GLY A C 1
ATOM 3740 O O . GLY A 1 483 ? 18.236 -34.628 -20.925 1.00 87.81 483 GLY A O 1
ATOM 3741 N N . ILE A 1 484 ? 19.253 -36.540 -20.376 1.00 79.38 484 ILE A N 1
ATOM 3742 C CA . ILE A 1 484 ? 18.041 -37.312 -20.024 1.00 79.38 484 ILE A CA 1
ATOM 3743 C C . ILE A 1 484 ? 17.050 -36.527 -19.144 1.00 79.38 484 ILE A C 1
ATOM 3745 O O . ILE A 1 484 ? 15.849 -36.583 -19.373 1.00 79.38 484 ILE A O 1
ATOM 3749 N N . LYS A 1 485 ? 17.534 -35.766 -18.153 1.00 75.12 485 LYS A N 1
ATOM 3750 C CA . LYS A 1 485 ? 16.657 -34.966 -17.277 1.00 75.12 485 LYS A CA 1
ATOM 3751 C C . LYS A 1 485 ? 16.179 -33.664 -17.913 1.00 75.12 485 LYS A C 1
ATOM 3753 O O . LYS A 1 485 ? 15.087 -33.208 -17.602 1.00 75.12 485 LYS A O 1
ATOM 3758 N N . SER A 1 486 ? 16.985 -33.054 -18.777 1.00 78.06 486 SER A N 1
ATOM 3759 C CA . SER A 1 486 ? 16.572 -31.856 -19.505 1.00 78.06 486 SER A CA 1
ATOM 3760 C C . SER A 1 486 ? 15.616 -32.183 -20.646 1.00 78.06 486 SER A C 1
ATOM 3762 O O . SER A 1 486 ? 14.842 -31.315 -21.009 1.00 78.06 486 SER A O 1
ATOM 3764 N N . HIS A 1 487 ? 15.602 -33.420 -21.150 1.00 86.06 487 HIS A N 1
ATOM 3765 C CA . HIS A 1 487 ? 14.615 -33.868 -22.132 1.00 86.06 487 HIS A CA 1
ATOM 3766 C C . HIS A 1 487 ? 13.175 -33.678 -21.633 1.00 86.06 487 HIS A C 1
ATOM 3768 O O . HIS A 1 487 ? 12.381 -33.076 -22.337 1.00 86.06 487 HIS A O 1
ATOM 3774 N N . LEU A 1 488 ? 12.867 -34.092 -20.398 1.00 81.19 488 LEU A N 1
ATOM 3775 C CA . LEU A 1 488 ? 11.509 -33.983 -19.842 1.00 81.19 488 LEU A CA 1
ATOM 3776 C C . LEU A 1 488 ? 11.038 -32.527 -19.702 1.00 81.19 488 LEU A C 1
ATOM 3778 O O . LEU A 1 488 ? 9.914 -32.204 -20.059 1.00 81.19 488 LEU A O 1
ATOM 3782 N N . LEU A 1 489 ? 11.918 -31.630 -19.245 1.00 83.88 489 LEU A N 1
ATOM 3783 C CA . LEU A 1 489 ? 11.605 -30.197 -19.160 1.00 83.88 489 LEU A CA 1
ATOM 3784 C C . LEU A 1 489 ? 11.455 -29.552 -20.545 1.00 83.88 489 LEU A C 1
ATOM 3786 O O . LEU A 1 489 ? 10.725 -28.577 -20.699 1.00 83.88 489 LEU A O 1
ATOM 3790 N N . MET A 1 490 ? 12.169 -30.066 -21.549 1.00 91.44 490 MET A N 1
ATOM 3791 C CA . MET A 1 490 ? 12.036 -29.585 -22.923 1.00 91.44 490 MET A CA 1
ATOM 3792 C C . MET A 1 490 ? 10.756 -30.092 -23.579 1.00 91.44 490 MET A C 1
ATOM 3794 O O . MET A 1 490 ? 10.191 -29.361 -24.383 1.00 91.44 490 MET A O 1
ATOM 3798 N N . ASP A 1 491 ? 10.269 -31.279 -23.217 1.00 91.81 491 ASP A N 1
ATOM 3799 C CA . ASP A 1 491 ? 8.967 -31.773 -23.670 1.00 91.81 491 ASP A CA 1
ATOM 3800 C C . ASP A 1 491 ? 7.835 -30.872 -23.146 1.00 91.81 491 ASP A C 1
ATOM 3802 O O . ASP A 1 491 ? 7.038 -30.385 -23.942 1.00 91.81 491 ASP A O 1
ATOM 3806 N N . GLU A 1 492 ? 7.845 -30.519 -21.855 1.00 91.44 492 GLU A N 1
ATOM 3807 C CA . GLU A 1 492 ? 6.880 -29.570 -21.271 1.00 91.44 492 GLU A CA 1
ATOM 3808 C C . GLU A 1 492 ? 6.979 -28.172 -21.911 1.00 91.44 492 GLU A C 1
ATOM 3810 O O . GLU A 1 492 ? 5.976 -27.540 -22.246 1.00 91.44 492 GLU A O 1
ATOM 3815 N N . ALA A 1 493 ? 8.199 -27.680 -22.150 1.00 90.12 493 ALA A N 1
ATOM 3816 C CA . ALA A 1 493 ? 8.393 -26.410 -22.846 1.00 90.12 493 ALA A CA 1
ATOM 3817 C C . ALA A 1 493 ? 7.864 -26.458 -24.289 1.00 90.12 493 ALA A C 1
ATOM 3819 O O . ALA A 1 493 ? 7.271 -25.484 -24.750 1.00 90.12 493 ALA A O 1
ATOM 3820 N N . ASN A 1 494 ? 8.055 -27.576 -24.996 1.00 95.00 494 ASN A N 1
ATOM 3821 C CA . ASN A 1 494 ? 7.523 -27.777 -26.340 1.00 95.00 494 ASN A CA 1
ATOM 3822 C C . ASN A 1 494 ? 5.984 -27.807 -26.329 1.00 95.00 494 ASN A C 1
ATOM 3824 O O . ASN A 1 494 ? 5.387 -27.196 -27.209 1.00 95.00 494 ASN A O 1
ATOM 3828 N N . GLU A 1 495 ? 5.348 -28.420 -25.324 1.00 94.44 495 GLU A N 1
ATOM 3829 C CA . GLU A 1 495 ? 3.886 -28.392 -25.146 1.00 94.44 495 GLU A CA 1
ATOM 3830 C C . GLU A 1 495 ? 3.357 -26.970 -24.907 1.00 94.44 495 GLU A C 1
ATOM 3832 O O . GLU A 1 495 ? 2.375 -26.564 -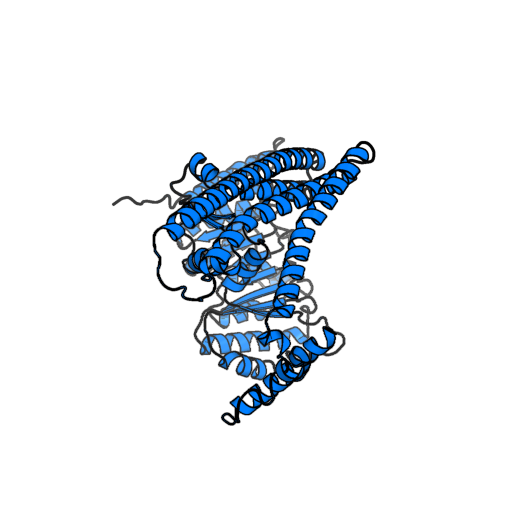25.527 1.00 94.44 495 GLU A O 1
ATOM 3837 N N . LEU A 1 496 ? 4.025 -26.167 -24.069 1.00 90.81 496 LEU A N 1
ATOM 3838 C CA . LEU A 1 496 ? 3.649 -24.763 -23.852 1.00 90.81 496 LEU A CA 1
ATOM 3839 C C . LEU A 1 496 ? 3.845 -23.914 -25.113 1.00 90.81 496 LEU A C 1
ATOM 3841 O O . LEU A 1 496 ? 3.038 -23.028 -25.410 1.00 90.81 496 LEU A O 1
ATOM 3845 N N . ILE A 1 497 ? 4.925 -24.160 -25.854 1.00 92.81 497 ILE A N 1
ATOM 3846 C CA . ILE A 1 497 ? 5.180 -23.473 -27.118 1.00 92.81 497 ILE A CA 1
ATOM 3847 C C . ILE A 1 497 ? 4.083 -23.822 -28.130 1.00 92.81 497 ILE A C 1
ATOM 3849 O O . ILE A 1 497 ? 3.560 -22.909 -28.768 1.00 92.81 497 ILE A O 1
ATOM 3853 N N . ASP A 1 498 ? 3.695 -25.093 -28.237 1.00 93.62 498 ASP A N 1
ATOM 3854 C CA . ASP A 1 498 ? 2.655 -25.534 -29.166 1.00 93.62 498 ASP A CA 1
ATOM 3855 C C . ASP A 1 498 ? 1.268 -25.002 -28.773 1.00 93.62 498 ASP A C 1
ATOM 3857 O O . ASP A 1 498 ? 0.617 -24.309 -29.552 1.00 93.62 498 ASP A O 1
ATOM 3861 N N . GLY A 1 499 ? 0.846 -25.244 -27.530 1.00 89.19 499 GLY A N 1
ATOM 3862 C CA . GLY A 1 499 ? -0.514 -24.954 -27.076 1.00 89.19 499 GLY A CA 1
ATOM 3863 C C . GLY A 1 499 ? -0.784 -23.491 -26.721 1.00 89.19 499 GLY A C 1
ATOM 3864 O O . GLY A 1 499 ? -1.920 -23.048 -26.806 1.00 89.19 499 GLY A O 1
ATOM 3865 N N . LEU A 1 500 ? 0.219 -22.702 -26.315 1.00 86.06 500 LEU A N 1
ATOM 3866 C CA . LEU A 1 500 ? -0.013 -21.302 -25.911 1.00 86.06 500 LEU A CA 1
ATOM 3867 C C . LEU A 1 500 ? 0.591 -20.289 -26.874 1.00 86.06 500 LEU A C 1
ATOM 3869 O O . LEU A 1 500 ? -0.025 -19.255 -27.152 1.00 86.06 500 LEU A O 1
ATOM 3873 N N . LEU A 1 501 ? 1.823 -20.522 -27.330 1.00 84.81 501 LEU A N 1
ATOM 3874 C CA . LEU A 1 501 ? 2.537 -19.534 -28.138 1.00 84.81 501 LEU A CA 1
ATOM 3875 C C . LEU A 1 501 ? 2.183 -19.655 -29.617 1.00 84.81 501 LEU A C 1
ATOM 3877 O O . LEU A 1 501 ? 1.934 -18.629 -30.248 1.00 84.81 501 LEU A O 1
ATOM 3881 N N . ASN A 1 502 ? 2.097 -20.875 -30.139 1.00 90.75 502 ASN A N 1
ATOM 3882 C CA . ASN A 1 502 ? 1.769 -21.142 -31.534 1.00 90.75 502 ASN A CA 1
ATOM 3883 C C . ASN A 1 502 ? 0.258 -21.021 -31.831 1.00 90.75 502 ASN A C 1
ATOM 3885 O O . ASN A 1 502 ? -0.099 -20.700 -32.962 1.00 90.75 502 ASN A O 1
ATOM 3889 N N . GLU A 1 503 ? -0.631 -21.147 -30.836 1.00 87.31 503 GLU A N 1
ATOM 3890 C CA . GLU A 1 503 ? -2.073 -20.883 -31.016 1.00 87.31 503 GLU A CA 1
ATOM 3891 C C . GLU A 1 503 ? -2.421 -19.385 -31.136 1.00 87.31 503 GLU A C 1
ATOM 3893 O O . GLU A 1 503 ? -3.390 -19.010 -31.804 1.00 87.31 503 GLU A O 1
ATOM 3898 N N . ARG A 1 504 ? -1.638 -18.489 -30.520 1.00 73.88 504 ARG A N 1
ATOM 3899 C CA . ARG A 1 504 ? -1.905 -17.036 -30.528 1.00 73.88 504 ARG A CA 1
ATOM 3900 C C . ARG A 1 504 ? -1.877 -16.386 -31.919 1.00 73.88 504 ARG A C 1
ATOM 3902 O O . ARG A 1 504 ? -2.755 -15.563 -32.176 1.00 73.88 504 ARG A O 1
ATOM 3909 N N . PRO A 1 505 ? -0.930 -16.706 -32.822 1.00 74.81 505 PRO A N 1
ATOM 3910 C CA . PRO A 1 505 ? -0.955 -16.237 -34.206 1.00 74.81 505 PRO A CA 1
ATOM 3911 C C . PRO A 1 505 ? -2.264 -16.556 -34.937 1.00 74.81 505 PRO A C 1
ATOM 3913 O O . PRO A 1 505 ? -2.746 -15.722 -35.700 1.00 74.81 505 PRO A O 1
ATOM 3916 N N . THR A 1 506 ? -2.875 -17.710 -34.657 1.00 74.81 506 THR A N 1
ATOM 3917 C CA . THR A 1 506 ? -4.169 -18.113 -35.231 1.00 74.81 506 THR A CA 1
ATOM 3918 C C . THR A 1 506 ? -5.328 -17.225 -34.777 1.00 74.81 506 THR A C 1
ATOM 3920 O O . THR A 1 506 ? -6.253 -17.016 -35.553 1.00 74.81 506 THR A O 1
ATOM 3923 N N . LEU A 1 507 ? -5.264 -16.659 -33.564 1.00 68.88 507 LEU A N 1
ATOM 3924 C CA . LEU A 1 507 ? -6.275 -15.738 -33.013 1.00 68.88 507 LEU A CA 1
ATOM 3925 C C . LEU A 1 507 ? -6.130 -14.288 -33.505 1.00 68.88 507 LEU A C 1
ATOM 3927 O O . LEU A 1 507 ? -6.987 -13.456 -33.223 1.00 68.88 507 LEU A O 1
ATOM 3931 N N . LEU A 1 508 ? -5.028 -13.963 -34.186 1.00 60.72 508 LEU A N 1
ATOM 3932 C CA . LEU A 1 508 ? -4.780 -12.641 -34.774 1.00 60.72 508 LEU A CA 1
ATOM 3933 C C . LEU A 1 508 ? -5.261 -12.538 -36.236 1.00 60.72 508 LEU A C 1
ATOM 3935 O O . LEU A 1 508 ? -5.011 -11.516 -36.879 1.00 60.72 508 LEU A O 1
ATOM 3939 N N . ARG A 1 509 ? -5.917 -13.586 -36.752 1.00 56.44 509 ARG A N 1
ATOM 3940 C CA . ARG A 1 509 ? -6.746 -13.563 -37.965 1.00 56.44 509 ARG A CA 1
ATOM 3941 C C . ARG A 1 509 ? -8.193 -13.291 -37.589 1.00 56.44 509 ARG A C 1
ATOM 3943 O O . ARG A 1 509 ? -8.844 -12.565 -38.371 1.00 56.44 509 ARG A O 1
#

Radius of gyration: 30.03 Å; Cα contacts (8 Å, |Δi|>4): 612; chains: 1; bounding box: 62×62×90 Å

Solvent-accessible surface area (backbone atoms only — not comparable to full-atom values): 28125 Å² total; per-residue (Å²): 142,83,82,77,64,70,82,54,50,69,45,53,52,36,50,53,44,47,61,25,48,75,25,58,84,48,98,51,43,86,59,15,57,35,54,72,36,42,67,48,78,47,80,48,83,47,57,77,57,44,73,63,33,45,58,38,47,38,57,33,48,52,57,12,63,48,28,28,36,40,34,55,34,63,37,81,86,32,47,67,55,50,54,52,42,29,28,78,52,38,55,21,77,68,80,65,93,40,76,68,49,62,77,65,58,68,86,71,78,79,57,41,46,86,48,41,34,35,42,34,17,47,43,42,68,61,50,35,41,49,47,58,87,35,58,27,36,32,41,35,28,62,36,46,66,45,57,70,44,51,40,58,58,52,64,46,89,56,62,48,84,66,46,52,42,28,34,42,34,41,16,42,52,64,57,73,68,52,49,52,48,39,51,50,50,50,39,56,32,49,60,63,39,75,78,52,61,58,70,59,35,35,34,48,32,47,24,43,84,76,87,71,83,71,52,62,62,55,44,43,73,64,41,75,55,78,87,65,71,58,96,91,57,72,57,70,70,42,79,45,81,32,44,81,59,48,72,49,45,58,64,52,68,71,52,57,63,64,41,55,44,80,42,59,58,91,48,63,67,67,58,48,49,39,51,69,44,54,36,25,70,74,44,42,32,42,76,46,69,42,55,71,90,80,48,52,71,67,58,57,57,69,61,56,48,69,71,35,49,32,53,47,34,46,51,49,23,55,54,36,61,69,39,84,87,46,92,59,22,56,61,57,21,46,56,39,33,54,53,25,42,54,54,29,52,50,51,42,49,56,48,51,51,53,51,52,52,52,50,54,52,52,51,52,52,50,53,52,49,58,60,54,58,77,75,56,99,63,86,86,74,88,71,75,86,63,80,66,63,64,53,54,60,57,62,66,51,52,62,51,56,47,36,48,53,51,38,25,52,38,27,44,52,46,17,57,43,28,56,73,76,32,79,93,31,49,67,59,18,53,52,24,40,51,53,18,51,50,43,50,51,58,58,46,48,58,52,51,55,50,49,50,48,53,50,51,50,45,72,65,34,67,68,57,62,65,50,46,75,77,68,72,42,78,62,81,73,77,63,77,93,53,59,81,75,53,38,59,60,48,52,55,49,41,49,48,42,52,69,56,58,47,46,48,66,67,73,75,109

Foldseek 3Di:
DDPPPPLCVLVVVLVCLLVQCVCCPDPPNVSNVLCVDQEEEDADEDLVNCVRNLLSVLSSQLSHQNHAEYEDEYPPVCLVVNLVSCCVSLQFPDPDPDPVCVVPPPPDDDRRHLRHAEYEYCQLSVQQRNQQPHQHQYYEHQEPEALVSLCSSLVCPPSPLRHLHQYYAHEYEDDPVRVLSNLLSVLVSVVSPVPGNCLNHQEYEYEYDDDDPVPVVSNCVNCVCLVPPDDDTRRSNDYHYYHVVVVVVVVLVVQAAQAEEEAAPPDDVVVVVCVVPVCCPPRVYHYDHDNPVPDDPVRVVVSQDLLNQLLVLQVVLVVLVVPPVDPCSLVVSLVSLVVSLVSLVVQLVVLVVVVVVVVVVVVVVVVVVVVVVVPDPDPDDPDPDDPVVVVVVVVSCVSNLSSLVSSLSSLQVSLVSLVVVDDVSVVVNVVSVVSSVVSVVVSVVVVVVVVVVVVVVCVPPPVSVPCDLVNQQCDPLNDPDDPPVVNVVSVVVRVCSVPPRNVVSVVVD

Secondary structure (DSSP, 8-state):
------TTHHHHHHHHHHHHGGGTTSS-GGG-GGGG--EEEEE-S-HHHHHHHHHHHHHHHHH-TT--EEEEE--GGGHHHHHHHHHHTTSS----SSHHHHHH--S--PPS-TT--EEEES-HHHHHHHHTTS--SEEEEEEE--HHHHHHHH--TT--TT----EEEEEE-S-HHHHHHHHHHHHHHHHHHTTSGGGG--EEEEEE----THHHHHHHHH-TTSS---TTS----EEEEE-HHHHHHHHHHTS-TT-EEEEESS--HHHHHIIIIIIHHHH--EEEEE-TTT--HHHHHHHS-HHHHHHHHHHHHHHHHT-TT-TTHHHHHHHHHHHHHHHHHHHHHHHHHHHHHHHHHHHHHHHHHHHHHTT-------PPPPTHHHHHHHHHHHHHHHHHHHHHHHHHHHHHHHHHH-GGGHHHHHHHHHHHHHHHHHHHHHHHHHHHHHHHHHHH-HHHHH--HHHHSPPSSSS----HHHHHHHHHHHHHIIIIITHHHHTT-

Sequence (509 aa):
MSRNVDTNRPIRVLSGLVASLRYATGTHTDLSYPRHIRSLVYVSYDSTVDIRALPLLAAVMKAANFIRHIQLDVPRDSIPLALSVLRRHSIAWTPPVDIFASLTTPNTAPLSLPRLESVRSTKVMIVAALIERRPLTTAVVDQASVPSDLSALLSFSVLPAHTSLTRLSLGVVGNYAHLSLCIQGIAAALDFLKGGSLKQMQVLTLNHGVRGPFYYSRLEDAMPDIDDIGEGRPKLVEFRFGRSMASRRSDWELLGPNTHIVGVNDVYGETFRYVRRLATENQRLETTFIDLEGAGDDTICAAFRRNTKVSGMAALAQLLRQDDSRLNRHQEALDILLAAETDAKKLVSDLSDVLAEHAKEGERLKEETASSVNCVTRPRSTTPPTTTEIKVAHAATAPTVTALSILHKVKFLQGDVYHVLGGQYANQENEAYAAAEELRRVLLKGTEDAASRAMTYRDHDSIVKALNEKDLFVKLPYLDKCGIKSHLLMDEANELIDGLLNERPTLLR